Protein AF-A0A6B9Y4T9-F1 (afdb_monomer)

Structure (mmCIF, N/CA/C/O backbone):
data_AF-A0A6B9Y4T9-F1
#
_entry.id   AF-A0A6B9Y4T9-F1
#
loop_
_atom_site.group_PDB
_atom_site.id
_atom_site.type_symbol
_atom_site.label_atom_id
_atom_site.label_alt_id
_atom_site.label_comp_id
_atom_site.label_asym_id
_atom_site.label_entity_id
_atom_site.label_seq_id
_atom_site.pdbx_PDB_ins_code
_atom_site.Cartn_x
_atom_site.Cartn_y
_atom_site.Cartn_z
_atom_site.occupancy
_atom_site.B_iso_or_equiv
_atom_site.auth_seq_id
_atom_site.auth_comp_id
_atom_site.auth_asym_id
_atom_site.auth_atom_id
_atom_site.pdbx_PDB_model_num
ATOM 1 N N . MET A 1 1 ? 5.959 -11.350 -3.826 1.00 83.75 1 MET A N 1
ATOM 2 C CA . MET A 1 1 ? 7.368 -11.390 -3.326 1.00 83.75 1 MET A CA 1
ATOM 3 C C . MET A 1 1 ? 7.493 -11.727 -1.830 1.00 83.75 1 MET A C 1
ATOM 5 O O . MET A 1 1 ? 6.597 -11.400 -1.057 1.00 83.75 1 MET A O 1
ATOM 9 N N . ASN A 1 2 ? 8.621 -12.320 -1.389 1.00 85.25 2 ASN A N 1
ATOM 10 C CA . ASN A 1 2 ? 8.935 -12.579 0.034 1.00 85.25 2 ASN A CA 1
ATOM 11 C C . ASN A 1 2 ? 10.270 -11.940 0.487 1.00 85.25 2 ASN A C 1
ATOM 13 O O . ASN A 1 2 ? 11.108 -11.573 -0.337 1.00 85.25 2 ASN A O 1
ATOM 17 N N . LYS A 1 3 ? 10.498 -11.850 1.810 1.00 86.44 3 LYS A N 1
ATOM 18 C CA . LYS A 1 3 ? 11.692 -11.209 2.404 1.00 86.44 3 LYS A CA 1
ATOM 19 C C . LYS A 1 3 ? 13.024 -11.829 1.968 1.00 86.44 3 LYS A C 1
ATOM 21 O O . LYS A 1 3 ? 14.026 -11.122 1.910 1.00 86.44 3 LYS A O 1
ATOM 26 N N . GLY A 1 4 ? 13.052 -13.137 1.719 1.00 89.75 4 GLY A N 1
ATOM 27 C CA . GLY A 1 4 ? 14.260 -13.859 1.315 1.00 89.75 4 GLY A CA 1
ATOM 28 C C . GLY A 1 4 ? 14.741 -13.434 -0.068 1.00 89.75 4 GLY A C 1
ATOM 29 O O . GLY A 1 4 ? 15.906 -13.087 -0.219 1.00 89.75 4 GLY A O 1
ATOM 30 N N . VAL A 1 5 ? 13.823 -13.360 -1.035 1.00 92.25 5 VAL A N 1
ATOM 31 C CA . VAL A 1 5 ? 14.133 -12.929 -2.408 1.00 92.25 5 VAL A CA 1
ATOM 32 C C . VAL A 1 5 ? 14.644 -11.483 -2.427 1.00 92.25 5 VAL A C 1
ATOM 34 O O . VAL A 1 5 ? 15.638 -11.187 -3.083 1.00 92.25 5 VAL A O 1
ATOM 37 N N . VAL A 1 6 ? 14.038 -10.589 -1.634 1.00 93.94 6 VAL A N 1
ATOM 38 C CA . VAL A 1 6 ? 14.514 -9.196 -1.527 1.00 93.94 6 VAL A CA 1
ATOM 39 C C . VAL A 1 6 ? 15.904 -9.117 -0.900 1.00 93.94 6 VAL A C 1
ATOM 41 O O . VAL A 1 6 ? 16.716 -8.305 -1.329 1.00 93.94 6 VAL A O 1
ATOM 44 N N . ARG A 1 7 ? 16.215 -9.959 0.095 1.00 94.06 7 ARG A N 1
ATOM 45 C CA . ARG A 1 7 ? 17.572 -10.019 0.664 1.00 94.06 7 ARG A CA 1
ATOM 46 C C . ARG A 1 7 ? 18.599 -10.472 -0.365 1.00 94.06 7 ARG A C 1
ATOM 48 O O . ARG A 1 7 ? 19.648 -9.852 -0.448 1.00 94.06 7 ARG A O 1
ATOM 55 N N . GLU A 1 8 ? 18.286 -11.490 -1.161 1.00 94.81 8 GLU A N 1
ATOM 56 C CA . GLU A 1 8 ? 19.189 -11.950 -2.219 1.00 94.81 8 GLU A CA 1
ATOM 57 C C . GLU A 1 8 ? 19.440 -10.848 -3.259 1.00 94.81 8 GLU A C 1
ATOM 59 O O . GLU A 1 8 ? 20.583 -10.607 -3.651 1.00 94.81 8 GLU A O 1
ATOM 64 N N . TYR A 1 9 ? 18.384 -10.131 -3.656 1.00 96.25 9 TYR A N 1
ATOM 65 C CA . TYR A 1 9 ? 18.498 -8.963 -4.527 1.00 96.25 9 TYR A CA 1
ATOM 66 C C . TYR A 1 9 ? 19.420 -7.888 -3.931 1.00 96.25 9 TYR A C 1
ATOM 68 O O . TYR A 1 9 ? 20.295 -7.369 -4.629 1.00 96.25 9 TYR A O 1
ATOM 76 N N . VAL A 1 10 ? 19.251 -7.576 -2.643 1.00 96.50 10 VAL A N 1
ATOM 77 C CA . VAL A 1 10 ? 20.084 -6.601 -1.926 1.00 96.50 10 VAL A CA 1
ATOM 78 C C . VAL A 1 10 ? 21.538 -7.046 -1.886 1.00 96.50 10 VAL A C 1
ATOM 80 O O . VAL A 1 10 ? 22.396 -6.273 -2.286 1.00 96.50 10 VAL A O 1
ATOM 83 N N . GLU A 1 11 ? 21.820 -8.284 -1.479 1.00 95.69 11 GLU A N 1
ATOM 84 C CA . GLU A 1 11 ? 23.186 -8.819 -1.396 1.00 95.69 11 GLU A CA 1
ATOM 85 C C . GLU A 1 11 ? 23.904 -8.774 -2.752 1.00 95.69 11 GLU A C 1
ATOM 87 O O . GLU A 1 11 ? 25.067 -8.373 -2.840 1.00 95.69 11 GLU A O 1
ATOM 92 N N . ARG A 1 12 ? 23.204 -9.141 -3.833 1.00 95.12 12 ARG A N 1
ATOM 93 C CA . ARG A 1 12 ? 23.753 -9.089 -5.193 1.00 95.12 12 ARG A CA 1
ATOM 94 C C . ARG A 1 12 ? 24.007 -7.655 -5.647 1.00 95.12 12 ARG A C 1
ATOM 96 O O . ARG A 1 12 ? 25.073 -7.368 -6.192 1.00 95.12 12 ARG A O 1
ATOM 103 N N . SER A 1 13 ? 23.040 -6.769 -5.424 1.00 95.12 13 SER A N 1
ATOM 104 C CA . SER A 1 13 ? 23.131 -5.362 -5.822 1.00 95.12 13 SER A CA 1
ATOM 105 C C . SER A 1 13 ? 24.235 -4.635 -5.059 1.00 95.12 13 SER A C 1
ATOM 107 O O . SER A 1 13 ? 25.000 -3.890 -5.665 1.00 95.12 13 SER A O 1
ATOM 109 N N . ASP A 1 14 ? 24.368 -4.899 -3.760 1.00 93.75 14 ASP A N 1
ATOM 110 C CA . ASP A 1 14 ? 25.401 -4.323 -2.899 1.00 93.75 14 ASP A CA 1
ATOM 111 C C . ASP A 1 14 ? 26.801 -4.738 -3.372 1.00 93.75 14 ASP A C 1
ATOM 113 O O . ASP A 1 14 ? 27.650 -3.886 -3.615 1.00 93.75 14 ASP A O 1
ATOM 117 N N . ALA A 1 15 ? 27.010 -6.026 -3.677 1.00 93.62 15 ALA A N 1
ATOM 118 C CA . ALA A 1 15 ? 28.276 -6.509 -4.234 1.00 93.62 15 ALA A CA 1
ATOM 119 C C . ALA A 1 15 ? 28.645 -5.834 -5.572 1.00 93.62 15 ALA A C 1
ATOM 121 O O . ALA A 1 15 ? 29.814 -5.514 -5.818 1.00 93.62 15 ALA A O 1
ATOM 122 N N . VAL A 1 16 ? 27.659 -5.596 -6.446 1.00 93.44 16 VAL A N 1
ATOM 123 C CA . VAL A 1 16 ? 27.862 -4.869 -7.709 1.00 93.44 16 VAL A CA 1
ATOM 124 C C . VAL A 1 16 ? 28.245 -3.414 -7.435 1.00 93.44 16 VAL A C 1
ATOM 126 O O . VAL A 1 16 ? 29.243 -2.934 -7.981 1.00 93.44 16 VAL A O 1
ATOM 129 N N . LEU A 1 17 ? 27.497 -2.730 -6.568 1.00 92.19 17 LEU A N 1
ATOM 130 C CA . LEU A 1 17 ? 27.701 -1.320 -6.231 1.00 92.19 17 LEU A CA 1
ATOM 131 C C . LEU A 1 17 ? 29.030 -1.079 -5.501 1.00 92.19 17 LEU A C 1
ATOM 133 O O . LEU A 1 17 ? 29.682 -0.070 -5.767 1.00 92.19 17 LEU A O 1
ATOM 137 N N . ASP A 1 18 ? 29.474 -2.014 -4.663 1.00 91.12 18 ASP A N 1
ATOM 138 C CA . ASP A 1 18 ? 30.776 -1.975 -3.991 1.00 91.12 18 ASP A CA 1
ATOM 139 C C . ASP A 1 18 ? 31.935 -2.191 -4.964 1.00 91.12 18 ASP A C 1
ATOM 141 O O . ASP A 1 18 ? 32.973 -1.529 -4.872 1.00 91.12 18 ASP A O 1
ATOM 145 N N . SER A 1 19 ? 31.765 -3.094 -5.934 1.00 91.88 19 SER A N 1
ATOM 146 C CA . SER A 1 19 ? 32.783 -3.333 -6.961 1.00 91.88 19 SER A CA 1
ATOM 147 C C . SER A 1 19 ? 32.927 -2.158 -7.936 1.00 91.88 19 SER A C 1
ATOM 149 O O . SER A 1 19 ? 34.002 -1.958 -8.505 1.00 91.88 19 SER A O 1
ATOM 151 N N . SER A 1 20 ? 31.851 -1.387 -8.132 1.00 89.75 20 SER A N 1
ATOM 152 C CA . SER A 1 20 ? 31.755 -0.297 -9.110 1.00 89.75 20 SER A CA 1
ATOM 153 C C . SER A 1 20 ? 30.965 0.903 -8.552 1.00 89.75 20 SER A C 1
ATOM 155 O O . SER A 1 20 ? 29.878 1.218 -9.033 1.00 89.75 20 SER A O 1
ATOM 157 N N . PRO A 1 21 ? 31.501 1.642 -7.564 1.00 83.94 21 PRO A N 1
ATOM 158 C CA . PRO A 1 21 ? 30.750 2.694 -6.871 1.00 83.94 21 PRO A CA 1
ATOM 159 C C . PRO A 1 21 ? 30.539 3.966 -7.701 1.00 83.94 21 PRO A C 1
ATOM 161 O O . PRO A 1 21 ? 29.664 4.762 -7.363 1.00 83.94 21 PRO A O 1
ATOM 164 N N . GLN A 1 22 ? 31.335 4.159 -8.760 1.00 87.12 22 GLN A N 1
ATOM 165 C CA . GLN A 1 22 ? 31.273 5.293 -9.694 1.00 87.12 22 GLN A CA 1
ATOM 166 C C . GLN A 1 22 ? 30.531 4.946 -10.996 1.00 87.12 22 GLN A C 1
ATOM 168 O O . GLN A 1 22 ? 30.845 5.459 -12.067 1.00 87.12 22 GLN A O 1
ATOM 173 N N . MET A 1 23 ? 29.613 3.987 -10.920 1.00 90.19 23 MET A N 1
ATOM 174 C CA . MET A 1 23 ? 28.879 3.490 -12.072 1.00 90.19 23 MET A CA 1
ATOM 175 C C . MET A 1 23 ? 27.901 4.548 -12.600 1.00 90.19 23 MET A C 1
ATOM 177 O O . MET A 1 23 ? 27.088 5.079 -11.841 1.00 90.19 23 MET A O 1
ATOM 181 N N . ASP A 1 24 ? 27.984 4.831 -13.902 1.00 91.50 24 ASP A N 1
ATOM 182 C CA . ASP A 1 24 ? 27.076 5.752 -14.586 1.00 91.50 24 ASP A CA 1
ATOM 183 C C . ASP A 1 24 ? 25.652 5.180 -14.713 1.00 91.50 24 ASP A C 1
ATOM 185 O O . ASP A 1 24 ? 25.377 4.019 -14.410 1.00 91.50 24 ASP A O 1
ATOM 189 N N . GLU A 1 25 ? 24.719 6.009 -15.177 1.00 92.06 25 GLU A N 1
ATOM 190 C CA . GLU A 1 25 ? 23.301 5.655 -15.277 1.00 92.06 25 GLU A CA 1
ATOM 191 C C . GLU A 1 25 ? 23.043 4.419 -16.158 1.00 92.06 25 GLU A C 1
ATOM 193 O O . GLU A 1 25 ? 22.237 3.560 -15.801 1.00 92.06 25 GLU A O 1
ATOM 198 N N . ALA A 1 26 ? 23.743 4.289 -17.291 1.00 90.19 26 ALA A N 1
ATOM 199 C CA . ALA A 1 26 ? 23.561 3.172 -18.218 1.00 90.19 26 ALA A CA 1
ATOM 200 C C . ALA A 1 26 ? 23.991 1.837 -17.596 1.00 90.19 26 ALA A C 1
ATOM 202 O O . ALA A 1 26 ? 23.300 0.823 -17.738 1.00 90.19 26 ALA A O 1
ATOM 203 N N . ASN A 1 27 ? 25.111 1.838 -16.875 1.00 89.50 27 ASN A N 1
ATOM 204 C CA . ASN A 1 27 ? 25.578 0.658 -16.168 1.00 89.50 27 ASN A CA 1
ATOM 205 C C . ASN A 1 27 ? 24.705 0.358 -14.935 1.00 89.50 27 ASN A C 1
ATOM 207 O O . ASN A 1 27 ? 24.375 -0.806 -14.725 1.00 89.50 27 ASN A O 1
ATOM 211 N N . THR A 1 28 ? 24.220 1.367 -14.193 1.00 92.31 28 THR A N 1
ATOM 212 C CA . THR A 1 28 ? 23.241 1.159 -13.103 1.00 92.31 28 THR A CA 1
ATOM 213 C C . THR A 1 28 ? 21.969 0.489 -13.617 1.00 92.31 28 THR A C 1
ATOM 215 O O . THR A 1 28 ? 21.514 -0.507 -13.048 1.00 92.31 28 THR A O 1
ATOM 218 N N . LYS A 1 29 ? 21.429 0.976 -14.743 1.00 91.94 29 LYS A N 1
ATOM 219 C CA . LYS A 1 29 ? 20.278 0.374 -15.429 1.00 91.94 29 LYS A CA 1
ATOM 220 C C . LYS A 1 29 ? 20.514 -1.104 -15.743 1.00 91.94 29 LYS A C 1
ATOM 222 O O . LYS A 1 29 ? 19.652 -1.931 -15.465 1.00 91.94 29 LYS A O 1
ATOM 227 N N . ALA A 1 30 ? 21.671 -1.436 -16.313 1.00 88.31 30 ALA A N 1
ATOM 228 C CA . ALA A 1 30 ? 21.972 -2.790 -16.764 1.00 88.31 30 ALA A CA 1
ATOM 229 C C . ALA A 1 30 ? 22.318 -3.767 -15.629 1.00 88.31 30 ALA A C 1
ATOM 231 O O . ALA A 1 30 ? 21.930 -4.929 -15.716 1.00 88.31 30 ALA A O 1
ATOM 232 N N . ALA A 1 31 ? 23.052 -3.315 -14.610 1.00 88.50 31 ALA A N 1
ATOM 233 C CA . ALA A 1 31 ? 23.651 -4.178 -13.593 1.00 88.50 31 ALA A CA 1
ATOM 234 C C . ALA A 1 31 ? 22.814 -4.322 -12.313 1.00 88.50 31 ALA A C 1
ATOM 236 O O . ALA A 1 31 ? 23.024 -5.275 -11.572 1.00 88.50 31 ALA A O 1
ATOM 237 N N . VAL A 1 32 ? 21.896 -3.384 -12.043 1.00 93.19 32 VAL A N 1
ATOM 238 C CA . VAL A 1 32 ? 21.093 -3.365 -10.803 1.00 93.19 32 VAL A CA 1
ATOM 239 C C . VAL A 1 32 ? 19.596 -3.309 -11.096 1.00 93.19 32 VAL A C 1
ATOM 241 O O . VAL A 1 32 ? 18.812 -4.033 -10.486 1.00 93.19 32 VAL A O 1
ATOM 244 N N . LEU A 1 33 ? 19.171 -2.452 -12.031 1.00 93.56 33 LEU A N 1
ATOM 245 C CA . LEU A 1 33 ? 17.742 -2.162 -12.198 1.00 93.56 33 LEU A CA 1
ATOM 246 C C . LEU A 1 33 ? 16.980 -3.205 -13.019 1.00 93.56 33 LEU A C 1
ATOM 248 O O . LEU A 1 33 ? 15.765 -3.297 -12.879 1.00 93.56 33 LEU A O 1
ATOM 252 N N . ARG A 1 34 ? 17.663 -4.017 -13.834 1.00 91.06 34 ARG A N 1
ATOM 253 C CA . ARG A 1 34 ? 17.029 -5.170 -14.496 1.00 91.06 34 ARG A CA 1
ATOM 254 C C . ARG A 1 34 ? 16.524 -6.184 -13.475 1.00 91.06 34 ARG A C 1
ATOM 256 O O . ARG A 1 34 ? 15.334 -6.473 -13.468 1.00 91.06 34 ARG A O 1
ATOM 263 N N . ASP A 1 35 ? 17.396 -6.615 -12.567 1.00 93.75 35 ASP A N 1
ATOM 264 C CA . ASP A 1 35 ? 17.043 -7.528 -11.476 1.00 93.75 35 ASP A CA 1
ATOM 265 C C . ASP A 1 35 ? 15.964 -6.919 -10.561 1.00 93.75 35 ASP A C 1
ATOM 267 O O . ASP A 1 35 ? 15.104 -7.634 -10.055 1.00 93.75 35 ASP A O 1
ATOM 271 N N . PHE A 1 36 ? 15.961 -5.592 -10.375 1.00 97.12 36 PHE A N 1
ATOM 272 C CA . PHE A 1 36 ? 14.912 -4.903 -9.615 1.00 97.12 36 PHE A CA 1
ATOM 273 C C . PHE A 1 36 ? 13.541 -4.947 -10.301 1.00 97.12 36 PHE A C 1
ATOM 275 O O . PHE A 1 36 ? 12.524 -5.125 -9.638 1.00 97.12 36 PHE A O 1
ATOM 282 N N . LEU A 1 37 ? 13.493 -4.765 -11.622 1.00 96.50 37 LEU A N 1
ATOM 283 C CA . LEU A 1 37 ? 12.245 -4.873 -12.378 1.00 96.50 37 LEU A CA 1
ATOM 284 C C . LEU A 1 37 ? 11.725 -6.311 -12.362 1.00 96.50 37 LEU A C 1
ATOM 286 O O . LEU A 1 37 ? 10.540 -6.513 -12.110 1.00 96.50 37 LEU A O 1
ATOM 290 N N . GLU A 1 38 ? 12.612 -7.294 -12.526 1.00 94.31 38 GLU A N 1
ATOM 291 C CA . GLU A 1 38 ? 12.261 -8.714 -12.411 1.00 94.31 38 GLU A CA 1
ATOM 292 C C . GLU A 1 38 ? 11.731 -9.062 -11.014 1.00 94.31 38 GLU A C 1
ATOM 294 O O . GLU A 1 38 ? 10.753 -9.792 -10.903 1.00 94.31 38 GLU A O 1
ATOM 299 N N . LEU A 1 39 ? 12.311 -8.489 -9.952 1.00 95.69 39 LEU A N 1
ATOM 300 C CA . LEU A 1 39 ? 11.833 -8.646 -8.573 1.00 95.69 39 LEU A CA 1
ATOM 301 C C . LEU A 1 39 ? 10.377 -8.178 -8.384 1.00 95.69 39 LEU A C 1
ATOM 303 O O . LEU A 1 39 ? 9.676 -8.696 -7.517 1.00 95.69 39 LEU A O 1
ATOM 307 N N . LEU A 1 40 ? 9.944 -7.194 -9.174 1.00 96.62 40 LEU A N 1
ATOM 308 C CA . LEU A 1 40 ? 8.591 -6.635 -9.178 1.00 96.62 40 LEU A CA 1
ATOM 309 C C . LEU A 1 40 ? 7.685 -7.266 -10.261 1.00 96.62 40 LEU A C 1
ATOM 311 O O . LEU A 1 40 ? 6.607 -6.738 -10.540 1.00 96.62 40 LEU A O 1
ATOM 315 N N . ASP A 1 41 ? 8.123 -8.363 -10.887 1.00 95.56 41 ASP A N 1
ATOM 316 C CA . ASP A 1 41 ? 7.446 -9.071 -11.985 1.00 95.56 41 ASP A CA 1
ATOM 317 C C . ASP A 1 41 ? 7.258 -8.240 -13.277 1.00 95.56 41 ASP A C 1
ATOM 319 O O . ASP A 1 41 ? 6.381 -8.498 -14.112 1.00 95.56 41 ASP A O 1
ATOM 323 N N . TRP A 1 42 ? 8.145 -7.265 -13.500 1.00 96.69 42 TRP A N 1
ATOM 324 C CA . TRP A 1 42 ? 8.247 -6.501 -14.744 1.00 96.69 42 TRP A CA 1
ATOM 325 C C . TRP A 1 42 ? 9.385 -7.033 -15.625 1.00 96.69 42 TRP A C 1
ATOM 327 O O . TRP A 1 42 ? 10.554 -7.053 -15.249 1.00 96.69 42 TRP A O 1
ATOM 337 N N . GLN A 1 43 ? 9.046 -7.447 -16.843 1.00 93.31 43 GLN A N 1
ATOM 338 C CA . GLN A 1 43 ? 9.920 -8.126 -17.791 1.00 93.31 43 GLN A CA 1
ATOM 339 C C . GLN A 1 43 ? 10.196 -7.265 -19.026 1.00 93.31 43 GLN A C 1
ATOM 341 O O . GLN A 1 43 ? 9.289 -6.849 -19.756 1.00 93.31 43 GLN A O 1
ATOM 346 N N . ILE A 1 44 ? 11.481 -7.080 -19.331 1.00 91.12 44 ILE A N 1
ATOM 347 C CA . ILE A 1 44 ? 11.937 -6.352 -20.517 1.00 91.12 44 ILE A CA 1
ATOM 348 C C . ILE A 1 44 ? 12.066 -7.313 -21.711 1.00 91.12 44 ILE A C 1
ATOM 350 O O . ILE A 1 44 ? 12.774 -8.313 -21.598 1.00 91.12 44 ILE A O 1
ATOM 354 N N . PRO A 1 45 ? 11.475 -7.027 -22.892 1.00 89.06 45 PRO A N 1
ATOM 355 C CA . PRO A 1 45 ? 10.624 -5.885 -23.258 1.00 89.06 45 PRO A CA 1
ATOM 356 C C . PRO A 1 45 ? 9.114 -6.209 -23.220 1.00 89.06 45 PRO A C 1
ATOM 358 O O . PRO A 1 45 ? 8.328 -5.541 -23.884 1.00 89.06 45 PRO A O 1
ATOM 361 N N . GLN A 1 46 ? 8.705 -7.283 -22.543 1.00 89.69 46 GLN A N 1
ATOM 362 C CA . GLN A 1 46 ? 7.359 -7.862 -22.652 1.00 89.69 46 GLN A CA 1
ATOM 363 C C . GLN A 1 46 ? 6.266 -6.947 -22.091 1.00 89.69 46 GLN A C 1
ATOM 365 O O . GLN A 1 46 ? 5.252 -6.737 -22.750 1.00 89.69 46 GLN A O 1
ATOM 370 N N . ASN A 1 47 ? 6.482 -6.386 -20.903 1.00 89.94 47 ASN A N 1
ATOM 371 C CA . ASN A 1 47 ? 5.550 -5.475 -20.231 1.00 89.94 47 ASN A CA 1
ATOM 372 C C . ASN A 1 47 ? 6.259 -4.187 -19.770 1.00 89.94 47 ASN A C 1
ATOM 374 O O . ASN A 1 47 ? 5.794 -3.472 -18.886 1.00 89.94 47 ASN A O 1
ATOM 378 N N . THR A 1 48 ? 7.384 -3.863 -20.412 1.00 94.19 48 THR A N 1
ATOM 379 C CA . THR A 1 48 ? 8.140 -2.631 -20.176 1.00 94.19 48 THR A CA 1
ATOM 380 C C . THR A 1 48 ? 8.617 -2.033 -21.493 1.00 94.19 48 THR A C 1
ATOM 382 O O . THR A 1 48 ? 9.096 -2.763 -22.365 1.00 94.19 48 THR A O 1
ATOM 385 N N . GLN A 1 49 ? 8.601 -0.711 -21.602 1.00 92.62 49 GLN A N 1
ATOM 386 C CA . GLN A 1 49 ? 9.177 0.025 -22.719 1.00 92.62 49 GLN A CA 1
ATOM 387 C C . GLN A 1 49 ? 10.319 0.921 -22.235 1.00 92.62 49 GLN A C 1
ATOM 389 O O . GLN A 1 49 ? 10.134 1.741 -21.340 1.00 92.62 49 GLN A O 1
ATOM 394 N N . LEU A 1 50 ? 11.488 0.780 -22.862 1.00 92.69 50 LEU A N 1
ATOM 395 C CA . LEU A 1 50 ? 12.652 1.620 -22.586 1.00 92.69 50 LEU A CA 1
ATOM 396 C C . LEU A 1 50 ? 12.524 2.982 -23.269 1.00 92.69 50 LEU A C 1
ATOM 398 O O . LEU A 1 50 ? 11.978 3.062 -24.375 1.00 92.69 50 LEU A O 1
ATOM 402 N N . GLU A 1 51 ? 13.108 4.019 -22.664 1.00 91.06 51 GLU A N 1
ATOM 403 C CA . GLU A 1 51 ? 13.277 5.341 -23.288 1.00 91.06 51 GLU A CA 1
ATOM 404 C C . GLU A 1 51 ? 11.935 5.927 -23.784 1.00 91.06 51 GLU A C 1
ATOM 406 O O . GLU A 1 51 ? 11.819 6.447 -24.903 1.00 91.06 51 GLU A O 1
ATOM 411 N N . TYR A 1 52 ? 10.889 5.785 -22.963 1.00 89.75 52 TYR A N 1
ATOM 412 C CA . TYR A 1 52 ? 9.511 6.119 -23.315 1.00 89.75 52 TYR A CA 1
ATOM 413 C C . TYR A 1 52 ? 9.316 7.634 -23.412 1.00 89.75 52 TYR A C 1
ATOM 415 O O . TYR A 1 52 ? 9.598 8.378 -22.475 1.00 89.75 52 TYR A O 1
ATOM 423 N N . ALA A 1 53 ? 8.810 8.101 -24.555 1.00 88.88 53 ALA A N 1
ATOM 424 C CA . ALA A 1 53 ? 8.689 9.524 -24.840 1.00 88.88 53 ALA A CA 1
ATOM 425 C C . ALA A 1 53 ? 7.542 10.185 -24.054 1.00 88.88 53 ALA A C 1
ATOM 427 O O . ALA A 1 53 ? 6.368 9.813 -24.167 1.00 88.88 53 ALA A O 1
ATOM 428 N N . VAL A 1 54 ? 7.876 11.241 -23.316 1.00 83.69 54 VAL A N 1
ATOM 429 C CA . VAL A 1 54 ? 6.938 12.055 -22.544 1.00 83.69 54 VAL A CA 1
ATOM 430 C C . VAL A 1 54 ? 7.037 13.508 -22.983 1.00 83.69 54 VAL A C 1
ATOM 432 O O . VAL A 1 54 ? 8.114 14.091 -23.006 1.00 83.69 54 VAL A O 1
ATOM 435 N N . GLU A 1 55 ? 5.905 14.111 -23.331 1.00 79.56 55 GLU A N 1
ATOM 436 C CA . GLU A 1 55 ? 5.838 15.548 -23.580 1.00 79.56 55 GLU A CA 1
ATOM 437 C C . GLU A 1 55 ? 5.657 16.262 -22.241 1.00 79.56 55 GLU A C 1
ATOM 439 O O . GLU A 1 55 ? 4.667 16.037 -21.545 1.00 79.56 55 GLU A O 1
ATOM 444 N N . ALA A 1 56 ? 6.626 17.091 -21.866 1.00 73.00 56 ALA A N 1
ATOM 445 C CA . ALA A 1 56 ? 6.585 17.907 -20.660 1.00 73.00 56 ALA A CA 1
ATOM 446 C C . ALA A 1 56 ? 7.199 19.274 -20.962 1.00 73.00 56 ALA A C 1
ATOM 448 O O . ALA A 1 56 ? 8.139 19.369 -21.742 1.00 73.00 56 ALA A O 1
ATOM 449 N N . PHE A 1 57 ? 6.668 20.352 -20.385 1.00 70.75 57 PHE A N 1
ATOM 450 C CA . PHE A 1 57 ? 7.222 21.709 -20.556 1.00 70.75 57 PHE A CA 1
ATOM 451 C C . PHE A 1 57 ? 7.437 22.148 -22.025 1.00 70.75 57 PHE A C 1
ATOM 453 O O . PHE A 1 57 ? 8.328 22.940 -22.323 1.00 70.75 57 PHE A O 1
ATOM 460 N N . GLY A 1 58 ? 6.639 21.627 -22.966 1.00 72.12 58 GLY A N 1
ATOM 461 C CA . GLY A 1 58 ? 6.795 21.910 -24.399 1.00 72.12 58 GLY A CA 1
ATOM 462 C C . GLY A 1 58 ? 8.010 21.245 -25.065 1.00 72.12 58 GLY A C 1
ATOM 463 O O . GLY A 1 58 ? 8.350 21.604 -26.191 1.00 72.12 58 GLY A O 1
ATOM 464 N N . GLN A 1 59 ? 8.660 20.287 -24.396 1.00 76.44 59 GLN A N 1
ATOM 465 C CA . GLN A 1 59 ? 9.750 19.464 -24.920 1.00 76.44 59 GLN A CA 1
ATOM 466 C C . GLN A 1 59 ? 9.417 17.971 -24.788 1.00 76.44 59 GLN A C 1
ATOM 468 O O . GLN A 1 59 ? 8.618 17.558 -23.947 1.00 76.44 59 GLN A O 1
ATOM 473 N N . THR A 1 60 ? 10.030 17.144 -25.634 1.00 82.44 60 THR A N 1
ATOM 474 C CA . THR A 1 60 ? 9.949 15.687 -25.508 1.00 82.44 60 THR A CA 1
ATOM 475 C C . THR A 1 60 ? 11.118 15.196 -24.670 1.00 82.44 60 THR A C 1
ATOM 477 O O . THR A 1 60 ? 12.273 15.301 -25.079 1.00 82.44 60 THR A O 1
ATOM 480 N N . TYR A 1 61 ? 10.798 14.633 -23.516 1.00 85.62 61 TYR A N 1
ATOM 481 C CA . TYR A 1 61 ? 11.719 13.912 -22.656 1.00 85.62 61 TYR A CA 1
ATOM 482 C C . TYR A 1 61 ? 11.531 12.410 -22.824 1.00 85.62 61 TYR A C 1
ATOM 484 O O . TYR A 1 61 ? 10.589 11.956 -23.477 1.00 85.62 61 TYR A O 1
ATOM 492 N N . LYS A 1 62 ? 12.436 11.637 -22.233 1.00 87.19 62 LYS A N 1
ATOM 493 C CA . LYS A 1 62 ? 12.351 10.185 -22.201 1.00 87.19 62 LYS A CA 1
ATOM 494 C C . LYS A 1 62 ? 12.502 9.725 -20.767 1.00 87.19 62 LYS A C 1
ATOM 496 O O . LYS A 1 62 ? 13.456 10.129 -20.116 1.00 87.19 62 LYS A O 1
ATOM 501 N N . VAL A 1 63 ? 11.544 8.932 -20.306 1.00 92.19 63 VAL A N 1
ATOM 502 C CA . VAL A 1 63 ? 11.667 8.203 -19.045 1.00 92.19 63 VAL A CA 1
ATOM 503 C C . VAL A 1 63 ? 12.324 6.859 -19.324 1.00 92.19 63 VAL A C 1
ATOM 505 O O . VAL A 1 63 ? 12.062 6.241 -20.362 1.00 92.19 63 VAL A O 1
ATOM 508 N N . ASP A 1 64 ? 13.183 6.417 -18.414 1.00 94.56 64 ASP A N 1
ATOM 509 C CA . ASP A 1 64 ? 14.030 5.246 -18.643 1.00 94.56 64 ASP A CA 1
ATOM 510 C C . ASP A 1 64 ? 13.232 3.966 -18.858 1.00 94.56 64 ASP A C 1
ATOM 512 O O . ASP A 1 64 ? 13.501 3.227 -19.808 1.00 94.56 64 ASP A O 1
ATOM 516 N N . TYR A 1 65 ? 12.223 3.739 -18.016 1.00 96.25 65 TYR A N 1
ATOM 517 C CA . TYR A 1 65 ? 11.310 2.613 -18.140 1.00 96.25 65 TYR A CA 1
ATOM 518 C C . TYR A 1 65 ? 9.868 3.075 -17.950 1.00 96.25 65 TYR A C 1
ATOM 520 O O . TYR A 1 65 ? 9.506 3.661 -16.928 1.00 96.25 65 TYR A O 1
ATOM 528 N N . ALA A 1 66 ? 9.021 2.741 -18.916 1.00 96.62 66 ALA A N 1
ATOM 529 C CA . ALA A 1 66 ? 7.579 2.725 -18.745 1.00 96.62 66 ALA A CA 1
ATOM 530 C C . ALA A 1 66 ? 7.107 1.291 -18.520 1.00 96.62 66 ALA A C 1
ATOM 532 O O . ALA A 1 66 ? 7.403 0.415 -19.330 1.00 96.62 66 ALA A O 1
ATOM 533 N N . LEU A 1 67 ? 6.378 1.056 -17.431 1.00 96.81 67 LEU A N 1
ATOM 534 C CA . LEU A 1 67 ? 5.781 -0.237 -17.102 1.00 96.81 67 LEU A CA 1
ATOM 535 C C . LEU A 1 67 ? 4.364 -0.257 -17.676 1.00 96.81 67 LEU A C 1
ATOM 537 O O . LEU A 1 67 ? 3.575 0.656 -17.413 1.00 96.81 67 LEU A O 1
ATOM 541 N N . ILE A 1 68 ? 4.077 -1.245 -18.519 1.00 92.31 68 ILE A N 1
ATOM 542 C CA . ILE A 1 68 ? 2.929 -1.254 -19.425 1.00 92.31 68 ILE A CA 1
ATOM 543 C C . ILE A 1 68 ? 1.950 -2.360 -19.024 1.00 92.31 68 ILE A C 1
ATOM 545 O O . ILE A 1 68 ? 2.322 -3.531 -18.991 1.00 92.31 68 ILE A O 1
ATOM 549 N N . LEU A 1 69 ? 0.683 -1.994 -18.822 1.00 88.00 69 LEU A N 1
ATOM 550 C CA . LEU A 1 69 ? -0.449 -2.925 -18.757 1.00 88.00 69 LEU A CA 1
ATOM 551 C C . LEU A 1 69 ? -1.427 -2.587 -19.877 1.00 88.00 69 LEU A C 1
ATOM 553 O O . LEU A 1 69 ? -1.717 -1.413 -20.108 1.00 88.00 69 LEU A O 1
ATOM 557 N N . ASP A 1 70 ? -1.891 -3.600 -20.608 1.00 87.50 70 ASP A N 1
ATOM 558 C CA . ASP A 1 70 ? -2.842 -3.449 -21.719 1.00 87.50 70 ASP A CA 1
ATOM 559 C C . ASP A 1 70 ? -2.473 -2.326 -22.711 1.00 87.50 70 ASP A C 1
ATOM 561 O O . ASP A 1 70 ? -3.306 -1.544 -23.171 1.00 87.50 70 ASP A O 1
ATOM 565 N N . GLY A 1 71 ? -1.178 -2.208 -23.022 1.00 85.12 71 GLY A N 1
ATOM 566 C CA . GLY A 1 71 ? -0.648 -1.194 -23.941 1.00 85.12 71 GLY A CA 1
ATOM 567 C C . GLY A 1 71 ? -0.583 0.233 -23.380 1.00 85.12 71 GLY A C 1
ATOM 568 O O . GLY A 1 71 ? -0.206 1.148 -24.113 1.00 85.12 71 GLY A O 1
ATOM 569 N N . THR A 1 72 ? -0.907 0.436 -22.101 1.00 88.75 72 THR A N 1
ATOM 570 C CA . THR A 1 72 ? -0.907 1.742 -21.427 1.00 88.75 72 THR A CA 1
ATOM 571 C C . THR A 1 72 ? 0.158 1.796 -20.324 1.00 88.75 72 THR A C 1
ATOM 573 O O . THR A 1 72 ? 0.271 0.853 -19.540 1.00 88.75 72 THR A O 1
ATOM 576 N N . PRO A 1 73 ? 0.945 2.884 -20.210 1.00 92.88 73 PRO A N 1
ATOM 577 C CA . PRO A 1 73 ? 1.866 3.050 -19.093 1.00 92.88 73 PRO A CA 1
ATOM 578 C C . PRO A 1 73 ? 1.105 3.258 -17.780 1.00 92.88 73 PRO A C 1
ATOM 580 O O . PRO A 1 73 ? 0.323 4.198 -17.649 1.00 92.88 73 PRO A O 1
ATOM 583 N N . VAL A 1 74 ? 1.366 2.396 -16.799 1.00 94.44 74 VAL A N 1
ATOM 584 C CA . VAL A 1 74 ? 0.762 2.460 -15.455 1.00 94.44 74 VAL A CA 1
ATOM 585 C C . VAL A 1 74 ? 1.756 2.902 -14.391 1.00 94.44 74 VAL A C 1
ATOM 587 O O . VAL A 1 74 ? 1.360 3.522 -13.399 1.00 94.44 74 VAL A O 1
ATOM 590 N N . ALA A 1 75 ? 3.048 2.667 -14.631 1.00 97.06 75 ALA A N 1
ATOM 591 C CA . ALA A 1 75 ? 4.121 3.140 -13.779 1.00 97.06 75 ALA A CA 1
ATOM 592 C C . ALA A 1 75 ? 5.332 3.620 -14.586 1.00 97.06 75 ALA A C 1
ATOM 594 O O . ALA A 1 75 ? 5.570 3.179 -15.712 1.00 97.06 75 ALA A O 1
ATOM 595 N N . PHE A 1 76 ? 6.116 4.504 -13.979 1.00 97.94 76 PHE A N 1
ATOM 596 C CA . PHE A 1 76 ? 7.399 4.964 -14.499 1.00 97.94 76 PHE A CA 1
ATOM 597 C C . PHE A 1 76 ? 8.531 4.614 -13.538 1.00 97.94 76 PHE A C 1
ATOM 599 O O . PHE A 1 76 ? 8.377 4.768 -12.328 1.00 97.94 76 PHE A O 1
ATOM 606 N N . LEU A 1 77 ? 9.676 4.192 -14.076 1.00 98.00 77 LEU A N 1
ATOM 607 C CA . LEU A 1 77 ? 10.932 4.100 -13.337 1.00 98.00 77 LEU A CA 1
ATOM 608 C C . LEU A 1 77 ? 11.971 4.999 -14.008 1.00 98.00 77 LEU A C 1
ATOM 610 O O . LEU A 1 77 ? 12.290 4.818 -15.182 1.00 98.00 77 LEU A O 1
ATOM 614 N N . GLU A 1 78 ? 12.491 5.950 -13.239 1.00 97.25 78 GLU A N 1
ATOM 615 C CA . GLU A 1 78 ? 13.565 6.869 -13.619 1.00 97.25 78 GLU A CA 1
ATOM 616 C C . GLU A 1 78 ? 14.840 6.487 -12.857 1.00 97.25 78 GLU A C 1
ATOM 618 O O . GLU A 1 78 ? 14.835 6.355 -11.626 1.00 97.25 78 GLU A O 1
ATOM 623 N N . ALA A 1 79 ? 15.939 6.310 -13.585 1.00 96.19 79 ALA A N 1
ATOM 624 C CA . ALA A 1 79 ? 17.226 5.927 -13.038 1.00 96.19 79 ALA A CA 1
ATOM 625 C C . ALA A 1 79 ? 18.195 7.117 -12.975 1.00 96.19 79 ALA A C 1
ATOM 627 O O . ALA A 1 79 ? 18.106 8.094 -13.721 1.00 96.19 79 ALA A O 1
ATOM 628 N N . LYS A 1 80 ? 19.168 7.007 -12.072 1.00 96.50 80 LYS A N 1
ATOM 629 C CA . LYS A 1 80 ? 20.382 7.829 -12.027 1.00 96.50 80 LYS A CA 1
ATOM 630 C C . LYS A 1 80 ? 21.606 6.925 -11.865 1.00 96.50 80 LYS A C 1
ATOM 632 O O . LYS A 1 80 ? 21.485 5.758 -11.486 1.00 96.50 80 LYS A O 1
ATOM 637 N N . GLY A 1 81 ? 22.792 7.455 -12.162 1.00 94.44 81 GLY A N 1
ATOM 638 C CA . GLY A 1 81 ? 24.054 6.764 -11.883 1.00 94.44 81 GLY A CA 1
ATOM 639 C C . GLY A 1 81 ? 24.217 6.480 -10.390 1.00 94.44 81 GLY A C 1
ATOM 640 O O . GLY A 1 81 ? 23.745 7.250 -9.555 1.00 94.44 81 GLY A O 1
ATOM 641 N N . ALA A 1 82 ? 24.887 5.383 -10.033 1.00 92.62 82 ALA A N 1
ATOM 642 C CA . ALA A 1 82 ? 25.143 5.022 -8.632 1.00 92.62 82 ALA A CA 1
ATOM 643 C C . ALA A 1 82 ? 26.071 6.022 -7.913 1.00 92.62 82 ALA A C 1
ATOM 645 O O . ALA A 1 82 ? 26.180 6.020 -6.680 1.00 92.62 82 ALA A O 1
ATOM 646 N N . ASP A 1 83 ? 26.741 6.866 -8.692 1.00 91.38 83 ASP A N 1
ATOM 647 C CA . ASP A 1 83 ? 27.552 8.008 -8.281 1.00 91.38 83 ASP A CA 1
ATOM 648 C C . ASP A 1 83 ? 26.738 9.295 -8.054 1.00 91.38 83 ASP A C 1
ATOM 650 O O . ASP A 1 83 ? 27.268 10.287 -7.552 1.00 91.38 83 ASP A O 1
ATOM 654 N N . THR A 1 84 ? 25.451 9.283 -8.403 1.00 94.00 84 THR A N 1
ATOM 655 C CA . THR A 1 84 ? 24.584 10.457 -8.433 1.00 94.00 84 THR A CA 1
ATOM 656 C C . THR A 1 84 ? 23.557 10.391 -7.308 1.00 94.00 84 THR A C 1
ATOM 658 O O . THR A 1 84 ? 22.738 9.474 -7.230 1.00 94.00 84 THR A O 1
ATOM 661 N N . SER A 1 85 ? 23.558 11.393 -6.431 1.00 94.62 85 SER A N 1
ATOM 662 C CA . SER A 1 85 ? 22.551 11.519 -5.373 1.00 94.62 85 SER A CA 1
ATOM 663 C C . SER A 1 85 ? 21.179 11.892 -5.938 1.00 94.62 85 SER A C 1
ATOM 665 O O . SER A 1 85 ? 21.064 12.717 -6.844 1.00 94.62 85 SER A O 1
ATOM 667 N N . LEU A 1 86 ? 20.113 11.336 -5.358 1.00 94.81 86 LEU A N 1
ATOM 668 C CA . LEU A 1 86 ? 18.742 11.701 -5.714 1.00 94.81 86 LEU A CA 1
ATOM 669 C C . LEU A 1 86 ? 18.370 13.064 -5.105 1.00 94.81 86 LEU A C 1
ATOM 671 O O . LEU A 1 86 ? 18.351 13.220 -3.880 1.00 94.81 86 LEU A O 1
ATOM 675 N N . THR A 1 87 ? 18.044 14.047 -5.942 1.00 94.69 87 THR A N 1
ATOM 676 C CA . THR A 1 87 ? 17.696 15.422 -5.544 1.00 94.69 87 THR A CA 1
ATOM 677 C C . THR A 1 87 ? 16.195 15.679 -5.669 1.00 94.69 87 THR A C 1
ATOM 679 O O . THR A 1 87 ? 15.472 14.837 -6.194 1.00 94.69 87 THR A O 1
ATOM 682 N N . VAL A 1 88 ? 15.728 16.831 -5.179 1.00 92.12 88 VAL A N 1
ATOM 683 C CA . VAL A 1 88 ? 14.334 17.278 -5.352 1.00 92.12 88 VAL A CA 1
ATOM 684 C C . VAL A 1 88 ? 14.019 17.519 -6.831 1.00 92.12 88 VAL A C 1
ATOM 686 O O . VAL A 1 88 ? 12.977 17.078 -7.295 1.00 92.12 88 VAL A O 1
ATOM 689 N N . ASP A 1 89 ? 14.955 18.084 -7.599 1.00 92.50 89 ASP A N 1
ATOM 690 C CA . ASP A 1 89 ? 14.790 18.300 -9.044 1.00 92.50 89 ASP A CA 1
ATOM 691 C C . ASP A 1 89 ? 14.484 16.992 -9.800 1.00 92.50 89 ASP A C 1
ATOM 693 O O . ASP A 1 89 ? 13.660 16.974 -10.713 1.00 92.50 89 ASP A O 1
ATOM 697 N N . HIS A 1 90 ? 15.100 15.872 -9.396 1.00 94.44 90 HIS A N 1
ATOM 698 C CA . HIS A 1 90 ? 14.780 14.556 -9.962 1.00 94.44 90 HIS A CA 1
ATOM 699 C C . HIS A 1 90 ? 13.355 14.096 -9.598 1.00 94.44 90 HIS A C 1
ATOM 701 O O . HIS A 1 90 ? 12.680 13.477 -10.421 1.00 94.44 90 HIS A O 1
ATOM 707 N N . GLU A 1 91 ? 12.885 14.388 -8.380 1.00 94.56 91 GLU A N 1
ATOM 708 C CA . GLU A 1 91 ? 11.508 14.082 -7.960 1.00 94.56 91 GLU A CA 1
ATOM 709 C C . GLU A 1 91 ? 10.494 14.918 -8.757 1.00 94.56 91 GLU A C 1
ATOM 711 O O . GLU A 1 91 ? 9.491 14.386 -9.237 1.00 94.56 91 GLU A O 1
ATOM 716 N N . GLU A 1 92 ? 10.768 16.212 -8.947 1.00 91.81 92 GLU A N 1
ATOM 717 C CA . GLU A 1 92 ? 9.930 17.128 -9.731 1.00 91.81 92 GLU A CA 1
ATOM 718 C C . GLU A 1 92 ? 9.865 16.717 -11.208 1.00 91.81 92 GLU A C 1
ATOM 720 O O . GLU A 1 92 ? 8.789 16.733 -11.815 1.00 91.81 92 GLU A O 1
ATOM 725 N N . GLN A 1 93 ? 10.995 16.284 -11.779 1.00 90.94 93 GLN A N 1
ATOM 726 C CA . GLN A 1 93 ? 11.070 15.757 -13.141 1.00 90.94 93 GLN A CA 1
ATOM 727 C C . GLN A 1 93 ? 10.150 14.540 -13.319 1.00 90.94 93 GLN A C 1
ATOM 729 O O . GLN A 1 93 ? 9.282 14.550 -14.198 1.00 90.94 93 GLN A O 1
ATOM 734 N N . LEU A 1 94 ? 10.289 13.522 -12.460 1.00 94.62 94 LEU A N 1
ATOM 735 C CA . LEU A 1 94 ? 9.439 12.328 -12.499 1.00 94.62 94 LEU A CA 1
ATOM 736 C C . LEU A 1 94 ? 7.958 12.685 -12.287 1.00 94.62 94 LEU A C 1
ATOM 738 O O . LEU A 1 94 ? 7.094 12.213 -13.026 1.00 94.62 94 LEU A O 1
ATOM 742 N N . SER A 1 95 ? 7.663 13.572 -11.334 1.00 92.69 95 SER A N 1
ATOM 743 C CA . SER A 1 95 ? 6.298 14.026 -11.037 1.00 92.69 95 SER A CA 1
ATOM 744 C C . SER A 1 95 ? 5.638 14.716 -12.234 1.00 92.69 95 SER A C 1
ATOM 746 O O . SER A 1 95 ? 4.456 14.487 -12.517 1.00 92.69 95 SER A O 1
ATOM 748 N N . SER A 1 96 ? 6.399 15.515 -12.989 1.00 90.25 96 SER A N 1
ATOM 749 C CA . SER A 1 96 ? 5.930 16.137 -14.231 1.00 90.25 96 SER A CA 1
ATOM 750 C C . SER A 1 96 ? 5.607 15.087 -15.295 1.00 90.25 96 SER A C 1
ATOM 752 O O . SER A 1 96 ? 4.546 15.148 -15.923 1.00 90.25 96 SER A O 1
ATOM 754 N N . TYR A 1 97 ? 6.460 14.070 -15.466 1.00 91.44 97 TYR A N 1
ATOM 755 C CA . TYR A 1 97 ? 6.196 12.985 -16.415 1.00 91.44 97 TYR A CA 1
ATOM 756 C C . TYR A 1 97 ? 4.929 12.214 -16.058 1.00 91.44 97 TYR A C 1
ATOM 758 O O . TYR A 1 97 ? 4.064 12.020 -16.918 1.00 91.44 97 TYR A O 1
ATOM 766 N N . MET A 1 98 ? 4.789 11.839 -14.784 1.00 92.81 98 MET A N 1
ATOM 767 C CA . MET A 1 98 ? 3.609 11.146 -14.271 1.00 92.81 98 MET A CA 1
ATOM 768 C C . MET A 1 98 ? 2.333 11.957 -14.504 1.00 92.81 98 MET A C 1
ATOM 770 O O . MET A 1 98 ? 1.338 11.430 -14.998 1.00 92.81 98 MET A O 1
ATOM 774 N N . THR A 1 99 ? 2.373 13.258 -14.217 1.00 89.69 99 THR A N 1
ATOM 775 C CA . THR A 1 99 ? 1.225 14.155 -14.393 1.00 89.69 99 THR A CA 1
ATOM 776 C C . THR A 1 99 ? 0.834 14.300 -15.863 1.00 89.69 99 THR A C 1
ATOM 778 O O . THR A 1 99 ? -0.336 14.128 -16.195 1.00 89.69 99 THR A O 1
ATOM 781 N N . ASN A 1 100 ? 1.797 14.533 -16.761 1.00 86.19 100 ASN A N 1
ATOM 782 C CA . ASN A 1 100 ? 1.522 14.763 -18.186 1.00 86.19 100 ASN A CA 1
ATOM 783 C C . ASN A 1 100 ? 1.007 13.516 -18.918 1.00 86.19 100 ASN A C 1
ATOM 785 O O . ASN A 1 100 ? 0.269 13.635 -19.897 1.00 86.19 100 ASN A O 1
ATOM 789 N N . LYS A 1 101 ? 1.387 12.316 -18.465 1.00 87.06 101 LYS A N 1
ATOM 790 C CA . LYS A 1 101 ? 0.921 11.043 -19.043 1.00 87.06 101 LYS A CA 1
ATOM 791 C C . LYS A 1 101 ? -0.162 10.350 -18.220 1.00 87.06 101 LYS A C 1
ATOM 793 O O . LYS A 1 101 ? -0.572 9.259 -18.595 1.00 87.06 101 LYS A O 1
ATOM 798 N N . ASN A 1 102 ? -0.653 10.986 -17.154 1.00 88.50 102 ASN A N 1
ATOM 799 C CA . ASN A 1 102 ? -1.622 10.410 -16.216 1.00 88.50 102 ASN A CA 1
ATOM 800 C C . ASN A 1 102 ? -1.189 9.045 -15.650 1.00 88.50 102 ASN A C 1
ATOM 802 O O . ASN A 1 102 ? -2.025 8.180 -15.407 1.00 88.50 102 ASN A O 1
ATOM 806 N N . VAL A 1 103 ? 0.113 8.863 -15.429 1.00 93.00 103 VAL A N 1
ATOM 807 C CA . VAL A 1 103 ? 0.682 7.636 -14.867 1.00 93.00 103 VAL A CA 1
ATOM 808 C C . VAL A 1 103 ? 0.559 7.665 -13.348 1.00 93.00 103 VAL A C 1
ATOM 810 O O . VAL A 1 103 ? 0.887 8.665 -12.705 1.00 93.00 103 VAL A O 1
ATOM 813 N N . THR A 1 104 ? 0.052 6.575 -12.775 1.00 92.69 104 THR A N 1
ATOM 814 C CA . THR A 1 104 ? -0.333 6.512 -11.359 1.00 92.69 104 THR A CA 1
ATOM 815 C C . THR A 1 104 ? 0.859 6.269 -10.441 1.00 92.69 104 THR A C 1
ATOM 817 O O . THR A 1 104 ? 0.919 6.854 -9.361 1.00 92.69 104 THR A O 1
ATOM 820 N N . TYR A 1 105 ? 1.817 5.441 -10.852 1.00 97.12 105 TYR A N 1
ATOM 821 C CA . TYR A 1 105 ? 2.910 4.993 -9.987 1.00 97.12 105 TYR A CA 1
ATOM 822 C C . TYR A 1 105 ? 4.275 5.451 -10.517 1.00 97.12 105 TYR A C 1
ATOM 824 O O . TYR A 1 105 ? 4.492 5.540 -11.724 1.00 97.12 105 TYR A O 1
ATOM 832 N N . GLY A 1 106 ? 5.202 5.767 -9.617 1.00 97.62 106 GLY A N 1
ATOM 833 C CA . GLY A 1 106 ? 6.546 6.220 -9.975 1.00 97.62 106 GLY A CA 1
ATOM 834 C C . GLY A 1 106 ? 7.619 5.650 -9.058 1.00 97.62 106 GLY A C 1
ATOM 835 O O . GLY A 1 106 ? 7.402 5.531 -7.853 1.00 97.62 106 GLY A O 1
ATOM 836 N N . ILE A 1 107 ? 8.780 5.333 -9.623 1.00 98.44 107 ILE A N 1
ATOM 837 C CA . ILE A 1 107 ? 9.982 4.915 -8.903 1.00 98.44 107 ILE A CA 1
ATOM 838 C C . ILE A 1 107 ? 11.151 5.776 -9.394 1.00 98.44 107 ILE A C 1
ATOM 840 O O . ILE A 1 107 ? 11.401 5.865 -10.591 1.00 98.44 107 ILE A O 1
ATOM 844 N N . LEU A 1 108 ? 11.880 6.399 -8.473 1.00 98.38 108 LEU A N 1
ATOM 845 C CA . LEU A 1 108 ? 13.137 7.095 -8.747 1.00 98.38 108 LEU A CA 1
ATOM 846 C C . LEU A 1 108 ? 14.256 6.389 -7.986 1.00 98.38 108 LEU A C 1
ATOM 848 O O . LEU A 1 108 ? 14.164 6.226 -6.766 1.00 98.38 108 LE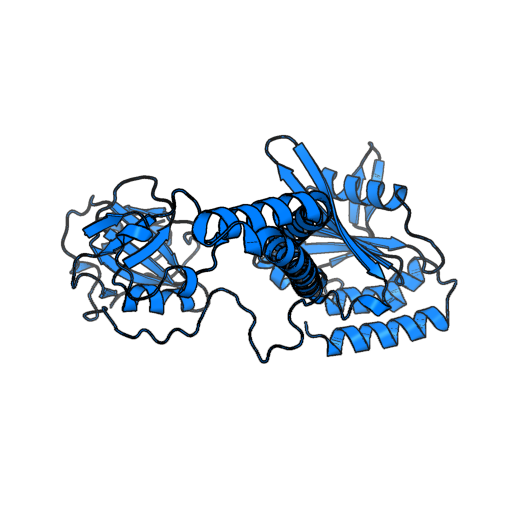U A O 1
ATOM 852 N N . THR A 1 109 ? 15.321 5.990 -8.677 1.00 98.12 109 THR A N 1
ATOM 853 C CA . THR A 1 109 ? 16.406 5.244 -8.034 1.00 98.12 109 THR A CA 1
ATOM 854 C C . THR A 1 109 ? 17.774 5.482 -8.660 1.00 98.12 109 THR A C 1
ATOM 856 O O . THR A 1 109 ? 17.906 5.752 -9.847 1.00 98.12 109 THR A O 1
ATOM 859 N N . ASN A 1 110 ? 18.817 5.362 -7.843 1.00 95.94 110 ASN A N 1
ATOM 860 C CA . ASN A 1 110 ? 20.213 5.284 -8.280 1.00 95.94 110 ASN A CA 1
ATOM 861 C C . ASN A 1 110 ? 20.850 3.920 -7.941 1.00 95.94 110 ASN A C 1
ATOM 863 O O . ASN A 1 110 ? 22.070 3.799 -7.864 1.00 95.94 110 ASN A O 1
ATOM 867 N N . GLY A 1 111 ? 20.033 2.906 -7.642 1.00 95.31 111 GLY A N 1
ATOM 868 C CA . GLY A 1 111 ? 20.468 1.589 -7.171 1.00 95.31 111 GLY A CA 1
ATOM 869 C C . GLY A 1 111 ? 20.751 1.512 -5.663 1.00 95.31 111 GLY A C 1
ATOM 870 O O . GLY A 1 111 ? 20.535 0.460 -5.069 1.00 95.31 111 GLY A O 1
ATOM 871 N N . LYS A 1 112 ? 21.170 2.617 -5.027 1.00 95.50 112 LYS A N 1
ATOM 872 C CA . LYS A 1 112 ? 21.439 2.707 -3.573 1.00 95.50 112 LYS A CA 1
ATOM 873 C C . LYS A 1 112 ? 20.243 3.228 -2.773 1.00 95.50 112 LYS A C 1
ATOM 875 O O . LYS A 1 112 ? 20.064 2.863 -1.619 1.00 95.50 112 LYS A O 1
ATOM 880 N N . GLN A 1 113 ? 19.429 4.083 -3.382 1.00 96.88 113 GLN A N 1
ATOM 881 C CA . GLN A 1 113 ? 18.238 4.693 -2.797 1.00 96.88 113 GLN A CA 1
ATOM 882 C C . GLN A 1 113 ? 17.054 4.479 -3.743 1.00 96.88 113 GLN A C 1
ATOM 884 O O . GLN A 1 113 ? 17.195 4.628 -4.957 1.00 96.88 113 GLN A O 1
ATOM 889 N N . TYR A 1 114 ? 15.885 4.174 -3.189 1.00 98.00 114 TYR A N 1
ATOM 890 C CA . TYR A 1 114 ? 14.632 3.954 -3.905 1.00 98.00 114 TYR A CA 1
ATOM 891 C C . TYR A 1 114 ? 13.568 4.887 -3.344 1.00 98.00 114 TYR A C 1
ATOM 893 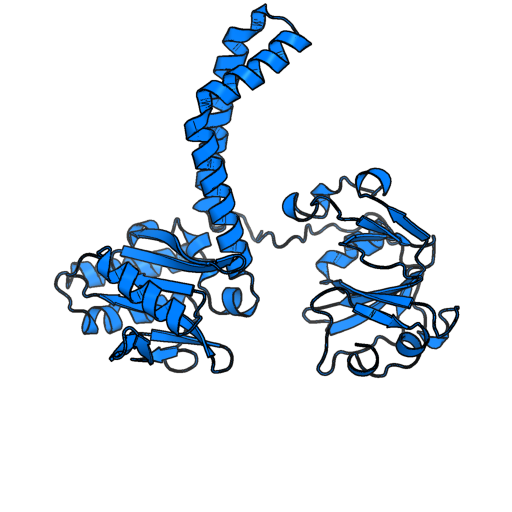O O . TYR A 1 114 ? 13.201 4.803 -2.169 1.00 98.00 114 TYR A O 1
ATOM 901 N N . ARG A 1 115 ? 13.067 5.786 -4.190 1.00 97.62 115 ARG A N 1
ATOM 902 C CA . ARG A 1 115 ? 11.959 6.680 -3.864 1.00 97.62 115 ARG A CA 1
ATOM 903 C C . ARG A 1 115 ? 10.726 6.268 -4.645 1.00 97.62 115 ARG A C 1
ATOM 905 O O . ARG A 1 115 ? 10.775 6.147 -5.864 1.00 97.62 115 ARG A O 1
ATOM 912 N N . PHE A 1 116 ? 9.632 6.065 -3.929 1.00 97.06 116 PHE A N 1
ATOM 913 C CA . PHE A 1 116 ? 8.371 5.565 -4.461 1.00 97.06 116 PHE A CA 1
ATOM 914 C C . PHE A 1 116 ? 7.341 6.688 -4.450 1.00 97.06 116 PHE A C 1
ATOM 916 O O . PHE A 1 116 ? 7.225 7.400 -3.451 1.00 97.06 116 PHE A O 1
ATOM 923 N N . PHE A 1 117 ? 6.590 6.840 -5.537 1.00 95.56 117 PHE A N 1
ATOM 924 C CA . PHE A 1 117 ? 5.618 7.911 -5.737 1.00 95.56 117 PHE A CA 1
ATOM 925 C C . PHE A 1 117 ? 4.259 7.383 -6.187 1.00 95.56 117 PHE A C 1
ATOM 927 O O . PHE A 1 117 ? 4.175 6.419 -6.955 1.00 95.56 117 PHE A O 1
ATOM 934 N N . GLN A 1 118 ? 3.199 8.055 -5.744 1.00 94.38 118 GLN A N 1
ATOM 935 C CA . GLN A 1 118 ? 1.831 7.817 -6.183 1.00 94.38 118 GLN A CA 1
ATOM 936 C C . GLN A 1 118 ? 1.195 9.137 -6.617 1.00 94.38 118 GLN A C 1
ATOM 938 O O . GLN A 1 118 ? 1.121 10.086 -5.836 1.00 94.38 118 GLN A O 1
ATOM 943 N N . ARG A 1 119 ? 0.689 9.179 -7.848 1.00 91.75 119 ARG A N 1
ATOM 944 C CA . ARG A 1 119 ? -0.176 10.252 -8.330 1.00 91.75 119 ARG A CA 1
ATOM 945 C C . ARG A 1 119 ? -1.598 10.009 -7.839 1.00 91.75 119 ARG A C 1
ATOM 947 O O . ARG A 1 119 ? -2.181 8.955 -8.092 1.00 91.75 119 ARG A O 1
ATOM 954 N N . ARG A 1 120 ? -2.174 11.006 -7.179 1.00 83.06 120 ARG A N 1
ATOM 955 C CA . ARG A 1 120 ? -3.566 11.040 -6.734 1.00 83.06 120 ARG A CA 1
ATOM 956 C C . ARG A 1 120 ? -4.290 12.196 -7.404 1.00 83.06 120 ARG A C 1
ATOM 958 O O . ARG A 1 120 ? -3.701 13.227 -7.718 1.00 83.06 120 ARG A O 1
ATOM 965 N N . VAL A 1 121 ? -5.578 11.995 -7.638 1.00 75.12 121 VAL A N 1
ATOM 966 C CA . VAL A 1 121 ? -6.475 13.034 -8.136 1.00 75.12 121 VAL A CA 1
ATOM 967 C C . VAL A 1 121 ? -7.551 13.210 -7.081 1.00 75.12 121 VAL A C 1
ATOM 969 O O . VAL A 1 121 ? -8.338 12.292 -6.859 1.00 75.12 121 VAL A O 1
ATOM 972 N N . ASP A 1 122 ? -7.551 14.362 -6.420 1.00 69.88 122 ASP A N 1
ATOM 973 C CA . ASP A 1 122 ? -8.584 14.741 -5.460 1.00 69.88 122 ASP A CA 1
ATOM 974 C C . ASP A 1 122 ? -9.370 15.928 -6.018 1.00 69.88 122 ASP A C 1
ATOM 976 O O . ASP A 1 122 ? -8.841 17.030 -6.188 1.00 69.88 122 ASP A O 1
ATOM 980 N N . ALA A 1 123 ? -10.629 15.674 -6.374 1.00 69.50 123 ALA A N 1
ATOM 981 C CA . ALA A 1 123 ? -11.488 16.586 -7.120 1.00 69.50 123 ALA A CA 1
ATOM 982 C C . ALA A 1 123 ? -10.798 17.158 -8.378 1.00 69.50 123 ALA A C 1
ATOM 984 O O . ALA A 1 123 ? -10.719 16.486 -9.406 1.00 69.50 123 ALA A O 1
ATOM 985 N N . SER A 1 124 ? -10.320 18.404 -8.313 1.00 66.81 124 SER A N 1
ATOM 986 C CA . SER A 1 124 ? -9.611 19.096 -9.398 1.00 66.81 124 SER A CA 1
ATOM 987 C C . SER A 1 124 ? -8.103 19.232 -9.170 1.00 66.81 124 SER A C 1
ATOM 989 O O . SER A 1 124 ? -7.424 19.815 -10.014 1.00 66.81 124 SER A O 1
ATOM 991 N N . ASN A 1 125 ? -7.577 18.752 -8.041 1.00 70.94 125 ASN A N 1
ATOM 992 C CA . ASN A 1 125 ? -6.159 18.821 -7.722 1.00 70.94 125 ASN A CA 1
ATOM 993 C C . ASN A 1 125 ? -5.469 17.498 -8.075 1.00 70.94 125 ASN A C 1
ATOM 995 O O . ASN A 1 125 ? -5.943 16.420 -7.716 1.00 70.94 125 ASN A O 1
ATOM 999 N N . VAL A 1 126 ? -4.346 17.586 -8.782 1.00 78.75 126 VAL A N 1
ATOM 1000 C CA . VAL A 1 126 ? -3.484 16.440 -9.077 1.00 78.75 126 VAL A CA 1
ATOM 1001 C C . VAL A 1 126 ? -2.243 16.593 -8.221 1.00 78.75 126 VAL A C 1
ATOM 1003 O O . VAL A 1 126 ? -1.549 17.601 -8.328 1.00 78.75 126 VAL A O 1
ATOM 1006 N N . ASP A 1 127 ? -1.977 15.596 -7.390 1.00 85.19 127 ASP A N 1
ATOM 1007 C CA . ASP A 1 127 ? -0.834 15.590 -6.487 1.00 85.19 127 ASP A CA 1
ATOM 1008 C C . ASP A 1 127 ? -0.005 14.325 -6.701 1.00 85.19 127 ASP A C 1
ATOM 1010 O O . ASP A 1 127 ? -0.552 13.245 -6.934 1.00 85.19 127 ASP A O 1
ATOM 1014 N N . VAL A 1 128 ? 1.318 14.451 -6.639 1.00 90.06 128 VAL A N 1
ATOM 1015 C CA . VAL A 1 128 ? 2.245 13.318 -6.714 1.00 90.06 128 VAL A CA 1
ATOM 1016 C C . VAL A 1 128 ? 2.968 13.235 -5.382 1.00 90.06 128 VAL A C 1
ATOM 1018 O O . VAL A 1 128 ? 3.822 14.056 -5.063 1.00 90.06 128 VAL A O 1
ATOM 1021 N N . GLN A 1 129 ? 2.619 12.222 -4.596 1.00 89.62 129 GLN A N 1
ATOM 1022 C CA . GLN A 1 129 ? 3.112 12.068 -3.234 1.00 89.62 129 GLN A CA 1
ATOM 1023 C C . GLN A 1 129 ? 4.218 11.029 -3.172 1.00 89.62 129 GLN A C 1
ATOM 1025 O O . GLN A 1 129 ? 4.078 9.929 -3.712 1.00 89.62 129 GLN A O 1
ATOM 1030 N N . LYS A 1 130 ? 5.293 11.344 -2.444 1.00 90.75 130 LYS A N 1
ATOM 1031 C CA . LYS A 1 130 ? 6.320 10.362 -2.091 1.00 90.75 130 LYS A CA 1
ATOM 1032 C C . LYS A 1 130 ? 5.776 9.413 -1.021 1.00 90.75 130 LYS A C 1
ATOM 1034 O O . LYS A 1 130 ? 5.573 9.801 0.126 1.00 90.75 130 LYS A O 1
ATOM 1039 N N . VAL A 1 131 ? 5.572 8.155 -1.398 1.00 89.06 131 VAL A N 1
ATOM 1040 C CA . VAL A 1 131 ? 5.083 7.073 -0.532 1.00 89.06 131 VAL A CA 1
ATOM 1041 C C . VAL A 1 131 ? 6.210 6.194 0.013 1.00 89.06 131 VAL A C 1
ATOM 1043 O O . VAL A 1 131 ? 5.959 5.303 0.821 1.00 89.06 131 VAL A O 1
ATOM 1046 N N . GLY A 1 132 ? 7.463 6.440 -0.351 1.00 87.81 132 GLY A N 1
ATOM 1047 C CA . GLY A 1 132 ? 8.601 5.749 0.244 1.00 87.81 132 GLY A CA 1
ATOM 1048 C C . GLY A 1 132 ? 9.919 6.411 -0.119 1.00 87.81 132 GLY A C 1
ATOM 1049 O O . GLY A 1 132 ? 10.057 6.959 -1.207 1.00 87.81 132 GLY A O 1
ATOM 1050 N N . ASP A 1 133 ? 10.875 6.356 0.801 1.00 91.75 133 ASP A N 1
ATOM 1051 C CA . ASP A 1 133 ? 12.264 6.765 0.594 1.00 91.75 133 ASP A CA 1
ATOM 1052 C C . ASP A 1 133 ? 13.133 5.759 1.355 1.00 91.75 133 ASP A C 1
ATOM 1054 O O . ASP A 1 133 ? 13.138 5.741 2.588 1.00 91.75 133 ASP A O 1
ATOM 1058 N N . VAL A 1 134 ? 13.728 4.814 0.629 1.00 93.44 134 VAL A N 1
ATOM 1059 C CA . VAL A 1 134 ? 14.278 3.580 1.199 1.00 93.44 134 VAL A CA 1
ATOM 1060 C C . VAL A 1 134 ? 15.675 3.337 0.647 1.00 93.44 134 VAL A C 1
ATOM 1062 O O . VAL A 1 134 ? 15.864 3.266 -0.564 1.00 93.44 134 VAL A O 1
ATOM 1065 N N . ALA A 1 135 ? 16.656 3.190 1.533 1.00 94.75 135 ALA A N 1
ATOM 1066 C CA . ALA A 1 135 ? 17.990 2.742 1.148 1.00 94.75 135 ALA A CA 1
ATOM 1067 C C . ALA A 1 135 ? 17.976 1.245 0.786 1.00 94.75 135 ALA A C 1
ATOM 1069 O O . ALA A 1 135 ? 17.168 0.490 1.334 1.00 94.75 135 ALA A O 1
ATOM 1070 N N . LEU A 1 136 ? 18.852 0.817 -0.125 1.00 95.62 136 LEU A N 1
ATOM 1071 C CA . LEU A 1 136 ? 18.916 -0.548 -0.656 1.00 95.62 136 LEU A CA 1
ATOM 1072 C C . LEU A 1 136 ? 18.896 -1.601 0.463 1.00 95.62 136 LEU A C 1
ATOM 1074 O O . LEU A 1 136 ? 18.062 -2.503 0.454 1.00 95.62 136 LEU A O 1
ATOM 1078 N N . GLU A 1 137 ? 19.735 -1.431 1.482 1.00 93.19 137 GLU A N 1
ATOM 1079 C CA . GLU A 1 137 ? 19.867 -2.336 2.626 1.00 93.19 137 GLU A CA 1
ATOM 1080 C C . GLU A 1 137 ? 18.580 -2.474 3.459 1.00 93.19 137 GLU A C 1
ATOM 1082 O O . GLU A 1 137 ? 18.380 -3.467 4.163 1.00 93.19 137 GLU A O 1
ATOM 1087 N N . ASN A 1 138 ? 17.676 -1.497 3.355 1.00 92.25 138 ASN A N 1
ATOM 1088 C CA . ASN A 1 138 ? 16.410 -1.453 4.079 1.00 92.25 138 ASN A CA 1
ATOM 1089 C C . ASN A 1 138 ? 15.213 -1.952 3.257 1.00 92.25 138 ASN A C 1
ATOM 1091 O O . ASN A 1 138 ? 14.138 -2.142 3.832 1.00 92.25 138 ASN A O 1
ATOM 1095 N N . LEU A 1 139 ? 15.377 -2.233 1.958 1.00 92.81 139 LEU A N 1
ATOM 1096 C CA . LEU A 1 139 ? 14.322 -2.822 1.120 1.00 92.81 139 LEU A CA 1
ATOM 1097 C C . LEU A 1 139 ? 13.676 -4.087 1.725 1.00 92.81 139 LEU A C 1
ATOM 1099 O O . LEU A 1 139 ? 12.445 -4.181 1.700 1.00 92.81 139 LEU A O 1
ATOM 1103 N N . PRO A 1 140 ? 14.412 -5.029 2.360 1.00 91.38 140 PRO A N 1
ATOM 1104 C CA . PRO A 1 140 ? 13.807 -6.216 2.968 1.00 91.38 140 PRO A CA 1
ATOM 1105 C C . PRO A 1 140 ? 12.866 -5.898 4.140 1.00 91.38 140 PRO A C 1
ATOM 1107 O O . PRO A 1 140 ? 12.091 -6.755 4.564 1.00 91.38 140 PRO A O 1
ATOM 1110 N N . ASN A 1 141 ? 12.949 -4.687 4.695 1.00 88.69 141 ASN A N 1
ATOM 1111 C CA . ASN A 1 141 ? 12.093 -4.184 5.769 1.00 88.69 141 ASN A CA 1
ATOM 1112 C C . ASN A 1 141 ? 11.025 -3.211 5.241 1.00 88.69 141 ASN A C 1
ATOM 1114 O O . ASN A 1 141 ? 10.471 -2.438 6.016 1.00 88.69 141 ASN A O 1
ATOM 1118 N N . ARG A 1 142 ? 10.796 -3.173 3.923 1.00 89.62 142 ARG A N 1
ATOM 1119 C CA . ARG A 1 142 ? 9.819 -2.298 3.256 1.00 89.62 142 ARG A CA 1
ATOM 1120 C C . ARG A 1 142 ? 9.008 -3.069 2.218 1.00 89.62 142 ARG A C 1
ATOM 1122 O O . ARG A 1 142 ? 8.658 -2.545 1.162 1.00 89.62 142 ARG A O 1
ATOM 1129 N N . LEU A 1 143 ? 8.690 -4.326 2.529 1.00 90.06 143 LEU A N 1
ATOM 1130 C CA . LEU A 1 143 ? 7.986 -5.218 1.609 1.00 90.06 143 LEU A CA 1
ATOM 1131 C C . LEU A 1 143 ? 6.618 -4.675 1.186 1.00 90.06 143 LEU A C 1
ATOM 1133 O O . LEU A 1 143 ? 6.210 -4.940 0.066 1.00 90.06 143 LEU A O 1
ATOM 1137 N N . ALA A 1 144 ? 5.919 -3.918 2.041 1.00 88.88 144 ALA A N 1
ATOM 1138 C CA . ALA A 1 144 ? 4.563 -3.452 1.739 1.00 88.88 144 ALA A CA 1
ATOM 1139 C C . ALA A 1 144 ? 4.610 -2.446 0.590 1.00 88.88 144 ALA A C 1
ATOM 1141 O O . ALA A 1 144 ? 3.857 -2.543 -0.374 1.00 88.88 144 ALA A O 1
ATOM 1142 N N . VAL A 1 145 ? 5.576 -1.525 0.671 1.00 92.00 145 VAL A N 1
ATOM 1143 C CA . VAL A 1 145 ? 5.858 -0.573 -0.398 1.00 92.00 145 VAL A CA 1
ATOM 1144 C C . VAL A 1 145 ? 6.246 -1.328 -1.660 1.00 92.00 145 VAL A C 1
ATOM 1146 O O . VAL A 1 145 ? 5.652 -1.066 -2.689 1.00 92.00 145 VAL A O 1
ATOM 1149 N N . LEU A 1 146 ? 7.168 -2.292 -1.596 1.00 94.31 146 LEU A N 1
ATOM 1150 C CA . LEU A 1 146 ? 7.594 -3.030 -2.789 1.00 94.31 146 LEU A CA 1
ATOM 1151 C C . LEU A 1 146 ? 6.452 -3.824 -3.449 1.00 94.31 146 LEU A C 1
ATOM 1153 O O . LEU A 1 146 ? 6.273 -3.718 -4.658 1.00 94.31 146 LEU A O 1
ATOM 1157 N N . LYS A 1 147 ? 5.638 -4.539 -2.660 1.00 93.06 147 LYS A N 1
ATOM 1158 C CA . LYS A 1 147 ? 4.450 -5.272 -3.133 1.00 93.06 147 LYS A CA 1
ATOM 1159 C C . LYS A 1 147 ? 3.477 -4.354 -3.874 1.00 93.06 147 LYS A C 1
ATOM 1161 O O . LYS A 1 147 ? 2.938 -4.735 -4.901 1.00 93.06 147 LYS A O 1
ATOM 1166 N N . ALA A 1 148 ? 3.310 -3.109 -3.425 1.00 93.06 148 ALA A N 1
ATOM 1167 C CA . ALA A 1 148 ? 2.452 -2.146 -4.112 1.00 93.06 148 ALA A CA 1
ATOM 1168 C C . ALA A 1 148 ? 2.950 -1.723 -5.511 1.00 93.06 148 ALA A C 1
ATOM 1170 O O . ALA A 1 148 ? 2.201 -1.071 -6.236 1.00 93.06 148 ALA A O 1
ATOM 1171 N N . TYR A 1 149 ? 4.183 -2.055 -5.897 1.00 96.56 149 TYR A N 1
ATOM 1172 C CA . TYR A 1 149 ? 4.725 -1.793 -7.236 1.00 96.56 149 TYR A CA 1
ATOM 1173 C C . TYR A 1 149 ? 4.944 -3.079 -8.048 1.00 96.56 149 TYR A C 1
ATOM 1175 O O . TYR A 1 149 ? 5.449 -3.004 -9.171 1.00 96.56 149 TYR A O 1
ATOM 1183 N N . GLU A 1 150 ? 4.547 -4.241 -7.515 1.00 95.88 150 GLU A N 1
ATOM 1184 C CA . GLU A 1 150 ? 4.468 -5.476 -8.296 1.00 95.88 150 GLU A CA 1
ATOM 1185 C C . GLU A 1 150 ? 3.440 -5.319 -9.419 1.00 95.88 150 GLU A C 1
ATOM 1187 O O . GLU A 1 150 ? 2.408 -4.653 -9.260 1.00 95.88 150 GLU A O 1
ATOM 1192 N N . LYS A 1 151 ? 3.714 -5.956 -10.558 1.00 94.88 151 LYS A N 1
ATOM 1193 C CA . LYS A 1 151 ? 2.812 -5.949 -11.709 1.00 94.88 151 LYS A CA 1
ATOM 1194 C C . LYS A 1 151 ? 1.390 -6.356 -11.329 1.00 94.88 151 LYS A C 1
ATOM 1196 O O . LYS A 1 151 ? 0.445 -5.633 -11.643 1.00 94.88 151 LYS A O 1
ATOM 1201 N N . ASP A 1 152 ? 1.249 -7.484 -10.643 1.00 91.31 152 ASP A N 1
ATOM 1202 C CA . ASP A 1 152 ? -0.059 -8.080 -10.373 1.00 91.31 152 ASP A CA 1
ATOM 1203 C C . ASP A 1 152 ? -0.865 -7.261 -9.353 1.00 91.31 152 ASP A C 1
ATOM 1205 O O . ASP A 1 152 ? -2.077 -7.113 -9.509 1.00 91.31 152 ASP A O 1
ATOM 1209 N N . ALA A 1 153 ? -0.203 -6.630 -8.375 1.00 90.25 153 ALA A N 1
ATOM 1210 C CA . ALA A 1 153 ? -0.853 -5.706 -7.445 1.00 90.25 153 ALA A CA 1
ATOM 1211 C C . ALA A 1 153 ? -1.380 -4.443 -8.153 1.00 90.25 153 ALA A C 1
ATOM 1213 O O . ALA A 1 153 ? -2.445 -3.921 -7.800 1.00 90.25 153 ALA A O 1
ATOM 1214 N N . ILE A 1 154 ? -0.652 -3.947 -9.163 1.00 90.50 154 ILE A N 1
ATOM 1215 C CA . ILE A 1 154 ? -1.084 -2.793 -9.963 1.00 90.50 154 ILE A CA 1
ATOM 1216 C C . ILE A 1 154 ? -2.254 -3.193 -10.870 1.00 90.50 154 ILE A C 1
ATOM 1218 O O . ILE A 1 154 ? -3.236 -2.455 -10.952 1.00 90.50 154 ILE A O 1
ATOM 1222 N N . GLU A 1 155 ? -2.172 -4.357 -11.514 1.00 88.75 155 GLU A N 1
ATOM 1223 C CA . GLU A 1 155 ? -3.207 -4.895 -12.405 1.00 88.75 155 GLU A CA 1
ATOM 1224 C C . GLU A 1 155 ? -4.519 -5.189 -11.657 1.00 88.75 155 GLU A C 1
ATOM 1226 O O . GLU A 1 155 ? -5.601 -4.847 -12.137 1.00 88.75 155 GLU A O 1
ATOM 1231 N N . SER A 1 156 ? -4.435 -5.745 -10.444 1.00 84.88 156 SER A N 1
ATOM 1232 C CA . SER A 1 156 ? -5.597 -6.048 -9.597 1.00 84.88 156 SER A CA 1
ATOM 1233 C C . SER A 1 156 ? -6.200 -4.813 -8.908 1.00 84.88 156 SER A C 1
ATOM 1235 O O . SER A 1 156 ? -7.328 -4.862 -8.407 1.00 84.88 156 SER A O 1
ATOM 1237 N N . GLY A 1 157 ? -5.455 -3.703 -8.861 1.00 82.88 157 GLY A N 1
ATOM 1238 C CA . GLY A 1 157 ? -5.799 -2.492 -8.115 1.00 82.88 157 GLY A CA 1
ATOM 1239 C C . GLY A 1 157 ? -5.470 -2.547 -6.615 1.00 82.88 157 GLY A C 1
ATOM 1240 O O . GLY A 1 157 ? -5.725 -1.569 -5.902 1.00 82.88 157 GLY A O 1
ATOM 1241 N N . GLU A 1 158 ? -4.881 -3.637 -6.112 1.00 85.62 158 GLU A N 1
ATOM 1242 C CA . GLU A 1 158 ? -4.396 -3.734 -4.727 1.00 85.62 158 GLU A CA 1
ATOM 1243 C C . GLU A 1 158 ? -3.362 -2.666 -4.381 1.00 85.62 158 GLU A C 1
ATOM 1245 O O . GLU A 1 158 ? -3.384 -2.139 -3.268 1.00 85.62 158 GLU A O 1
ATOM 1250 N N . SER A 1 159 ? -2.513 -2.264 -5.329 1.00 87.25 159 SER A N 1
ATOM 1251 C CA . SER A 1 159 ? -1.517 -1.206 -5.124 1.00 87.25 159 SER A CA 1
ATOM 1252 C C . SER A 1 159 ? -2.123 0.074 -4.559 1.00 87.25 159 SER A C 1
ATOM 1254 O O . SER A 1 159 ? -1.545 0.713 -3.680 1.00 87.25 159 SER A O 1
ATOM 1256 N N . GLY A 1 160 ? -3.317 0.451 -5.030 1.00 85.19 160 GLY A N 1
ATOM 1257 C CA . GLY A 1 160 ? -4.043 1.603 -4.499 1.00 85.19 160 GLY A CA 1
ATOM 1258 C C . GLY A 1 160 ? -4.412 1.436 -3.022 1.00 85.19 160 GLY A C 1
ATOM 1259 O O . GLY A 1 160 ? -4.241 2.378 -2.247 1.00 85.19 160 GLY A O 1
ATOM 1260 N N . LYS A 1 161 ? -4.856 0.237 -2.626 1.00 86.06 161 LYS A N 1
ATOM 1261 C CA . LYS A 1 161 ? -5.234 -0.096 -1.244 1.00 86.06 161 LYS A CA 1
ATOM 1262 C C . LYS A 1 161 ? -4.019 -0.128 -0.322 1.00 86.06 161 LYS A C 1
ATOM 1264 O O . LYS A 1 161 ? -4.047 0.506 0.729 1.00 86.06 161 LYS A O 1
ATOM 1269 N N . ILE A 1 162 ? -2.941 -0.795 -0.743 1.00 87.94 162 ILE A N 1
ATOM 1270 C CA . ILE A 1 162 ? -1.703 -0.915 0.038 1.00 87.94 162 ILE A CA 1
ATOM 1271 C C . ILE A 1 162 ? -1.117 0.477 0.310 1.00 87.94 162 ILE A C 1
ATOM 1273 O O . ILE A 1 162 ? -0.853 0.831 1.459 1.00 87.94 162 ILE A O 1
ATOM 1277 N N . LEU A 1 163 ? -0.974 1.313 -0.726 1.00 87.38 163 LEU A N 1
ATOM 1278 C CA . LEU A 1 163 ? -0.453 2.676 -0.563 1.00 87.38 163 LEU A CA 1
ATOM 1279 C C . LEU A 1 163 ? -1.425 3.594 0.188 1.00 87.38 163 LEU A C 1
ATOM 1281 O O . LEU A 1 163 ? -0.988 4.483 0.918 1.00 87.38 163 LEU A O 1
ATOM 1285 N N . GLY A 1 164 ? -2.736 3.381 0.032 1.00 86.19 164 GLY A N 1
ATOM 1286 C CA . GLY A 1 164 ? -3.778 4.008 0.848 1.00 86.19 164 GLY A CA 1
ATOM 1287 C C . GLY A 1 164 ? -3.540 3.773 2.335 1.00 86.19 164 GLY A C 1
ATOM 1288 O O . GLY A 1 164 ? -3.310 4.729 3.074 1.00 86.19 164 GLY A O 1
ATOM 1289 N N . ARG A 1 165 ? -3.475 2.498 2.731 1.00 87.31 165 ARG A N 1
ATOM 1290 C CA . ARG A 1 165 ? -3.239 2.063 4.110 1.00 87.31 165 ARG A CA 1
ATOM 1291 C C . ARG A 1 165 ? -1.925 2.596 4.675 1.00 87.31 165 ARG A C 1
ATOM 1293 O O . ARG A 1 165 ? -1.903 3.109 5.788 1.00 87.31 165 ARG A O 1
ATOM 1300 N N . ILE A 1 166 ? -0.837 2.525 3.905 1.00 87.06 166 ILE A N 1
ATOM 1301 C CA . ILE A 1 166 ? 0.470 3.057 4.324 1.00 87.06 166 ILE A CA 1
ATOM 1302 C C . ILE A 1 166 ? 0.381 4.558 4.633 1.00 87.06 166 ILE A C 1
ATOM 1304 O O . ILE A 1 166 ? 0.965 5.017 5.616 1.00 87.06 166 ILE A O 1
ATOM 1308 N N . ASN A 1 167 ? -0.333 5.328 3.811 1.00 84.12 167 ASN A N 1
ATOM 1309 C CA . ASN A 1 167 ? -0.480 6.766 4.025 1.00 84.12 167 ASN A CA 1
ATOM 1310 C C . ASN A 1 167 ? -1.363 7.081 5.241 1.00 84.12 167 ASN A C 1
ATOM 1312 O O . ASN A 1 167 ? -0.959 7.906 6.057 1.00 84.12 167 ASN A O 1
ATOM 1316 N N . GLU A 1 168 ? -2.488 6.381 5.414 1.00 86.56 168 GLU A N 1
ATOM 1317 C CA . GLU A 1 168 ? -3.349 6.506 6.604 1.00 86.56 168 GLU A CA 1
ATOM 1318 C C . GLU A 1 168 ? -2.572 6.227 7.896 1.00 86.56 168 GLU A C 1
ATOM 1320 O O . GLU A 1 168 ? -2.617 7.008 8.845 1.00 86.56 168 GLU A O 1
ATOM 1325 N N . LEU A 1 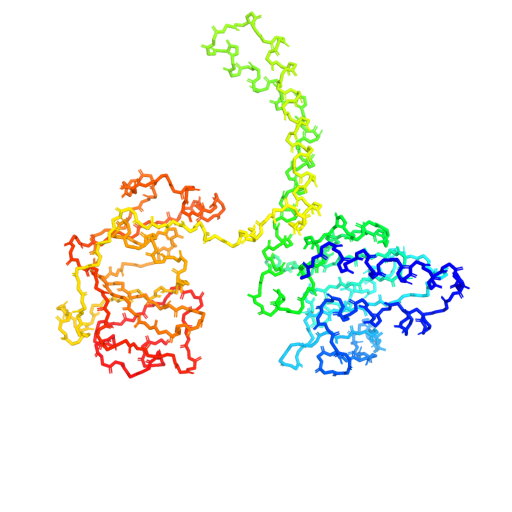169 ? -1.799 5.138 7.922 1.00 90.25 169 LEU A N 1
ATOM 1326 C CA . LEU A 1 169 ? -0.983 4.764 9.075 1.00 90.25 169 LEU A CA 1
ATOM 1327 C C . LEU A 1 169 ? 0.097 5.805 9.381 1.00 90.25 169 LEU A C 1
ATOM 1329 O O . LEU A 1 169 ? 0.363 6.103 10.544 1.00 90.25 169 LEU A O 1
ATOM 1333 N N . ARG A 1 170 ? 0.719 6.392 8.355 1.00 85.88 170 ARG A N 1
ATOM 1334 C CA . ARG A 1 170 ? 1.709 7.463 8.546 1.00 85.88 170 ARG A CA 1
ATOM 1335 C C . ARG A 1 170 ? 1.094 8.729 9.112 1.00 85.88 170 ARG A C 1
ATOM 1337 O O . ARG A 1 170 ? 1.722 9.362 9.959 1.00 85.88 170 ARG A O 1
ATOM 1344 N N . GLU A 1 171 ? -0.090 9.099 8.640 1.00 88.12 171 GLU A N 1
ATOM 1345 C CA . GLU A 1 171 ? -0.830 10.240 9.167 1.00 88.12 171 GLU A CA 1
ATOM 1346 C C . GLU A 1 171 ? -1.223 9.994 10.625 1.00 88.12 171 GLU A C 1
ATOM 1348 O O . GLU A 1 171 ? -0.866 10.793 11.488 1.00 88.12 171 GLU A O 1
ATOM 1353 N N . ALA A 1 172 ? -1.817 8.835 10.924 1.00 90.81 172 ALA A N 1
ATOM 1354 C CA . ALA A 1 172 ? -2.169 8.438 12.284 1.00 90.81 172 ALA A CA 1
ATOM 1355 C C . ALA A 1 172 ? -0.953 8.454 13.223 1.00 90.81 172 ALA A C 1
ATOM 1357 O O . ALA A 1 172 ? -1.024 9.013 14.317 1.00 90.81 172 ALA A O 1
ATOM 1358 N N . ARG A 1 173 ? 0.186 7.900 12.784 1.00 92.94 173 ARG A N 1
ATOM 1359 C CA . ARG A 1 173 ? 1.436 7.935 13.554 1.00 92.94 173 ARG A CA 1
ATOM 1360 C C . ARG A 1 173 ? 1.878 9.365 13.838 1.00 92.94 173 ARG A C 1
ATOM 1362 O O . ARG A 1 173 ? 2.179 9.686 14.981 1.00 92.94 173 ARG A O 1
ATOM 1369 N N . ARG A 1 174 ? 1.902 10.220 12.812 1.00 90.88 174 ARG A N 1
ATOM 1370 C CA . ARG A 1 174 ? 2.319 11.619 12.947 1.00 90.88 174 ARG A CA 1
ATOM 1371 C C . ARG A 1 174 ? 1.433 12.373 13.937 1.00 90.88 174 ARG A C 1
ATOM 1373 O O . ARG A 1 174 ? 1.957 13.137 14.747 1.00 90.88 174 ARG A O 1
ATOM 1380 N N . THR A 1 175 ? 0.120 12.163 13.874 1.00 93.06 175 THR A N 1
ATOM 1381 C CA . THR A 1 175 ? -0.836 12.764 14.810 1.00 93.06 175 THR A CA 1
ATOM 1382 C C . THR A 1 175 ? -0.579 12.271 16.230 1.00 93.06 175 THR A C 1
ATOM 1384 O O . THR A 1 175 ? -0.383 13.092 17.117 1.00 93.06 175 THR A O 1
ATOM 1387 N N . LEU A 1 176 ? -0.449 10.956 16.439 1.00 93.38 176 LEU A N 1
ATOM 1388 C CA . LEU A 1 176 ? -0.140 10.378 17.754 1.00 93.38 176 LEU A CA 1
ATOM 1389 C C . LEU A 1 176 ? 1.183 10.887 18.340 1.00 93.38 176 LEU A C 1
ATOM 1391 O O . LEU A 1 176 ? 1.259 11.141 19.536 1.00 93.38 176 LEU A O 1
ATOM 1395 N N . GLU A 1 177 ? 2.221 11.047 17.518 1.00 93.12 177 GLU A N 1
ATOM 1396 C CA . GLU A 1 177 ? 3.513 11.597 17.945 1.00 93.12 177 GLU A CA 1
ATOM 1397 C C . GLU A 1 177 ? 3.409 13.081 18.324 1.00 93.12 177 GLU A C 1
ATOM 1399 O O . GLU A 1 177 ? 4.029 13.516 19.293 1.00 93.12 177 GLU A O 1
ATOM 1404 N N . THR A 1 178 ? 2.626 13.857 17.569 1.00 96.69 178 THR A N 1
ATOM 1405 C CA . THR A 1 178 ? 2.473 15.308 17.768 1.00 96.69 178 THR A CA 1
ATOM 1406 C C . THR A 1 178 ? 1.589 15.625 18.972 1.00 96.69 178 THR A C 1
ATOM 1408 O O . THR A 1 178 ? 1.915 16.508 19.761 1.00 96.69 178 THR A O 1
ATOM 1411 N N . GLU A 1 179 ? 0.488 14.894 19.125 1.00 96.12 179 GLU A N 1
ATOM 1412 C CA . GLU A 1 179 ? -0.557 15.141 20.125 1.00 96.12 179 GLU A CA 1
ATOM 1413 C C . GLU A 1 179 ? -0.429 14.217 21.346 1.00 96.12 179 GLU A C 1
ATOM 1415 O O . GLU A 1 179 ? -1.331 14.144 22.178 1.00 96.12 179 GLU A O 1
ATOM 1420 N N . LYS A 1 180 ? 0.704 13.512 21.488 1.00 94.75 180 LYS A N 1
ATOM 1421 C CA . LYS A 1 180 ? 0.927 12.487 22.519 1.00 94.75 180 LYS A CA 1
ATOM 1422 C C . LYS A 1 180 ? 0.515 12.928 23.922 1.00 94.75 180 LYS A C 1
ATOM 1424 O O . LYS A 1 180 ? -0.170 12.186 24.623 1.00 94.75 180 LYS A O 1
ATOM 1429 N N . ASP A 1 181 ? 0.981 14.098 24.356 1.00 94.44 181 ASP A N 1
ATOM 1430 C CA . ASP A 1 181 ? 0.712 14.592 25.708 1.00 94.44 181 ASP A CA 1
ATOM 1431 C C . ASP A 1 181 ? -0.770 14.948 25.900 1.00 94.44 181 ASP A C 1
ATOM 1433 O O . ASP A 1 181 ? -1.334 14.645 26.948 1.00 94.44 181 ASP A O 1
ATOM 1437 N N . GLU A 1 182 ? -1.409 15.533 24.886 1.00 96.25 182 GLU A N 1
ATOM 1438 C CA . GLU A 1 182 ? -2.821 15.927 24.922 1.00 96.25 182 GLU A CA 1
ATOM 1439 C C . GLU A 1 182 ? -3.736 14.698 24.971 1.00 96.25 182 GLU A C 1
ATOM 1441 O O . GLU A 1 182 ? -4.517 14.547 25.913 1.00 96.25 182 GLU A O 1
ATOM 1446 N N . VAL A 1 183 ? -3.544 13.748 24.051 1.00 95.81 183 VAL A N 1
ATOM 1447 C CA . VAL A 1 183 ? -4.301 12.485 24.010 1.00 95.81 183 VAL A CA 1
ATOM 1448 C C . VAL A 1 183 ? -4.108 11.678 25.298 1.00 95.81 183 VAL A C 1
ATOM 1450 O O . VAL A 1 183 ? -5.054 11.069 25.803 1.00 95.81 183 VAL A O 1
ATOM 1453 N N . ALA A 1 184 ? -2.901 11.678 25.877 1.00 96.50 184 ALA A N 1
ATOM 1454 C CA . ALA A 1 184 ? -2.643 10.981 27.134 1.00 96.50 184 ALA A CA 1
ATOM 1455 C C . ALA A 1 184 ? -3.415 11.583 28.317 1.00 96.50 184 ALA A C 1
ATOM 1457 O O . ALA A 1 184 ? -3.957 10.835 29.136 1.00 96.50 184 ALA A O 1
ATOM 1458 N N . VAL A 1 185 ? -3.479 12.915 28.403 1.00 95.44 185 VAL A N 1
ATOM 1459 C CA . VAL A 1 185 ? -4.252 13.620 29.434 1.00 95.44 185 VAL A CA 1
ATOM 1460 C C . VAL A 1 185 ? -5.747 13.356 29.259 1.00 95.44 185 VAL A C 1
ATOM 1462 O O . VAL A 1 185 ? -6.433 13.070 30.240 1.00 95.44 185 VAL A O 1
ATOM 1465 N N . GLU A 1 186 ? -6.261 13.376 28.028 1.00 96.81 186 GLU A N 1
ATOM 1466 C CA . GLU A 1 186 ? -7.664 13.047 27.750 1.00 96.81 186 GLU A CA 1
ATOM 1467 C C . GLU A 1 186 ? -8.021 11.617 28.181 1.00 96.81 186 GLU A C 1
ATOM 1469 O O . GLU A 1 186 ? -9.011 11.415 28.890 1.00 96.81 186 GLU A O 1
ATOM 1474 N N . LEU A 1 187 ? -7.188 10.627 27.837 1.00 95.00 187 LEU A N 1
ATOM 1475 C CA . LEU A 1 187 ? -7.369 9.241 28.287 1.00 95.00 187 LEU A CA 1
ATOM 1476 C C . LEU A 1 187 ? -7.331 9.125 29.818 1.00 95.00 187 LEU A C 1
ATOM 1478 O O . LEU A 1 187 ? -8.138 8.398 30.406 1.00 95.00 187 LEU A O 1
ATOM 1482 N N . ALA A 1 188 ? -6.407 9.834 30.470 1.00 94.50 188 ALA A N 1
ATOM 1483 C CA . ALA A 1 188 ? -6.286 9.836 31.924 1.00 94.50 188 ALA A CA 1
ATOM 1484 C C . ALA A 1 188 ? -7.531 10.417 32.600 1.00 94.50 188 ALA A C 1
ATOM 1486 O O . ALA A 1 188 ? -8.031 9.831 33.562 1.00 94.50 188 ALA A O 1
ATOM 1487 N N . ASN A 1 189 ? -8.073 11.510 32.058 1.00 93.38 189 ASN A N 1
ATOM 1488 C CA . ASN A 1 189 ? -9.284 12.154 32.563 1.00 93.38 189 ASN A CA 1
ATOM 1489 C C . ASN A 1 189 ? -10.503 11.229 32.464 1.00 93.38 189 ASN A C 1
ATOM 1491 O O . ASN A 1 189 ? -11.263 11.123 33.424 1.00 93.38 189 ASN A O 1
ATOM 1495 N N . VAL A 1 190 ? -10.647 10.466 31.371 1.00 96.94 190 VAL A N 1
ATOM 1496 C CA . VAL A 1 190 ? -11.723 9.463 31.246 1.00 96.94 190 VAL A CA 1
ATOM 1497 C C . VAL A 1 190 ? -11.675 8.441 32.390 1.00 96.94 190 VAL A C 1
ATOM 1499 O O . VAL A 1 190 ? -12.718 8.073 32.939 1.00 96.94 190 VAL A O 1
ATOM 1502 N N . LEU A 1 191 ? -10.480 7.977 32.770 1.00 90.94 191 LEU A N 1
ATOM 1503 C CA . LEU A 1 191 ? -10.302 7.027 33.874 1.00 90.94 191 LEU A CA 1
ATOM 1504 C C . LEU A 1 191 ? -10.497 7.688 35.245 1.00 90.94 191 LEU A C 1
ATOM 1506 O O . LEU A 1 191 ? -11.135 7.098 36.121 1.00 90.94 191 LEU A O 1
ATOM 1510 N N . ALA A 1 192 ? -9.988 8.906 35.421 1.00 91.44 192 ALA A N 1
ATOM 1511 C CA . ALA A 1 192 ? -10.136 9.690 36.641 1.00 91.44 192 ALA A CA 1
ATOM 1512 C C . ALA A 1 192 ? -11.616 9.965 36.959 1.00 91.44 192 ALA A C 1
ATOM 1514 O O . ALA A 1 192 ? -12.067 9.681 38.070 1.00 91.44 192 ALA A O 1
ATOM 1515 N N . ASP A 1 193 ? -12.390 10.396 35.960 1.00 94.88 193 ASP A N 1
ATOM 1516 C CA . ASP A 1 193 ? -13.815 10.723 36.089 1.00 94.88 193 ASP A CA 1
ATOM 1517 C C . ASP A 1 193 ? -14.686 9.494 36.375 1.00 94.88 193 ASP A C 1
ATOM 1519 O O . ASP A 1 193 ? -15.683 9.570 37.098 1.00 94.88 193 ASP A O 1
ATOM 1523 N N . ARG A 1 194 ? -14.341 8.342 35.786 1.00 95.31 194 ARG A N 1
ATOM 1524 C CA . ARG A 1 194 ? -15.113 7.097 35.931 1.00 95.31 194 ARG A CA 1
ATOM 1525 C C . ARG A 1 194 ? -14.787 6.329 37.206 1.00 95.31 194 ARG A C 1
ATOM 1527 O O . ARG A 1 194 ? -15.652 5.604 37.695 1.00 95.31 194 ARG A O 1
ATOM 1534 N N . ILE A 1 195 ? -13.549 6.423 37.689 1.00 95.38 195 ILE A N 1
ATOM 1535 C CA . ILE A 1 195 ? -13.027 5.556 38.749 1.00 95.38 195 ILE A CA 1
ATOM 1536 C C . ILE A 1 195 ? -12.645 6.377 39.981 1.00 95.38 195 ILE A C 1
ATOM 1538 O O . ILE A 1 195 ? -13.237 6.186 41.042 1.00 95.38 195 ILE A O 1
ATOM 1542 N N . SER A 1 196 ? -11.634 7.242 39.869 1.00 93.69 196 SER A N 1
ATOM 1543 C CA . SER A 1 196 ? -11.154 8.102 40.957 1.00 93.69 196 SER A CA 1
ATOM 1544 C C . SER A 1 196 ? -10.081 9.070 40.459 1.00 93.69 196 SER A C 1
ATOM 1546 O O . SER A 1 196 ? -9.111 8.647 39.836 1.00 93.69 196 SER A O 1
ATOM 1548 N N . ASP A 1 197 ? -10.158 10.340 40.847 1.00 94.38 197 ASP A N 1
ATOM 1549 C CA . ASP A 1 197 ? -9.124 11.337 40.533 1.00 94.38 197 ASP A CA 1
ATOM 1550 C C . ASP A 1 197 ? -7.731 10.962 41.085 1.00 94.38 197 ASP A C 1
ATOM 1552 O O . ASP A 1 197 ? -6.695 11.293 40.512 1.00 94.38 197 ASP A O 1
ATOM 1556 N N . ALA A 1 198 ? -7.684 10.151 42.149 1.00 94.62 198 ALA A N 1
ATOM 1557 C CA . ALA A 1 198 ? -6.432 9.695 42.754 1.00 94.62 198 ALA A CA 1
ATOM 1558 C C . ALA A 1 198 ? -5.537 8.874 41.804 1.00 94.62 198 ALA A C 1
ATOM 1560 O O . ALA A 1 198 ? -4.340 8.744 42.069 1.00 94.62 198 ALA A O 1
ATOM 1561 N N . ILE A 1 199 ? -6.092 8.304 40.724 1.00 92.19 199 ILE A N 1
ATOM 1562 C CA . ILE A 1 199 ? -5.319 7.536 39.737 1.00 92.19 199 ILE A CA 1
ATOM 1563 C C . ILE A 1 199 ? -4.840 8.375 38.546 1.00 92.19 199 ILE A C 1
ATOM 1565 O O . ILE A 1 199 ? -4.087 7.842 37.736 1.00 92.19 199 ILE A O 1
ATOM 1569 N N . SER A 1 200 ? -5.211 9.657 38.443 1.00 92.19 200 SER A N 1
ATOM 1570 C CA . SER A 1 200 ? -4.918 10.502 37.272 1.00 92.19 200 SER A CA 1
ATOM 1571 C C . SER A 1 200 ? -3.423 10.530 36.882 1.00 92.19 200 SER A C 1
ATOM 1573 O O . SER A 1 200 ? -3.112 10.186 35.740 1.00 92.19 200 SER A O 1
ATOM 1575 N N . PRO A 1 201 ? -2.457 10.752 37.805 1.00 88.44 201 PRO A N 1
ATOM 1576 C CA . PRO A 1 201 ? -1.032 10.760 37.442 1.00 88.44 201 PRO A CA 1
ATOM 1577 C C . PRO A 1 201 ? -0.510 9.405 36.930 1.00 88.44 201 PRO A C 1
ATOM 1579 O O . PRO A 1 201 ? 0.361 9.342 36.057 1.00 88.44 201 PRO A O 1
ATOM 1582 N N . LEU A 1 202 ? -1.039 8.301 37.475 1.00 88.75 202 LEU A N 1
ATOM 1583 C CA . LEU A 1 202 ? -0.693 6.946 37.036 1.00 88.75 202 LEU A CA 1
ATOM 1584 C C . LEU A 1 202 ? -1.314 6.649 35.668 1.00 88.75 202 LEU A C 1
ATOM 1586 O O . LEU A 1 202 ? -0.645 6.083 34.806 1.00 88.75 202 LEU A O 1
ATOM 1590 N N . ALA A 1 203 ? -2.568 7.055 35.464 1.00 88.25 203 ALA A N 1
ATOM 1591 C CA . ALA A 1 203 ? -3.293 6.888 34.214 1.00 88.25 203 ALA A CA 1
ATOM 1592 C C . ALA A 1 203 ? -2.630 7.664 33.068 1.00 88.25 203 ALA A C 1
ATOM 1594 O O . ALA A 1 203 ? -2.424 7.085 32.007 1.00 88.25 203 ALA A O 1
ATOM 1595 N N . GLU A 1 204 ? -2.210 8.913 33.296 1.00 92.75 204 GLU A N 1
ATOM 1596 C CA . GLU A 1 204 ? -1.498 9.714 32.289 1.00 92.75 204 GLU A CA 1
ATOM 1597 C C . GLU A 1 204 ? -0.173 9.053 31.887 1.00 92.75 204 GLU A C 1
ATOM 1599 O O . GLU A 1 204 ? 0.115 8.899 30.701 1.00 92.75 204 GLU A O 1
ATOM 1604 N N . THR A 1 205 ? 0.610 8.586 32.865 1.00 90.81 205 THR A N 1
ATOM 1605 C CA . THR A 1 205 ? 1.874 7.881 32.593 1.00 90.81 205 THR A CA 1
ATOM 1606 C C . THR A 1 205 ? 1.639 6.627 31.745 1.00 90.81 205 THR A C 1
ATOM 1608 O O . THR A 1 205 ? 2.329 6.409 30.751 1.00 90.81 205 THR A O 1
ATOM 1611 N N . GLN A 1 206 ? 0.638 5.817 32.103 1.00 92.44 206 GLN A N 1
ATOM 1612 C CA . GLN A 1 206 ? 0.300 4.602 31.357 1.00 92.44 206 GLN A CA 1
ATOM 1613 C C . GLN A 1 206 ? -0.264 4.904 29.961 1.00 92.44 206 GLN A C 1
ATOM 1615 O O . GLN A 1 206 ? 0.039 4.177 29.016 1.00 92.44 206 GLN A O 1
ATOM 1620 N N . ALA A 1 207 ? -1.028 5.987 29.800 1.00 94.25 207 ALA A N 1
ATOM 1621 C CA . ALA A 1 207 ? -1.532 6.420 28.502 1.00 94.25 207 ALA A CA 1
ATOM 1622 C C . ALA A 1 207 ? -0.388 6.843 27.566 1.00 94.25 207 ALA A C 1
ATOM 1624 O O . ALA A 1 207 ? -0.367 6.425 26.410 1.00 94.25 207 ALA A O 1
ATOM 1625 N N . LYS A 1 208 ? 0.620 7.575 28.067 1.00 90.12 208 LYS A N 1
ATOM 1626 C CA . LYS A 1 208 ? 1.817 7.929 27.277 1.00 90.12 208 LYS A CA 1
ATOM 1627 C C . LYS A 1 208 ? 2.575 6.695 26.797 1.00 90.12 208 LYS A C 1
ATOM 1629 O O . LYS A 1 208 ? 2.933 6.628 25.624 1.00 90.12 208 LYS A O 1
ATOM 1634 N N . GLU A 1 209 ? 2.778 5.711 27.673 1.00 90.94 209 GLU A N 1
ATOM 1635 C CA . GLU A 1 209 ? 3.418 4.444 27.295 1.00 90.94 209 GLU A CA 1
ATOM 1636 C C . GLU A 1 209 ? 2.589 3.648 26.279 1.00 90.94 209 GLU A C 1
ATOM 1638 O O . GLU A 1 209 ? 3.150 3.019 25.383 1.00 90.94 209 GLU A O 1
ATOM 1643 N N . MET A 1 210 ? 1.260 3.654 26.405 1.00 94.12 210 MET A N 1
ATOM 1644 C CA . MET A 1 210 ? 0.366 3.009 25.443 1.00 94.12 210 MET A CA 1
ATOM 1645 C C . MET A 1 210 ? 0.471 3.662 24.060 1.00 94.12 210 MET A C 1
ATOM 1647 O O . MET A 1 210 ? 0.562 2.943 23.067 1.00 94.12 210 MET A O 1
ATOM 1651 N N . ILE A 1 211 ? 0.495 4.998 23.995 1.00 93.44 211 ILE A N 1
ATOM 1652 C CA . ILE A 1 211 ? 0.660 5.741 22.738 1.00 93.44 211 ILE A CA 1
ATOM 1653 C C . ILE A 1 211 ? 2.011 5.410 22.094 1.00 93.44 211 ILE A C 1
ATOM 1655 O O . ILE A 1 211 ? 2.050 5.127 20.900 1.00 93.44 211 ILE A O 1
ATOM 1659 N N . ASP A 1 212 ? 3.099 5.352 22.872 1.00 90.38 212 ASP A N 1
ATOM 1660 C CA . ASP A 1 212 ? 4.422 4.966 22.354 1.00 90.38 212 ASP A CA 1
ATOM 1661 C C . ASP A 1 212 ? 4.427 3.557 21.750 1.00 90.38 212 ASP A C 1
ATOM 1663 O O . ASP A 1 212 ? 4.992 3.335 20.676 1.00 90.38 212 ASP A O 1
ATOM 1667 N N . ARG A 1 213 ? 3.776 2.595 22.419 1.00 91.00 213 ARG A N 1
ATOM 1668 C CA . ARG A 1 213 ? 3.635 1.229 21.893 1.00 91.00 213 ARG A CA 1
ATOM 1669 C C . ARG A 1 213 ? 2.829 1.222 20.597 1.00 91.00 213 ARG A C 1
ATOM 1671 O O . ARG A 1 213 ? 3.279 0.632 19.624 1.00 91.00 213 ARG A O 1
ATOM 1678 N N . LEU A 1 214 ? 1.711 1.948 20.548 1.00 92.50 214 LEU A N 1
ATOM 1679 C CA . LEU A 1 214 ? 0.882 2.049 19.346 1.00 92.50 214 LEU A CA 1
ATOM 1680 C C . LEU A 1 214 ? 1.643 2.677 18.166 1.00 92.50 214 LEU A C 1
ATOM 1682 O O . LEU A 1 214 ? 1.560 2.179 17.047 1.00 92.50 214 LEU A O 1
ATOM 1686 N N . VAL A 1 215 ? 2.433 3.728 18.405 1.00 90.31 215 VAL A N 1
ATOM 1687 C CA . VAL A 1 215 ? 3.320 4.335 17.394 1.00 90.31 215 VAL A CA 1
ATOM 1688 C C . VAL A 1 215 ? 4.344 3.321 16.858 1.00 90.31 215 VAL A C 1
ATOM 1690 O O . VAL A 1 215 ? 4.600 3.276 15.647 1.00 90.31 215 VAL A O 1
ATOM 1693 N N . SER A 1 216 ? 4.910 2.480 17.730 1.00 86.31 216 SER A N 1
ATOM 1694 C CA . SER A 1 216 ? 5.829 1.400 17.339 1.00 86.31 216 SER A CA 1
ATOM 1695 C C . SER A 1 216 ? 5.131 0.305 16.527 1.00 86.31 216 SER A C 1
ATOM 1697 O O . SER A 1 216 ? 5.693 -0.177 15.539 1.00 86.31 216 SER A O 1
ATOM 1699 N N . ASP A 1 217 ? 3.913 -0.072 16.910 1.00 86.50 217 ASP A N 1
ATOM 1700 C CA . ASP A 1 217 ? 3.126 -1.098 16.220 1.00 86.50 217 ASP A CA 1
ATOM 1701 C C . ASP A 1 217 ? 2.744 -0.619 14.814 1.00 86.50 217 ASP A C 1
ATOM 1703 O O . ASP A 1 217 ? 2.997 -1.316 13.832 1.00 86.50 217 ASP A O 1
ATOM 1707 N N . ILE A 1 218 ? 2.266 0.626 14.695 1.00 88.62 218 ILE A N 1
ATOM 1708 C CA . ILE A 1 218 ? 1.971 1.270 13.408 1.00 88.62 218 ILE A CA 1
ATOM 1709 C C . ILE A 1 218 ? 3.218 1.316 12.516 1.00 88.62 218 ILE A C 1
ATOM 1711 O O . ILE A 1 218 ? 3.150 1.027 11.322 1.00 88.62 218 ILE A O 1
ATOM 1715 N N . SER A 1 219 ? 4.375 1.670 13.079 1.00 84.25 219 SER A N 1
ATOM 1716 C CA . SER A 1 219 ? 5.631 1.692 12.320 1.00 84.25 219 SER A CA 1
ATOM 1717 C C . SER A 1 219 ? 6.020 0.302 11.827 1.00 84.25 219 SER A C 1
ATOM 1719 O O . SER A 1 219 ? 6.468 0.158 10.692 1.00 84.25 219 SER A O 1
ATOM 1721 N N . SER A 1 220 ? 5.794 -0.722 12.648 1.00 82.81 220 SER A N 1
ATOM 1722 C CA . SER A 1 220 ? 6.041 -2.111 12.272 1.00 82.81 220 SER A CA 1
ATOM 1723 C C . SER A 1 220 ? 5.097 -2.574 11.163 1.00 82.81 220 SER A C 1
ATOM 1725 O O . SER A 1 220 ? 5.550 -3.274 10.268 1.00 82.81 220 SER A O 1
ATOM 1727 N N . GLU A 1 221 ? 3.831 -2.149 11.164 1.00 84.12 221 GLU A N 1
ATOM 1728 C CA . GLU A 1 221 ? 2.857 -2.459 10.105 1.00 84.12 221 GLU A CA 1
ATOM 1729 C C . GLU A 1 221 ? 3.204 -1.776 8.772 1.00 84.12 221 GLU A C 1
ATOM 1731 O O . GLU A 1 221 ? 3.134 -2.401 7.717 1.00 84.12 221 GLU A O 1
ATOM 1736 N N . ILE A 1 222 ? 3.651 -0.514 8.804 1.00 83.69 222 ILE A N 1
ATOM 1737 C CA . ILE A 1 222 ? 4.123 0.200 7.601 1.00 83.69 222 ILE A CA 1
ATOM 1738 C C . ILE A 1 222 ? 5.332 -0.513 6.968 1.00 83.69 222 ILE A C 1
ATOM 1740 O O . ILE A 1 222 ? 5.488 -0.536 5.743 1.00 83.69 222 ILE A O 1
ATOM 1744 N N . ASP A 1 223 ? 6.208 -1.061 7.808 1.00 74.62 223 ASP A N 1
ATOM 1745 C CA . ASP A 1 223 ? 7.489 -1.640 7.411 1.00 74.62 223 ASP A CA 1
ATOM 1746 C C . ASP A 1 223 ? 7.348 -3.115 6.992 1.00 74.62 223 ASP A C 1
ATOM 1748 O O . ASP A 1 223 ? 7.873 -3.565 5.962 1.00 74.62 223 ASP A O 1
ATOM 1752 N N . ALA A 1 224 ? 6.595 -3.885 7.770 1.00 64.50 224 ALA A N 1
ATOM 1753 C CA . ALA A 1 224 ? 6.282 -5.268 7.488 1.00 64.50 224 ALA A CA 1
ATOM 1754 C C . ALA A 1 224 ? 5.211 -5.347 6.395 1.00 64.50 224 ALA A C 1
ATOM 1756 O O . ALA A 1 224 ? 4.024 -5.470 6.663 1.00 64.50 224 ALA A O 1
ATOM 1757 N N . GLY A 1 225 ? 5.640 -5.404 5.135 1.00 54.53 225 GLY A N 1
ATOM 1758 C CA . GLY A 1 225 ? 4.812 -6.034 4.101 1.00 54.53 225 GLY A CA 1
ATOM 1759 C C . GLY A 1 225 ? 4.799 -7.533 4.263 1.00 54.53 225 GLY A C 1
ATOM 1760 O O . GLY A 1 225 ? 5.352 -8.221 3.416 1.00 54.53 225 GLY A O 1
ATOM 1761 N N . ASP A 1 226 ? 4.239 -8.006 5.368 1.00 37.75 226 ASP A N 1
ATOM 1762 C CA . ASP A 1 226 ? 4.069 -9.404 5.744 1.00 37.75 226 ASP A CA 1
ATOM 1763 C C . ASP A 1 226 ? 5.218 -10.333 5.303 1.00 37.75 226 ASP A C 1
ATOM 1765 O O . ASP A 1 226 ? 5.266 -10.877 4.196 1.00 37.75 226 ASP A O 1
ATOM 1769 N N . GLY A 1 227 ? 6.204 -10.448 6.190 1.00 33.56 227 GLY A N 1
ATOM 1770 C CA . GLY A 1 227 ? 7.366 -11.317 6.039 1.00 33.56 227 GLY A CA 1
ATOM 1771 C C . GLY A 1 227 ? 7.749 -11.962 7.365 1.00 33.56 227 GLY A C 1
ATOM 1772 O O . GLY A 1 227 ? 8.931 -11.998 7.700 1.00 33.56 227 GLY A O 1
ATOM 1773 N N . SER A 1 228 ? 6.747 -12.350 8.156 1.00 27.62 228 SER A N 1
ATOM 1774 C CA . SER A 1 228 ? 6.754 -13.362 9.230 1.00 27.62 228 SER A CA 1
ATOM 1775 C C . SER A 1 228 ? 5.357 -13.405 9.861 1.00 27.62 228 SER A C 1
ATOM 1777 O O . SER A 1 228 ? 5.200 -13.295 11.074 1.00 27.62 228 SER A O 1
ATOM 1779 N N . THR A 1 229 ? 4.334 -13.565 9.030 1.00 27.25 229 THR A N 1
ATOM 1780 C CA . THR A 1 229 ? 3.269 -14.496 9.363 1.00 27.25 229 THR A CA 1
ATOM 1781 C C . THR A 1 229 ? 3.359 -15.636 8.357 1.00 27.25 229 THR A C 1
ATOM 1783 O O . THR A 1 229 ? 3.611 -15.439 7.173 1.00 27.25 229 THR A O 1
ATOM 1786 N N . ASP A 1 230 ? 3.319 -16.847 8.883 1.00 25.53 230 ASP A N 1
ATOM 1787 C CA . ASP A 1 230 ? 2.887 -18.043 8.174 1.00 25.53 230 ASP A CA 1
ATOM 1788 C C . ASP A 1 230 ? 1.670 -17.681 7.298 1.00 25.53 230 ASP A C 1
ATOM 1790 O O . ASP A 1 230 ? 0.708 -17.168 7.864 1.00 25.53 230 ASP A O 1
ATOM 1794 N N . ASP A 1 231 ? 1.751 -17.837 5.968 1.00 27.08 231 ASP A N 1
ATOM 1795 C CA . ASP A 1 231 ? 0.666 -17.721 4.967 1.00 27.08 231 ASP A CA 1
ATOM 1796 C C . ASP A 1 231 ? -0.614 -16.967 5.407 1.00 27.08 231 ASP A C 1
ATOM 1798 O O . ASP A 1 231 ? -1.717 -17.516 5.412 1.00 27.08 231 ASP A O 1
ATOM 1802 N N . ARG A 1 232 ? -0.491 -15.687 5.785 1.00 27.42 232 ARG A N 1
ATOM 1803 C CA . ARG A 1 232 ? -1.628 -14.827 6.157 1.00 27.42 232 ARG A CA 1
ATOM 1804 C C . ARG A 1 232 ? -1.496 -13.442 5.542 1.00 27.42 232 ARG A C 1
ATOM 1806 O O . ARG A 1 232 ? -1.523 -12.420 6.225 1.00 27.42 232 ARG A O 1
ATOM 1813 N N . VAL A 1 233 ? -1.492 -13.421 4.212 1.00 28.50 233 VAL A N 1
ATOM 1814 C CA . VAL A 1 233 ? -1.982 -12.252 3.483 1.00 28.50 233 VAL A CA 1
ATOM 1815 C C . VAL A 1 233 ? -3.477 -12.146 3.768 1.00 28.50 233 VAL A C 1
ATOM 1817 O O . VAL A 1 233 ? -4.297 -12.853 3.194 1.00 28.50 233 VAL A O 1
ATOM 1820 N N . SER A 1 234 ? -3.811 -11.267 4.707 1.00 28.36 234 SER A N 1
ATOM 1821 C CA . SER A 1 234 ? -5.157 -10.751 4.913 1.00 28.36 234 SER A CA 1
ATOM 1822 C C . SER A 1 234 ? -5.518 -9.833 3.738 1.00 28.36 234 SER A C 1
ATOM 1824 O O . SER A 1 234 ? -5.452 -8.613 3.843 1.00 28.36 234 SER A O 1
ATOM 1826 N N . GLU A 1 235 ? -5.904 -10.422 2.606 1.00 29.86 235 GLU A N 1
ATOM 1827 C CA . GLU A 1 235 ? -7.179 -10.012 2.016 1.00 29.86 235 GLU A CA 1
ATOM 1828 C C . GLU A 1 235 ? -8.259 -10.508 2.985 1.00 29.86 235 GLU A C 1
ATOM 1830 O O . GLU A 1 235 ? -8.074 -11.558 3.595 1.00 29.86 235 GLU A O 1
ATOM 1835 N N . SER A 1 236 ? -9.341 -9.763 3.204 1.00 35.03 236 SER A N 1
ATOM 1836 C CA . SER A 1 236 ? -10.420 -10.133 4.126 1.00 35.03 236 SER A CA 1
ATOM 1837 C C . SER A 1 236 ? -11.104 -11.449 3.705 1.00 35.03 236 SER A C 1
ATOM 1839 O O . SER A 1 236 ? -12.153 -11.504 3.069 1.00 35.03 236 SER A O 1
ATOM 1841 N N . SER A 1 237 ? -10.457 -12.546 4.070 1.00 32.22 237 SER A N 1
ATOM 1842 C CA . SER A 1 237 ? -10.940 -13.906 4.161 1.00 32.22 237 SER A CA 1
ATOM 1843 C C . SER A 1 237 ? -10.334 -14.435 5.447 1.00 32.22 237 SER A C 1
ATOM 1845 O O . SER A 1 237 ? -9.329 -15.144 5.476 1.00 32.22 237 SER A O 1
ATOM 1847 N N . THR A 1 238 ? -10.944 -14.071 6.566 1.00 33.41 238 THR A N 1
ATOM 1848 C CA . THR A 1 238 ? -10.972 -15.052 7.634 1.00 33.41 238 THR A CA 1
ATOM 1849 C C . THR A 1 238 ? -11.539 -16.320 6.982 1.00 33.41 238 THR A C 1
ATOM 1851 O O . THR A 1 238 ? -12.615 -16.268 6.383 1.00 33.41 238 THR A O 1
ATOM 1854 N N . ASP A 1 239 ? -10.800 -17.435 7.018 1.00 41.84 239 ASP A N 1
ATOM 1855 C CA . ASP A 1 239 ? -11.351 -18.780 6.803 1.00 41.84 239 ASP A CA 1
ATOM 1856 C C . ASP A 1 239 ? -12.363 -19.029 7.929 1.00 41.84 239 ASP A C 1
ATOM 1858 O O . ASP A 1 239 ? -12.159 -19.783 8.883 1.00 41.84 239 ASP A O 1
ATOM 1862 N N . ILE A 1 240 ? -13.450 -18.267 7.890 1.00 51.56 240 ILE A N 1
ATOM 1863 C CA . ILE A 1 240 ? -14.624 -18.497 8.680 1.00 51.56 240 ILE A CA 1
ATOM 1864 C C . ILE A 1 240 ? -15.265 -19.667 7.983 1.00 51.56 240 ILE A C 1
ATOM 1866 O O . ILE A 1 240 ? -15.956 -19.518 6.983 1.00 51.56 240 ILE A O 1
ATOM 1870 N N . GLU A 1 241 ? -15.053 -20.846 8.541 1.00 65.62 241 GLU A N 1
ATOM 1871 C CA . GLU A 1 241 ? -16.046 -21.887 8.377 1.00 65.62 241 GLU A CA 1
ATOM 1872 C C . GLU A 1 241 ? -17.369 -21.316 8.921 1.00 65.62 241 GLU A C 1
ATOM 1874 O O . GLU A 1 241 ? -17.421 -20.880 10.088 1.00 65.62 241 GLU A O 1
ATOM 1879 N N . PRO A 1 242 ? -18.413 -21.218 8.080 1.00 70.44 242 PRO A N 1
ATOM 1880 C CA . PRO A 1 242 ? -19.696 -20.711 8.526 1.00 70.44 242 PRO A CA 1
ATOM 1881 C C . PRO A 1 242 ? -20.210 -21.635 9.632 1.00 70.44 242 PRO A C 1
ATOM 1883 O O . PRO A 1 242 ? -20.242 -22.853 9.472 1.00 70.44 242 PRO A O 1
ATOM 1886 N N . THR A 1 243 ? -20.600 -21.074 10.780 1.00 74.81 243 THR A N 1
ATOM 1887 C CA . THR A 1 243 ? -21.163 -21.888 11.877 1.00 74.81 243 THR A CA 1
ATOM 1888 C C . THR A 1 243 ? -22.550 -22.436 11.551 1.00 74.81 243 THR A C 1
ATOM 1890 O O . THR A 1 243 ? -23.044 -23.310 12.261 1.00 74.81 243 THR A O 1
ATOM 1893 N N . ASP A 1 244 ? -23.168 -21.922 10.489 1.00 73.50 244 ASP A N 1
ATOM 1894 C CA . ASP A 1 244 ? -24.499 -22.265 10.012 1.00 73.50 244 ASP A CA 1
ATOM 1895 C C . ASP A 1 244 ? -24.548 -22.073 8.485 1.00 73.50 244 ASP A C 1
ATOM 1897 O O . ASP A 1 244 ? -23.966 -21.112 7.978 1.00 73.50 244 ASP A O 1
ATOM 1901 N N . ASP A 1 245 ? -25.218 -22.961 7.747 1.00 83.69 245 ASP A N 1
ATOM 1902 C CA . ASP A 1 245 ? -25.425 -22.814 6.298 1.00 83.69 245 ASP A CA 1
ATOM 1903 C C . ASP A 1 245 ? -26.914 -22.585 6.027 1.00 83.69 245 ASP A C 1
ATOM 1905 O O . ASP A 1 245 ? -27.736 -23.497 6.114 1.00 83.69 245 ASP A O 1
ATOM 1909 N N . GLN A 1 246 ? -27.264 -21.331 5.744 1.00 82.44 246 GLN A N 1
ATOM 1910 C CA . GLN A 1 246 ? -28.642 -20.898 5.505 1.00 82.44 246 GLN A CA 1
ATOM 1911 C C . GLN A 1 246 ? -29.103 -21.125 4.056 1.00 82.44 246 GLN A C 1
ATOM 1913 O O . GLN A 1 246 ? -30.233 -20.765 3.714 1.00 82.44 246 GLN A O 1
ATOM 1918 N N . ILE A 1 247 ? -28.263 -21.712 3.194 1.00 81.38 247 ILE A N 1
ATOM 1919 C CA . ILE A 1 247 ? -28.685 -22.131 1.856 1.00 81.38 247 ILE A CA 1
ATOM 1920 C C . ILE A 1 247 ? -29.640 -23.316 2.008 1.00 81.38 247 ILE A C 1
ATOM 1922 O O . ILE A 1 247 ? -29.250 -24.384 2.474 1.00 81.38 247 ILE A O 1
ATOM 1926 N N . ILE A 1 248 ? -30.901 -23.134 1.604 1.00 70.94 248 ILE A N 1
ATOM 1927 C CA . ILE A 1 248 ? -31.905 -24.201 1.721 1.00 70.94 248 ILE A CA 1
ATOM 1928 C C . ILE A 1 248 ? -31.585 -25.368 0.788 1.00 70.94 248 ILE A C 1
ATOM 1930 O O . ILE A 1 248 ? -31.606 -26.516 1.224 1.00 70.94 248 ILE A O 1
ATOM 1934 N N . ASP A 1 249 ? -31.399 -25.070 -0.501 1.00 76.69 249 ASP A N 1
ATOM 1935 C CA . ASP A 1 249 ? -31.159 -26.034 -1.577 1.00 76.69 249 ASP A CA 1
ATOM 1936 C C . ASP A 1 249 ? -30.843 -25.272 -2.883 1.00 76.69 249 ASP A C 1
ATOM 1938 O O . ASP A 1 249 ? -30.724 -24.040 -2.912 1.00 76.69 249 ASP A O 1
ATOM 1942 N N . THR A 1 250 ? -30.757 -26.012 -3.982 1.00 89.12 250 THR A N 1
ATOM 1943 C CA . THR A 1 250 ? -30.620 -25.490 -5.335 1.00 89.12 250 THR A CA 1
ATOM 1944 C C . THR A 1 250 ? -31.994 -25.133 -5.927 1.00 89.12 250 THR A C 1
ATOM 1946 O O . THR A 1 250 ? -32.935 -25.923 -5.845 1.00 89.12 250 THR A O 1
ATOM 1949 N N . ILE A 1 251 ? -32.123 -23.980 -6.586 1.00 93.69 251 ILE A N 1
ATOM 1950 C CA . ILE A 1 251 ? -33.340 -23.551 -7.298 1.00 93.69 251 ILE A CA 1
ATOM 1951 C C . ILE A 1 251 ? -33.029 -23.241 -8.764 1.00 93.69 251 ILE A C 1
ATOM 1953 O O . ILE A 1 251 ? -31.964 -22.713 -9.073 1.00 93.69 251 ILE A O 1
ATOM 1957 N N . ARG A 1 252 ? -33.951 -23.526 -9.690 1.00 95.38 252 ARG A N 1
ATOM 1958 C CA . ARG A 1 252 ? -33.836 -22.988 -11.054 1.00 95.38 252 ARG A CA 1
ATOM 1959 C C . ARG A 1 252 ? -34.270 -21.533 -11.071 1.00 95.38 252 ARG A C 1
ATOM 1961 O O . ARG A 1 252 ? -35.265 -21.188 -10.433 1.00 95.38 252 ARG A O 1
ATOM 1968 N N . ARG A 1 253 ? -33.609 -20.688 -11.861 1.00 95.62 253 ARG A N 1
ATOM 1969 C CA . ARG A 1 253 ? -33.953 -19.260 -11.957 1.00 95.62 253 ARG A CA 1
ATOM 1970 C C . ARG A 1 253 ? -35.425 -19.050 -12.319 1.00 95.62 253 ARG A C 1
ATOM 1972 O O . ARG A 1 253 ? -36.091 -18.240 -11.683 1.00 95.62 253 ARG A O 1
ATOM 1979 N N . ALA A 1 254 ? -35.958 -19.850 -13.246 1.00 93.81 254 ALA A N 1
ATOM 1980 C CA . ALA A 1 254 ? -37.367 -19.819 -13.656 1.00 93.81 254 ALA A CA 1
ATOM 1981 C C . ALA A 1 254 ? -38.380 -20.108 -12.525 1.00 93.81 254 ALA A C 1
ATOM 1983 O O . ALA A 1 254 ? -39.536 -19.699 -12.632 1.00 93.81 254 ALA A O 1
ATOM 1984 N N . ASP A 1 255 ? -37.963 -20.785 -11.450 1.00 94.69 255 ASP A N 1
ATOM 1985 C CA . ASP A 1 255 ? -38.830 -21.165 -10.327 1.00 94.69 255 ASP A CA 1
ATOM 1986 C C . ASP A 1 255 ? -38.835 -20.122 -9.192 1.00 94.69 255 ASP A C 1
ATOM 1988 O O . ASP A 1 255 ? -39.681 -20.184 -8.291 1.00 94.69 255 ASP A O 1
ATOM 1992 N N . ILE A 1 256 ? -37.930 -19.133 -9.229 1.00 93.75 256 ILE A N 1
ATOM 1993 C CA . ILE A 1 256 ? -37.955 -17.989 -8.307 1.00 93.75 256 ILE A CA 1
ATOM 1994 C C . ILE A 1 256 ? -39.261 -17.241 -8.560 1.00 93.75 256 ILE A C 1
ATOM 1996 O O . ILE A 1 256 ? -39.503 -16.836 -9.688 1.00 93.75 256 ILE A O 1
ATOM 2000 N N . LYS A 1 257 ? -40.114 -17.043 -7.548 1.00 92.81 257 LYS A N 1
ATOM 2001 C CA . LYS A 1 257 ? -41.412 -16.348 -7.685 1.00 92.81 257 LYS A CA 1
ATOM 2002 C C . LYS A 1 257 ? -41.252 -14.833 -7.575 1.00 92.81 257 LYS A C 1
ATOM 2004 O O . LYS A 1 257 ? -40.365 -14.377 -6.874 1.00 92.81 257 LYS A O 1
ATOM 2009 N N . GLY A 1 258 ? -42.141 -14.075 -8.218 1.00 93.25 258 GLY A N 1
ATOM 2010 C CA . GLY A 1 258 ? -42.129 -12.607 -8.205 1.00 93.25 258 GLY A CA 1
ATOM 2011 C C . GLY A 1 258 ? -42.513 -12.007 -9.557 1.00 93.25 258 GLY A C 1
ATOM 2012 O O . GLY A 1 258 ? -42.582 -12.738 -10.550 1.00 93.25 258 GLY A O 1
ATOM 2013 N N . ASP A 1 259 ? -42.766 -10.701 -9.571 1.00 94.75 259 ASP A N 1
ATOM 2014 C CA . ASP A 1 259 ? -43.016 -9.918 -10.786 1.00 94.75 259 ASP A CA 1
ATOM 2015 C C . ASP A 1 259 ? -41.743 -9.849 -11.649 1.00 94.75 259 ASP A C 1
ATOM 2017 O O . ASP A 1 259 ? -40.647 -9.745 -11.102 1.00 94.75 259 ASP A O 1
ATOM 2021 N N . ASP A 1 260 ? -41.862 -9.926 -12.977 1.00 94.94 260 ASP A N 1
ATOM 2022 C CA . ASP A 1 260 ? -40.706 -9.839 -13.880 1.00 94.94 260 ASP A CA 1
ATOM 2023 C C . ASP A 1 260 ? -40.024 -8.465 -13.816 1.00 94.94 260 ASP A C 1
ATOM 2025 O O . ASP A 1 260 ? -38.808 -8.387 -14.000 1.00 94.94 260 ASP A O 1
ATOM 2029 N N . ASP A 1 261 ? -40.767 -7.404 -13.492 1.00 95.06 261 ASP A N 1
ATOM 2030 C CA . ASP A 1 261 ? -40.234 -6.046 -13.344 1.00 95.06 261 ASP A CA 1
ATOM 2031 C C . ASP A 1 261 ? -39.636 -5.789 -11.947 1.00 95.06 261 ASP A C 1
ATOM 2033 O O . ASP A 1 261 ? -39.054 -4.726 -11.705 1.00 95.06 261 ASP A O 1
ATOM 2037 N N . ALA A 1 262 ? -39.735 -6.757 -11.024 1.00 96.00 262 ALA A N 1
ATOM 2038 C CA . ALA A 1 262 ? -39.177 -6.632 -9.682 1.00 96.00 262 ALA A CA 1
ATOM 2039 C C . ALA A 1 262 ? -37.664 -6.395 -9.742 1.00 96.00 262 ALA A C 1
ATOM 2041 O O . ALA A 1 262 ? -36.922 -7.075 -10.458 1.00 96.00 262 ALA A O 1
ATOM 2042 N N . LYS A 1 263 ? -37.189 -5.421 -8.966 1.00 96.50 263 LYS A N 1
ATOM 2043 C CA . LYS A 1 263 ? -35.799 -4.968 -9.033 1.00 96.50 263 LYS A CA 1
ATOM 2044 C C . LYS A 1 263 ? -34.869 -5.929 -8.296 1.00 96.50 263 LYS A C 1
ATOM 2046 O O . LYS A 1 263 ? -35.089 -6.250 -7.127 1.00 96.50 263 LYS A O 1
ATOM 2051 N N . VAL A 1 264 ? -33.800 -6.333 -8.977 1.00 97.12 264 VAL A N 1
ATOM 2052 C CA . VAL A 1 264 ? -32.748 -7.216 -8.464 1.00 97.12 264 VAL A CA 1
ATOM 2053 C C . VAL A 1 264 ? -31.459 -6.411 -8.326 1.00 97.12 264 VAL A C 1
ATOM 2055 O O . VAL A 1 264 ? -31.020 -5.777 -9.287 1.00 97.12 264 VAL A O 1
ATOM 2058 N N . ALA A 1 265 ? -30.825 -6.446 -7.157 1.00 95.69 265 ALA A N 1
ATOM 2059 C CA . ALA A 1 265 ? -29.468 -5.942 -6.974 1.00 95.69 265 ALA A CA 1
ATOM 2060 C C . ALA A 1 265 ? -28.453 -7.078 -7.166 1.00 95.69 265 ALA A C 1
ATOM 2062 O O . ALA A 1 265 ? -28.472 -8.073 -6.443 1.00 95.69 265 ALA A O 1
ATOM 2063 N N . VAL A 1 266 ? -27.559 -6.927 -8.141 1.00 95.00 266 VAL A N 1
ATOM 2064 C CA . VAL A 1 266 ? -26.489 -7.884 -8.433 1.00 95.00 266 VAL A CA 1
ATOM 2065 C C . VAL A 1 266 ? -25.215 -7.419 -7.739 1.00 95.00 266 VAL A C 1
ATOM 2067 O O . VAL A 1 266 ? -24.654 -6.387 -8.115 1.00 95.00 266 VAL A O 1
ATOM 2070 N N . PHE A 1 267 ? -24.757 -8.163 -6.735 1.00 91.94 267 PHE A N 1
ATOM 2071 C CA . PHE A 1 267 ? -23.547 -7.850 -5.978 1.00 91.94 267 PHE A CA 1
ATOM 2072 C C . PHE A 1 267 ? -22.378 -8.739 -6.413 1.00 91.94 267 PHE A C 1
ATOM 2074 O O . PHE A 1 267 ? -22.538 -9.961 -6.473 1.00 91.94 267 PHE A O 1
ATOM 2081 N N . PRO A 1 268 ? -21.194 -8.163 -6.687 1.00 86.69 268 PRO A N 1
ATOM 2082 C CA . PRO A 1 268 ? -19.984 -8.955 -6.827 1.00 86.69 268 PRO A CA 1
ATOM 2083 C C . PRO A 1 268 ? -19.501 -9.439 -5.458 1.00 86.69 268 PRO A C 1
ATOM 2085 O O . PRO A 1 268 ? -19.516 -8.692 -4.480 1.00 86.69 268 PRO A O 1
ATOM 2088 N N . THR A 1 269 ? -19.039 -10.682 -5.404 1.00 86.31 269 THR A N 1
ATOM 2089 C CA . THR A 1 269 ? -18.390 -11.283 -4.237 1.00 86.31 269 THR A CA 1
ATOM 2090 C C . THR A 1 269 ? -17.271 -12.221 -4.683 1.00 86.31 269 THR A C 1
ATOM 2092 O O . THR A 1 269 ? -17.286 -12.707 -5.810 1.00 86.31 269 THR A O 1
ATOM 2095 N N . ARG A 1 270 ? -16.276 -12.480 -3.838 1.00 81.81 270 ARG A N 1
ATOM 2096 C CA . ARG A 1 270 ? -15.336 -13.603 -4.011 1.00 81.81 270 ARG A CA 1
ATOM 2097 C C . ARG A 1 270 ? -15.863 -14.822 -3.249 1.00 81.81 270 ARG A C 1
ATOM 2099 O O . ARG A 1 270 ? -16.800 -14.698 -2.462 1.00 81.81 270 ARG A O 1
ATOM 2106 N N . GLU A 1 271 ? -15.263 -15.994 -3.446 1.00 78.50 271 GLU A N 1
ATOM 2107 C CA . GLU A 1 271 ? -15.623 -17.188 -2.659 1.00 78.50 271 GLU A CA 1
ATOM 2108 C C . GLU A 1 271 ? -15.457 -16.959 -1.147 1.00 78.50 271 GLU A C 1
ATOM 2110 O O . GLU A 1 271 ? -16.273 -17.433 -0.358 1.00 78.50 271 GLU A O 1
ATOM 2115 N N . SER A 1 272 ? -14.498 -16.117 -0.752 1.00 72.94 272 SER A N 1
ATOM 2116 C CA . SER A 1 272 ? -14.286 -15.693 0.636 1.00 72.94 272 SER A CA 1
ATOM 2117 C C . SER A 1 272 ? -15.456 -14.937 1.274 1.00 72.94 272 SER A C 1
ATOM 2119 O O . SER A 1 272 ? -15.573 -14.917 2.494 1.00 72.94 272 SER A O 1
ATOM 2121 N N . GLY A 1 273 ? -16.349 -14.329 0.485 1.00 80.62 273 GLY A N 1
ATOM 2122 C CA . GLY A 1 273 ? -17.549 -13.664 1.004 1.00 80.62 273 GLY A CA 1
ATOM 2123 C C . GLY A 1 273 ? -18.721 -14.623 1.250 1.00 80.62 273 GLY A C 1
ATOM 2124 O O . GLY A 1 273 ? -19.715 -14.244 1.872 1.00 80.62 273 GLY A O 1
ATOM 2125 N N . LEU A 1 274 ? -18.640 -15.867 0.765 1.00 86.56 274 LEU A N 1
ATOM 2126 C CA . LEU A 1 274 ? -19.728 -16.842 0.882 1.00 86.56 274 LEU A CA 1
ATOM 2127 C C . LEU A 1 274 ? -19.993 -17.300 2.323 1.00 86.56 274 LEU A C 1
ATOM 2129 O O . LEU A 1 274 ? -21.168 -17.446 2.658 1.00 86.56 274 LEU A O 1
ATOM 2133 N N . PRO A 1 275 ? -18.995 -17.474 3.211 1.00 86.31 275 PRO A N 1
ATOM 2134 C CA . PRO A 1 275 ? -19.266 -17.757 4.615 1.00 86.31 275 PRO A CA 1
ATOM 2135 C C . PRO A 1 275 ? -20.146 -16.711 5.301 1.00 86.31 275 PRO A C 1
ATOM 2137 O O . PRO A 1 275 ? -21.072 -17.084 6.016 1.00 86.31 275 PRO A O 1
ATOM 2140 N N . PHE A 1 276 ? -19.929 -15.415 5.039 1.00 89.00 276 PHE A N 1
ATOM 2141 C CA . PHE A 1 276 ? -20.793 -14.352 5.567 1.00 89.00 276 PHE A CA 1
ATOM 2142 C C . PHE A 1 276 ? -22.241 -14.537 5.102 1.00 89.00 276 PHE A C 1
ATOM 2144 O O . PHE A 1 276 ? -23.163 -14.496 5.921 1.00 89.00 276 PHE A O 1
ATOM 2151 N N . LEU A 1 277 ? -22.415 -14.761 3.793 1.00 89.75 277 LEU A N 1
ATO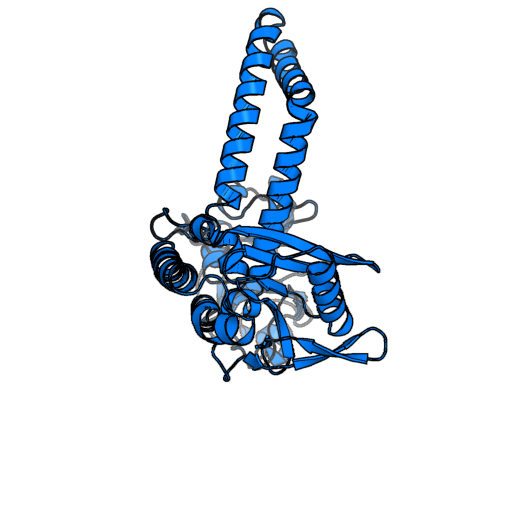M 2152 C CA . LEU A 1 277 ? -23.708 -14.960 3.140 1.00 89.75 277 LEU A CA 1
ATOM 2153 C C . LEU A 1 277 ? -24.468 -16.141 3.763 1.00 89.75 277 LEU A C 1
ATOM 2155 O O . LEU A 1 277 ? -25.635 -16.003 4.134 1.00 89.75 277 LEU A O 1
ATOM 2159 N N . LYS A 1 278 ? -23.776 -17.278 3.907 1.00 88.19 278 LYS A N 1
ATOM 2160 C CA . LYS A 1 278 ? -24.302 -18.535 4.451 1.00 88.19 278 LYS A CA 1
ATOM 2161 C C . LYS A 1 278 ? -24.636 -18.443 5.933 1.00 88.19 278 LYS A C 1
ATOM 2163 O O . LYS A 1 278 ? -25.706 -18.877 6.332 1.00 88.19 278 LYS A O 1
ATOM 2168 N N . GLU A 1 279 ? -23.756 -17.853 6.736 1.00 89.31 279 GLU A N 1
ATOM 2169 C CA . GLU A 1 279 ? -23.909 -17.812 8.192 1.00 89.31 279 GLU A CA 1
ATOM 2170 C C . GLU A 1 279 ? -24.991 -16.815 8.637 1.00 89.31 279 GLU A C 1
ATOM 2172 O O . GLU A 1 279 ? -25.719 -17.067 9.600 1.00 89.31 279 GLU A O 1
ATOM 2177 N N . ASN A 1 280 ? -25.125 -15.687 7.930 1.00 89.50 280 ASN A N 1
ATOM 2178 C CA . ASN A 1 280 ? -25.994 -14.585 8.354 1.00 89.50 280 ASN A CA 1
ATOM 2179 C C . ASN A 1 280 ? -27.320 -14.487 7.587 1.00 89.50 280 ASN A C 1
ATOM 2181 O O . ASN A 1 280 ? -28.158 -13.672 7.974 1.00 89.50 280 ASN A O 1
ATOM 2185 N N . ASN A 1 281 ? -27.530 -15.269 6.517 1.00 93.62 281 ASN A N 1
ATOM 2186 C CA . ASN A 1 281 ? -28.670 -15.097 5.600 1.00 93.62 281 ASN A CA 1
ATOM 2187 C C . ASN A 1 281 ? -28.842 -13.619 5.181 1.00 93.62 281 ASN A C 1
ATOM 2189 O O . ASN A 1 281 ? -29.934 -13.041 5.236 1.00 93.62 281 ASN A O 1
ATOM 2193 N N . ALA A 1 282 ? -27.720 -12.976 4.860 1.00 94.38 282 ALA A N 1
ATOM 2194 C CA . ALA A 1 282 ? -27.634 -11.543 4.620 1.00 94.38 282 ALA A CA 1
ATOM 2195 C C . ALA A 1 282 ? -26.432 -11.202 3.731 1.00 94.38 282 ALA A C 1
ATOM 2197 O O . ALA A 1 282 ? -25.490 -11.983 3.613 1.00 94.38 282 ALA A O 1
ATOM 2198 N N . TRP A 1 283 ? -26.431 -9.997 3.163 1.00 94.38 283 TRP A N 1
ATOM 2199 C CA . TRP A 1 283 ? -25.284 -9.416 2.470 1.00 94.38 283 TRP A CA 1
ATOM 2200 C C . TRP A 1 283 ? -24.900 -8.066 3.078 1.00 94.38 283 TRP A C 1
ATOM 2202 O O . TRP A 1 283 ? -25.735 -7.171 3.203 1.00 94.38 283 TRP A O 1
ATOM 2212 N N . GLY A 1 284 ? -23.650 -7.938 3.521 1.00 89.44 284 GLY A N 1
ATOM 2213 C CA . GLY A 1 284 ? -23.226 -6.892 4.447 1.00 89.44 284 GLY A CA 1
ATOM 2214 C C . GLY A 1 284 ? -22.340 -5.814 3.839 1.00 89.44 284 GLY A C 1
ATOM 2215 O O . GLY A 1 284 ? -21.711 -6.002 2.804 1.00 89.44 284 GLY A O 1
ATOM 2216 N N . PHE A 1 285 ? -22.270 -4.687 4.548 1.00 87.19 285 PHE A N 1
ATOM 2217 C CA . PHE A 1 285 ? -21.308 -3.600 4.334 1.00 87.19 285 PHE A CA 1
ATOM 2218 C C . PHE A 1 285 ? -21.371 -2.949 2.945 1.00 87.19 285 PHE A C 1
ATOM 2220 O O . PHE A 1 285 ? -20.372 -2.482 2.384 1.00 87.19 285 PHE A O 1
ATOM 2227 N N . VAL A 1 286 ? -22.584 -2.848 2.396 1.00 86.81 286 VAL A N 1
ATOM 2228 C CA . VAL A 1 286 ? -22.850 -2.245 1.084 1.00 86.81 286 VAL A CA 1
ATOM 2229 C C . VAL A 1 286 ? -23.530 -0.889 1.216 1.00 86.81 286 VAL A C 1
ATOM 2231 O O . VAL A 1 286 ? -24.303 -0.648 2.137 1.00 86.81 286 VAL A O 1
ATOM 2234 N N . ARG A 1 287 ? -23.260 0.022 0.277 1.00 82.38 287 ARG A N 1
ATOM 2235 C CA . ARG A 1 287 ? -24.072 1.238 0.129 1.00 82.38 287 ARG A CA 1
ATOM 2236 C C . ARG A 1 287 ? -25.272 0.906 -0.740 1.00 82.38 287 ARG A C 1
ATOM 2238 O O . ARG A 1 287 ? -25.090 0.322 -1.804 1.00 82.38 287 ARG A O 1
ATOM 2245 N N . VAL A 1 288 ? -26.464 1.305 -0.314 1.00 79.25 288 VAL A N 1
ATOM 2246 C CA . VAL A 1 288 ? -27.702 1.082 -1.065 1.00 79.25 288 VAL A CA 1
ATOM 2247 C C . VAL A 1 288 ? -28.256 2.423 -1.528 1.00 79.25 288 VAL A C 1
ATOM 2249 O O . VAL A 1 288 ? -28.559 3.288 -0.716 1.00 79.25 288 VAL A O 1
ATOM 2252 N N . GLY A 1 289 ? -28.358 2.599 -2.846 1.00 72.62 289 GLY A N 1
ATOM 2253 C CA . GLY A 1 289 ? -28.875 3.828 -3.462 1.00 72.62 289 GLY A CA 1
ATOM 2254 C C . GLY A 1 289 ? -30.348 3.763 -3.875 1.00 72.62 289 GLY A C 1
ATOM 2255 O O . GLY A 1 289 ? -30.908 4.761 -4.322 1.00 72.62 289 GLY A O 1
ATOM 2256 N N . SER A 1 290 ? -30.981 2.593 -3.810 1.00 77.62 290 SER A N 1
ATOM 2257 C CA . SER A 1 290 ? -32.384 2.389 -4.181 1.00 77.62 290 SER A CA 1
ATOM 2258 C C . SER A 1 290 ? -32.929 1.125 -3.532 1.00 77.62 290 SER A C 1
ATOM 2260 O O . SER A 1 290 ? -32.163 0.206 -3.272 1.00 77.62 290 SER A O 1
ATOM 2262 N N . GLU A 1 291 ? -34.245 1.043 -3.350 1.00 84.50 291 GLU A N 1
ATOM 2263 C CA . GLU A 1 291 ? -34.901 -0.200 -2.932 1.00 84.50 291 GLU A CA 1
ATOM 2264 C C . GLU A 1 291 ? -34.844 -1.263 -4.041 1.00 84.50 291 GLU A C 1
ATOM 2266 O O . GLU A 1 291 ? -34.818 -0.943 -5.236 1.00 84.50 291 GLU A O 1
ATOM 2271 N N . PHE A 1 292 ? -34.791 -2.527 -3.628 1.00 94.19 292 PHE A N 1
ATOM 2272 C CA . PHE A 1 292 ? -34.808 -3.713 -4.480 1.00 94.19 292 PHE A CA 1
ATOM 2273 C C . PHE A 1 292 ? -35.410 -4.885 -3.700 1.00 94.19 292 PHE A C 1
ATOM 2275 O O . PHE A 1 292 ? -35.283 -4.959 -2.479 1.00 94.19 292 PHE A O 1
ATOM 2282 N N . GLU A 1 293 ? -36.074 -5.791 -4.410 1.00 96.50 293 GLU A N 1
ATOM 2283 C CA . GLU A 1 293 ? -36.812 -6.911 -3.811 1.00 96.50 293 GLU A CA 1
ATOM 2284 C C . GLU A 1 293 ? -35.980 -8.193 -3.758 1.00 96.50 293 GLU A C 1
ATOM 2286 O O . GLU A 1 293 ? -36.224 -9.066 -2.927 1.00 96.50 293 GLU A O 1
ATOM 2291 N N . TYR A 1 294 ? -34.982 -8.305 -4.634 1.00 97.00 294 TYR A N 1
ATOM 2292 C CA . TYR A 1 294 ? -34.154 -9.496 -4.769 1.00 97.00 294 TYR A CA 1
ATOM 2293 C C . TYR A 1 294 ? -32.676 -9.132 -4.829 1.00 97.00 294 TYR A C 1
ATOM 2295 O O . TYR A 1 294 ? -32.289 -8.051 -5.280 1.00 97.00 294 TYR A O 1
ATOM 2303 N N . VAL A 1 295 ? -31.846 -10.077 -4.412 1.00 96.94 295 VAL A N 1
ATOM 2304 C CA . VAL A 1 295 ? -30.394 -10.034 -4.557 1.00 96.94 295 VAL A CA 1
ATOM 2305 C C . VAL A 1 295 ? -29.940 -11.197 -5.420 1.00 96.94 295 VAL A C 1
ATOM 2307 O O . VAL A 1 295 ? -30.457 -12.304 -5.287 1.00 96.94 295 VAL A O 1
ATOM 2310 N N . ALA A 1 296 ? -28.951 -10.943 -6.270 1.00 96.56 296 ALA A N 1
ATOM 2311 C CA . ALA A 1 296 ? -28.190 -11.964 -6.971 1.00 96.56 296 ALA A CA 1
ATOM 2312 C C . ALA A 1 296 ? -26.688 -11.775 -6.702 1.00 96.56 296 ALA A C 1
ATOM 2314 O O . ALA A 1 296 ? -26.188 -10.649 -6.691 1.00 96.56 296 ALA A O 1
ATOM 2315 N N . MET A 1 297 ? -25.960 -12.869 -6.494 1.00 96.19 297 MET A N 1
ATOM 2316 C CA . MET A 1 297 ? -24.536 -12.851 -6.155 1.00 96.19 297 MET A CA 1
ATOM 2317 C C . MET A 1 297 ? -23.705 -13.315 -7.346 1.00 96.19 297 MET A C 1
ATOM 2319 O O . MET A 1 297 ? -23.757 -14.490 -7.717 1.00 96.19 297 MET A O 1
ATOM 2323 N N . TYR A 1 298 ? -22.923 -12.402 -7.919 1.00 93.69 298 TYR A N 1
ATOM 2324 C CA . TYR A 1 298 ? -21.900 -12.719 -8.912 1.00 93.69 298 TYR A CA 1
ATOM 2325 C C . TYR A 1 298 ? -20.598 -13.096 -8.204 1.00 93.69 298 TYR A C 1
ATOM 2327 O O . TYR A 1 298 ? -19.947 -12.246 -7.596 1.00 93.69 298 TYR A O 1
ATOM 2335 N N . VAL A 1 299 ? -20.219 -14.369 -8.277 1.00 90.25 299 VAL A N 1
ATOM 2336 C CA . VAL A 1 299 ? -18.981 -14.880 -7.689 1.00 90.25 299 VAL A CA 1
ATOM 2337 C C . VAL A 1 299 ? -17.839 -14.660 -8.683 1.00 90.25 299 VAL A C 1
ATOM 2339 O O . VAL A 1 299 ? -17.841 -15.200 -9.786 1.00 90.25 299 VAL A O 1
ATOM 2342 N N . THR A 1 300 ? -16.897 -13.808 -8.295 1.00 79.31 300 THR A N 1
ATOM 2343 C CA . THR A 1 300 ? -15.691 -13.394 -9.029 1.00 79.31 300 THR A CA 1
ATOM 2344 C C . THR A 1 300 ? -14.551 -14.415 -8.856 1.00 79.31 300 THR A C 1
ATOM 2346 O O . THR A 1 300 ? -14.753 -15.471 -8.260 1.00 79.31 300 THR A O 1
ATOM 2349 N N . GLY A 1 301 ? -13.353 -14.122 -9.374 1.00 77.94 301 GLY A N 1
ATOM 2350 C CA . GLY A 1 301 ? -12.202 -15.031 -9.303 1.00 77.94 301 GLY A CA 1
ATOM 2351 C C . GLY A 1 301 ? -12.299 -16.136 -10.351 1.00 77.94 301 GLY A C 1
ATOM 2352 O O . GLY A 1 301 ? -12.609 -15.842 -11.505 1.00 77.94 301 GLY A O 1
ATOM 2353 N N . ASP A 1 302 ? -12.082 -17.385 -9.948 1.00 75.56 302 ASP A N 1
ATOM 2354 C CA . ASP A 1 302 ? -12.128 -18.546 -10.848 1.00 75.56 302 ASP A CA 1
ATOM 2355 C C . ASP A 1 302 ? -13.556 -18.985 -11.200 1.00 75.56 302 ASP A C 1
ATOM 2357 O O . ASP A 1 302 ? -13.773 -19.646 -12.216 1.00 75.56 302 ASP A O 1
ATOM 2361 N N . VAL A 1 303 ? -14.547 -18.589 -10.394 1.00 82.12 303 VAL A N 1
ATOM 2362 C CA . VAL A 1 303 ? -15.946 -18.990 -10.589 1.00 82.12 303 VAL A CA 1
ATOM 2363 C C . VAL A 1 303 ? -16.570 -18.241 -11.767 1.00 82.12 303 VAL A C 1
ATOM 2365 O O . VAL A 1 303 ? -17.010 -18.863 -12.727 1.00 82.12 303 VAL A O 1
ATOM 2368 N N . ARG A 1 304 ? -16.584 -16.903 -11.717 1.00 85.56 304 ARG A N 1
ATOM 2369 C CA . ARG A 1 304 ? -17.122 -15.988 -12.748 1.00 85.56 304 ARG A CA 1
ATOM 2370 C C . ARG A 1 304 ? -18.568 -16.279 -13.166 1.00 85.56 304 ARG A C 1
ATOM 2372 O O . ARG A 1 304 ? -18.870 -16.350 -14.358 1.00 85.56 304 ARG A O 1
ATOM 2379 N N . GLN A 1 305 ? -19.475 -16.437 -12.202 1.00 94.25 305 GLN A N 1
ATOM 2380 C CA . GLN A 1 305 ? -20.899 -16.685 -12.481 1.00 94.25 305 GLN A CA 1
ATOM 2381 C C . GLN A 1 305 ? -21.816 -16.041 -11.440 1.00 94.25 305 GLN A C 1
ATOM 2383 O O . GLN A 1 305 ? -21.448 -15.907 -10.273 1.00 94.25 305 GLN A O 1
ATOM 2388 N N . VAL A 1 306 ? -23.050 -15.709 -11.827 1.00 95.75 306 VAL A N 1
ATOM 2389 C CA . VAL A 1 306 ? -24.129 -15.459 -10.860 1.00 95.75 306 VAL A CA 1
ATOM 2390 C C . VAL A 1 306 ? -24.582 -16.802 -10.294 1.00 95.75 306 VAL A C 1
ATOM 2392 O O . VAL A 1 306 ? -25.160 -17.607 -11.025 1.00 95.75 306 VAL A O 1
ATOM 2395 N N . LYS A 1 307 ? -24.298 -17.050 -9.010 1.00 95.56 307 LYS A N 1
ATOM 2396 C CA . LYS A 1 307 ? -24.496 -18.363 -8.367 1.00 95.56 307 LYS A CA 1
ATOM 2397 C C . LYS A 1 307 ? -25.570 -18.404 -7.293 1.00 95.56 307 LYS A C 1
ATOM 2399 O O . LYS A 1 307 ? -26.138 -19.467 -7.086 1.00 95.56 307 LYS A O 1
ATOM 2404 N N . TYR A 1 308 ? -25.837 -17.300 -6.605 1.00 96.50 308 TYR A N 1
ATOM 2405 C CA . TYR A 1 308 ? -26.796 -17.285 -5.497 1.00 96.50 308 TYR A CA 1
ATOM 2406 C C . TYR A 1 308 ? -27.855 -16.219 -5.718 1.00 96.50 308 TYR A C 1
ATOM 2408 O O . TYR A 1 308 ? -27.561 -15.165 -6.283 1.00 96.50 308 TYR A O 1
ATOM 2416 N N . ALA A 1 309 ? -29.071 -16.483 -5.254 1.00 96.44 309 ALA A N 1
ATOM 2417 C CA . ALA A 1 309 ? -30.154 -15.512 -5.258 1.00 96.44 309 ALA A CA 1
ATOM 2418 C C . ALA A 1 309 ? -30.938 -15.575 -3.948 1.00 96.44 309 ALA A C 1
ATOM 2420 O O . ALA A 1 309 ? -31.068 -16.643 -3.347 1.00 96.44 309 ALA A O 1
ATOM 2421 N N . ALA A 1 310 ? -31.459 -14.428 -3.515 1.00 96.56 310 ALA A N 1
ATOM 2422 C CA . ALA A 1 310 ? -32.287 -14.335 -2.321 1.00 96.56 310 ALA A CA 1
ATOM 2423 C C . ALA A 1 310 ? -33.353 -13.246 -2.429 1.00 96.56 310 ALA A C 1
ATOM 2425 O O . ALA A 1 310 ? -33.194 -12.276 -3.175 1.00 96.56 310 ALA A O 1
ATOM 2426 N N . LYS A 1 311 ? -34.433 -13.391 -1.654 1.00 96.25 311 LYS A N 1
ATOM 2427 C CA . LYS A 1 311 ? -35.461 -12.356 -1.515 1.00 96.25 311 LYS A CA 1
ATOM 2428 C C . LYS A 1 311 ? -35.130 -11.462 -0.326 1.00 96.25 311 LYS A C 1
ATOM 2430 O O . LYS A 1 311 ? -34.805 -11.951 0.754 1.00 96.25 311 LYS A O 1
ATOM 2435 N N . VAL A 1 312 ? -35.190 -10.151 -0.519 1.00 96.56 312 VAL A N 1
ATOM 2436 C CA . VAL A 1 312 ? -34.846 -9.171 0.514 1.00 96.56 312 VAL A CA 1
ATOM 2437 C C . VAL A 1 31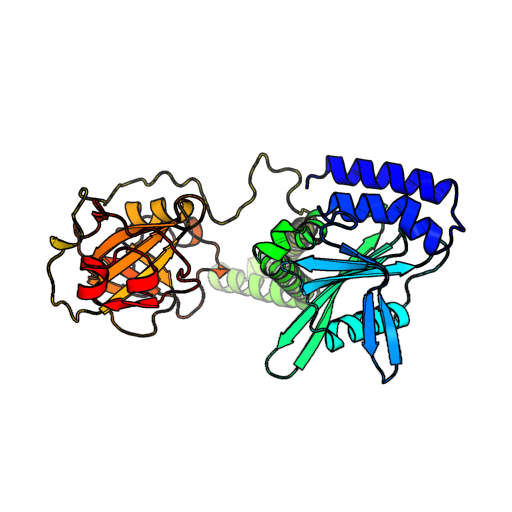2 ? -35.981 -9.066 1.524 1.00 96.56 312 VAL A C 1
ATOM 2439 O O . VAL A 1 312 ? -37.142 -8.919 1.153 1.00 96.56 312 VAL A O 1
ATOM 2442 N N . LYS A 1 313 ? -35.630 -9.119 2.810 1.00 94.38 313 LYS A N 1
ATOM 2443 C CA . LYS A 1 313 ? -36.542 -8.833 3.919 1.00 94.38 313 LYS A CA 1
ATOM 2444 C C . LYS A 1 313 ? -36.530 -7.345 4.251 1.00 94.38 313 LYS A C 1
ATOM 2446 O O . LYS A 1 313 ? -37.579 -6.713 4.275 1.00 94.38 313 LYS A O 1
ATOM 2451 N N . ASP A 1 314 ? -35.349 -6.814 4.556 1.00 92.44 314 ASP A N 1
ATOM 2452 C CA . ASP A 1 314 ? -35.120 -5.413 4.903 1.00 92.44 314 ASP A CA 1
ATOM 2453 C C . ASP A 1 314 ? -33.631 -5.044 4.763 1.00 92.44 314 ASP A C 1
ATOM 2455 O O . ASP A 1 314 ? -32.766 -5.897 4.547 1.00 92.44 314 ASP A O 1
ATOM 2459 N N . ILE A 1 315 ? -33.340 -3.744 4.841 1.00 92.44 315 ILE A N 1
ATOM 2460 C CA . ILE A 1 315 ? -31.992 -3.181 4.743 1.00 92.44 315 ILE A CA 1
ATOM 2461 C C . ILE A 1 315 ? -31.774 -2.325 5.983 1.00 92.44 315 ILE A C 1
ATOM 2463 O O . ILE A 1 315 ? -32.460 -1.322 6.174 1.00 92.44 315 ILE A O 1
ATOM 2467 N N . VAL A 1 316 ? -30.838 -2.732 6.835 1.00 89.62 316 VAL A N 1
ATOM 2468 C CA . VAL A 1 316 ? -30.634 -2.138 8.163 1.00 89.62 316 VAL A CA 1
ATOM 2469 C C . VAL A 1 316 ? -29.169 -1.766 8.390 1.00 89.62 316 VAL A C 1
ATOM 2471 O O . VAL A 1 316 ? -28.283 -2.337 7.748 1.00 89.62 316 VAL A O 1
ATOM 2474 N N . PRO A 1 317 ? -28.869 -0.808 9.279 1.00 87.00 317 PRO A N 1
ATOM 2475 C CA . PRO A 1 317 ? -27.494 -0.526 9.673 1.00 87.00 317 PRO A CA 1
ATOM 2476 C C . PRO A 1 317 ? -26.818 -1.748 10.342 1.00 87.00 317 PRO A C 1
ATOM 2478 O O . PRO A 1 317 ? -27.508 -2.577 10.943 1.00 87.00 317 PRO A O 1
ATOM 2481 N N . PRO A 1 318 ? -25.475 -1.887 10.297 1.00 84.25 318 PRO A N 1
ATOM 2482 C CA . PRO A 1 318 ? -24.772 -3.066 10.819 1.00 84.25 318 PRO A CA 1
ATOM 2483 C C . PRO A 1 318 ? -25.015 -3.376 12.302 1.00 84.25 318 PRO A C 1
ATOM 2485 O O . PRO A 1 318 ? -25.000 -4.539 12.695 1.00 84.25 318 PRO A O 1
ATOM 2488 N N . ASN A 1 319 ? -25.261 -2.357 13.127 1.00 80.62 319 ASN A N 1
ATOM 2489 C CA . ASN A 1 319 ? -25.577 -2.513 14.552 1.00 80.62 319 ASN A CA 1
ATOM 2490 C C . ASN A 1 319 ? -27.004 -3.042 14.813 1.00 80.62 319 ASN A C 1
ATOM 2492 O O . ASN A 1 319 ? -27.272 -3.521 15.910 1.00 80.62 319 ASN A O 1
ATOM 2496 N N . GLU A 1 320 ? -27.899 -2.981 13.824 1.00 84.94 320 GLU A N 1
ATOM 2497 C CA . GLU A 1 320 ? -29.282 -3.480 13.887 1.00 84.94 320 GLU A CA 1
ATOM 2498 C C . GLU A 1 320 ? -29.464 -4.823 13.158 1.00 84.94 320 GLU A C 1
ATOM 2500 O O . GLU A 1 320 ? -30.532 -5.440 13.210 1.00 84.94 320 GLU A O 1
ATOM 2505 N N . ALA A 1 321 ? -28.422 -5.291 12.466 1.00 84.69 321 ALA A N 1
ATOM 2506 C CA . ALA A 1 321 ? -28.479 -6.469 11.611 1.00 84.69 321 ALA A CA 1
ATOM 2507 C C . ALA A 1 321 ? -28.554 -7.803 12.372 1.00 84.69 321 ALA A C 1
ATOM 2509 O O . ALA A 1 321 ? -28.963 -8.792 11.769 1.00 84.69 321 ALA A O 1
ATOM 2510 N N . ASP A 1 322 ? -28.219 -7.818 13.668 1.00 85.31 322 ASP A N 1
ATOM 2511 C CA . ASP A 1 322 ? -28.171 -9.023 14.516 1.00 85.31 322 ASP A CA 1
ATOM 2512 C C . ASP A 1 322 ? -27.319 -10.146 13.890 1.00 85.31 322 ASP A C 1
ATOM 2514 O O . ASP A 1 322 ? -27.744 -11.292 13.740 1.00 85.31 322 ASP A O 1
ATOM 2518 N N . LEU A 1 323 ? -26.111 -9.779 13.442 1.00 86.62 323 LEU A N 1
ATOM 2519 C CA . LEU A 1 323 ? -25.161 -10.710 12.833 1.00 86.62 323 LEU A CA 1
ATOM 2520 C C . LEU A 1 323 ? -24.699 -11.765 13.847 1.00 86.62 323 LEU A C 1
ATOM 2522 O O . LEU A 1 323 ? -24.528 -11.480 15.033 1.00 86.62 323 LEU A O 1
ATOM 2526 N N . LYS A 1 324 ? -24.415 -12.978 13.361 1.00 85.56 324 LYS A N 1
ATOM 2527 C CA . LYS A 1 324 ? -23.979 -14.114 14.192 1.00 85.56 324 LYS A CA 1
ATOM 2528 C C . LYS A 1 324 ? -22.663 -13.850 14.921 1.00 85.56 324 LYS A C 1
ATOM 2530 O O . LYS A 1 324 ? -22.421 -14.423 15.983 1.00 85.56 324 LYS A O 1
ATOM 2535 N N . ARG A 1 325 ? -21.819 -12.987 14.359 1.00 82.94 325 ARG A N 1
ATOM 2536 C CA . ARG A 1 325 ? -20.562 -12.526 14.952 1.00 82.94 325 ARG A CA 1
ATOM 2537 C C . ARG A 1 325 ? -20.466 -11.001 14.853 1.00 82.94 325 ARG A C 1
ATOM 2539 O O . ARG A 1 325 ? -21.153 -10.393 14.030 1.00 82.94 325 ARG A O 1
ATOM 2546 N N . PRO A 1 326 ? -19.597 -10.356 15.651 1.00 78.56 326 PRO A N 1
ATOM 2547 C CA . PRO A 1 326 ? -19.345 -8.927 15.508 1.00 78.56 326 PRO A CA 1
ATOM 2548 C C . PRO A 1 326 ? -18.920 -8.578 14.069 1.00 78.56 326 PRO A C 1
ATOM 2550 O O . PRO A 1 326 ? -18.111 -9.312 13.503 1.00 78.56 326 PRO A O 1
ATOM 2553 N N . PRO A 1 327 ? -19.380 -7.457 13.485 1.00 74.06 327 PRO A N 1
ATOM 2554 C CA . PRO A 1 327 ? -19.010 -7.022 12.134 1.00 74.06 327 PRO A CA 1
ATOM 2555 C C . PRO A 1 327 ? -17.510 -7.101 11.805 1.00 74.06 327 PRO A C 1
ATOM 2557 O O . PRO A 1 327 ? -17.133 -7.605 10.752 1.00 74.06 327 PRO A O 1
ATOM 2560 N N . LEU A 1 328 ? -16.665 -6.695 12.759 1.00 71.75 328 LEU A N 1
ATOM 2561 C CA . LEU A 1 328 ? -15.200 -6.705 12.654 1.00 71.75 328 LEU A CA 1
ATOM 2562 C C . LEU A 1 328 ? -14.572 -8.105 12.580 1.00 71.75 328 LEU A C 1
ATOM 2564 O O . LEU A 1 328 ? -13.369 -8.230 12.396 1.00 71.75 328 LEU A O 1
ATOM 2568 N N . SER A 1 329 ? -15.359 -9.163 12.784 1.00 74.00 329 SER A N 1
ATOM 2569 C CA . SER A 1 329 ? -14.902 -10.535 12.550 1.00 74.00 329 SER A CA 1
ATOM 2570 C C . SER A 1 329 ? -15.014 -10.949 11.082 1.00 74.00 329 SER A C 1
ATOM 2572 O O . SER A 1 329 ? -14.319 -11.873 10.668 1.00 74.00 329 SER A O 1
ATOM 2574 N N . TYR A 1 330 ? -15.870 -10.272 10.311 1.00 70.44 330 TYR A N 1
ATOM 2575 C CA . TYR A 1 330 ? -16.122 -10.567 8.901 1.00 70.44 330 TYR A CA 1
ATOM 2576 C C . TYR A 1 330 ? -15.339 -9.663 7.961 1.00 70.44 330 TYR A C 1
ATOM 2578 O O . TYR A 1 330 ? -14.910 -10.111 6.905 1.00 70.44 330 TYR A O 1
ATOM 2586 N N . VAL A 1 331 ? -15.196 -8.393 8.329 1.00 64.88 331 VAL A N 1
ATOM 2587 C CA . VAL A 1 331 ? -14.565 -7.371 7.497 1.00 64.88 331 VAL A CA 1
ATOM 2588 C C . VAL A 1 331 ? -13.749 -6.421 8.361 1.00 64.88 331 VAL A C 1
ATOM 2590 O O . VAL A 1 331 ? -14.046 -6.232 9.545 1.00 64.88 331 VAL A O 1
ATOM 2593 N N . ASP A 1 332 ? -12.745 -5.784 7.768 1.00 54.91 332 ASP A N 1
ATOM 2594 C CA . ASP A 1 332 ? -11.951 -4.779 8.465 1.00 54.91 332 ASP A CA 1
ATOM 2595 C C . ASP A 1 332 ? -12.785 -3.547 8.831 1.00 54.91 332 ASP A C 1
ATOM 2597 O O . ASP A 1 332 ? -13.803 -3.233 8.213 1.00 54.91 332 ASP A O 1
ATOM 2601 N N . ARG A 1 333 ? -12.328 -2.786 9.832 1.00 49.97 333 ARG A N 1
ATOM 2602 C CA . ARG A 1 333 ? -13.034 -1.583 10.310 1.00 49.97 333 ARG A CA 1
ATOM 2603 C C . ARG A 1 333 ? -13.308 -0.565 9.199 1.00 49.97 333 ARG A C 1
ATOM 2605 O O . ARG A 1 333 ? -14.352 0.075 9.229 1.00 49.97 333 ARG A O 1
ATOM 2612 N N . ASN A 1 334 ? -12.410 -0.473 8.220 1.00 49.72 334 ASN A N 1
ATOM 2613 C CA . ASN A 1 334 ? -12.511 0.420 7.063 1.00 49.72 334 ASN A CA 1
ATOM 2614 C C . ASN A 1 334 ? -13.575 -0.035 6.043 1.00 49.72 334 ASN A C 1
ATOM 2616 O O . ASN A 1 334 ? -13.962 0.724 5.162 1.00 49.72 334 ASN A O 1
ATOM 2620 N N . GLU A 1 335 ? -14.066 -1.273 6.135 1.00 56.62 335 GLU A N 1
ATOM 2621 C CA . GLU A 1 335 ? -15.199 -1.740 5.330 1.00 56.62 335 GLU A CA 1
ATOM 2622 C C . GLU A 1 335 ? -16.551 -1.396 5.989 1.00 56.62 335 GLU A C 1
ATOM 2624 O O . GLU A 1 335 ? -17.593 -1.417 5.326 1.00 56.62 335 GLU A O 1
ATOM 2629 N N . ILE A 1 336 ? -16.532 -0.995 7.268 1.00 61.88 336 ILE A N 1
ATOM 2630 C CA . ILE A 1 336 ? -17.687 -0.610 8.092 1.00 61.88 336 ILE A CA 1
ATOM 2631 C C . ILE A 1 336 ? -17.728 0.921 8.252 1.00 61.88 336 ILE A C 1
ATOM 2633 O O . ILE A 1 336 ? -17.711 1.460 9.357 1.00 61.88 336 ILE A O 1
ATOM 2637 N N . ASP A 1 337 ? -17.763 1.629 7.125 1.00 61.44 337 ASP A N 1
ATOM 2638 C CA . ASP A 1 337 ? -17.910 3.090 7.086 1.00 61.44 337 ASP A CA 1
ATOM 2639 C C . ASP A 1 337 ? -19.326 3.567 7.470 1.00 61.44 337 ASP A C 1
ATOM 2641 O O . ASP A 1 337 ? -20.313 2.824 7.397 1.00 61.44 337 ASP A O 1
ATOM 2645 N N . GLU A 1 338 ? -19.463 4.866 7.766 1.00 60.00 338 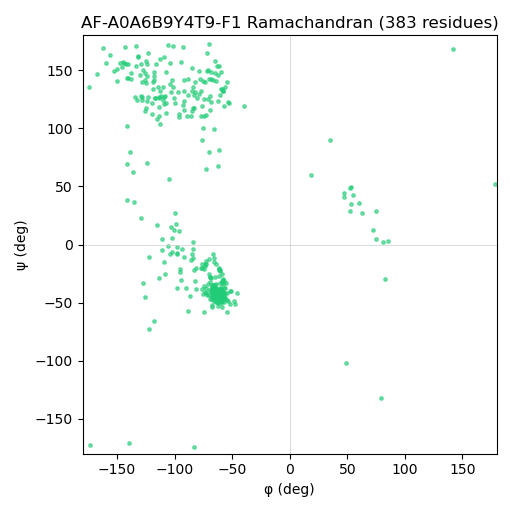GLU A N 1
ATOM 2646 C CA . GLU A 1 338 ? -20.769 5.529 7.855 1.00 60.00 338 GLU A CA 1
ATOM 2647 C C . GLU A 1 338 ? -21.562 5.396 6.536 1.00 60.00 338 GLU A C 1
ATOM 2649 O O . GLU A 1 338 ? -21.061 5.625 5.431 1.00 60.00 338 GLU A O 1
ATOM 2654 N N . GLY A 1 339 ? -22.834 4.998 6.649 1.00 73.12 339 GLY A N 1
ATOM 2655 C CA . GLY A 1 339 ? -23.739 4.791 5.510 1.00 73.12 339 GLY A CA 1
ATOM 2656 C C . GLY A 1 339 ? -23.651 3.413 4.841 1.00 73.12 339 GLY A C 1
ATOM 2657 O O . GLY A 1 339 ? -24.337 3.174 3.842 1.00 73.12 339 GLY A O 1
ATOM 2658 N N . LYS A 1 340 ? -22.830 2.493 5.361 1.00 84.75 340 LYS A N 1
ATOM 2659 C CA . LYS A 1 340 ? -22.880 1.076 4.983 1.00 84.75 340 LYS A CA 1
ATOM 2660 C C . LYS A 1 340 ? -24.078 0.394 5.640 1.00 84.75 340 LYS A C 1
ATOM 2662 O O . LYS A 1 340 ? -24.378 0.642 6.802 1.00 84.75 340 LYS A O 1
ATOM 2667 N N . MET A 1 341 ? -24.730 -0.487 4.894 1.00 87.56 341 MET A N 1
ATOM 2668 C CA . MET A 1 341 ? -25.935 -1.205 5.295 1.00 87.56 341 MET A CA 1
ATOM 2669 C C . MET A 1 341 ? -25.729 -2.715 5.160 1.00 87.56 341 MET A C 1
ATOM 2671 O O .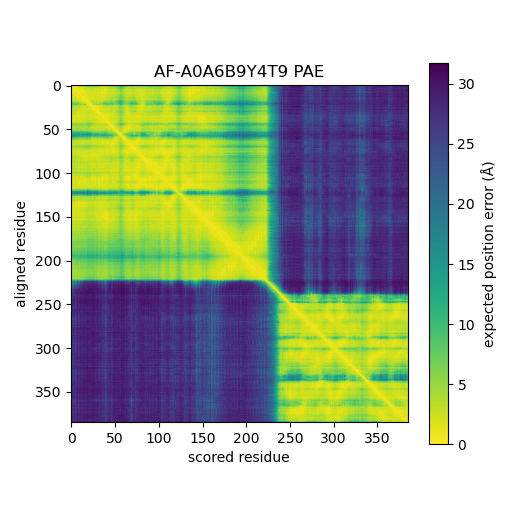 MET A 1 341 ? -24.881 -3.181 4.393 1.00 87.56 341 MET A O 1
ATOM 2675 N N . VAL A 1 342 ? -26.539 -3.474 5.889 1.00 92.81 342 VAL A N 1
ATOM 2676 C CA . VAL A 1 342 ? -26.690 -4.921 5.755 1.00 92.81 342 VAL A CA 1
ATOM 2677 C C . VAL A 1 342 ? -28.065 -5.209 5.162 1.00 92.81 342 VAL A C 1
ATOM 2679 O O . VAL A 1 342 ? -29.091 -4.784 5.691 1.00 92.81 342 VAL A O 1
ATOM 2682 N N . VAL A 1 343 ? -28.079 -5.942 4.056 1.00 94.88 343 VAL A N 1
ATOM 2683 C CA . VAL A 1 343 ? -29.279 -6.443 3.386 1.00 94.88 343 VAL A CA 1
ATOM 2684 C C . VAL A 1 343 ? -29.614 -7.797 3.992 1.00 94.88 343 VAL A C 1
ATOM 2686 O O . VAL A 1 343 ? -28.881 -8.759 3.775 1.00 94.88 343 VAL A O 1
ATOM 2689 N N . ARG A 1 344 ? -30.702 -7.901 4.753 1.00 95.06 344 ARG A N 1
ATOM 2690 C CA . ARG A 1 344 ? -31.141 -9.186 5.313 1.00 95.06 344 ARG A CA 1
ATOM 2691 C C . ARG A 1 344 ? -32.122 -9.856 4.369 1.00 95.06 344 ARG A C 1
ATOM 2693 O O . ARG A 1 344 ? -32.980 -9.193 3.784 1.00 95.06 344 ARG A O 1
ATOM 2700 N N . PHE A 1 345 ? -32.027 -11.172 4.243 1.00 95.69 345 PHE A N 1
ATOM 2701 C CA . PHE A 1 345 ? -32.919 -11.935 3.378 1.00 95.69 345 PHE A CA 1
ATOM 2702 C C . PHE A 1 345 ? -34.118 -12.490 4.144 1.00 95.69 345 PHE A C 1
ATOM 2704 O O . PHE A 1 345 ? -34.084 -12.665 5.368 1.00 95.69 345 PHE A O 1
ATOM 2711 N N . GLU A 1 346 ? -35.204 -12.775 3.425 1.00 93.56 346 GLU A N 1
ATOM 2712 C CA . GLU A 1 346 ? -36.326 -13.517 3.991 1.00 93.56 346 GLU A CA 1
ATOM 2713 C C . GLU A 1 346 ? -35.814 -14.890 4.460 1.00 93.56 346 GLU A C 1
ATOM 2715 O O . GLU A 1 346 ? -35.054 -15.537 3.727 1.00 93.56 346 GLU A O 1
ATOM 2720 N N . PRO A 1 347 ? -36.174 -15.342 5.677 1.00 89.88 347 PRO A N 1
ATOM 2721 C CA . PRO A 1 347 ? -35.780 -16.657 6.161 1.00 89.88 347 PRO A CA 1
ATOM 2722 C C . PRO A 1 347 ? -36.174 -17.738 5.158 1.00 89.88 347 PRO A C 1
ATOM 2724 O O . PRO A 1 347 ? -37.343 -17.857 4.791 1.00 89.88 347 PRO A O 1
ATOM 2727 N N . GLY A 1 348 ? -35.186 -18.507 4.709 1.00 87.50 348 GLY A N 1
ATOM 2728 C CA . GLY A 1 348 ? -35.405 -19.560 3.733 1.00 87.50 348 GLY A CA 1
ATOM 2729 C C . GLY A 1 348 ? -35.623 -19.099 2.293 1.00 87.50 348 GLY A C 1
ATOM 2730 O O . GLY A 1 348 ? -36.321 -19.765 1.534 1.00 87.50 348 GLY A O 1
ATOM 2731 N N . SER A 1 349 ? -35.055 -17.955 1.919 1.00 92.31 349 SER A N 1
ATOM 2732 C CA . SER A 1 349 ? -35.081 -17.466 0.538 1.00 92.31 349 SER A CA 1
ATOM 2733 C C . SER A 1 349 ? -33.718 -17.478 -0.153 1.00 92.31 349 SER A C 1
ATOM 2735 O O . SER A 1 349 ? -33.667 -17.158 -1.333 1.00 92.31 349 SER A O 1
ATOM 2737 N N . LEU A 1 350 ? -32.635 -17.829 0.551 1.00 94.56 350 LEU A N 1
ATOM 2738 C CA . LEU A 1 350 ? -31.288 -17.924 -0.008 1.00 94.56 350 LEU A CA 1
ATOM 2739 C C . LEU A 1 350 ? -31.085 -19.287 -0.686 1.00 94.56 350 LEU A C 1
ATOM 2741 O O . LEU A 1 350 ? -31.127 -20.330 -0.030 1.00 94.56 350 LEU A O 1
ATOM 2745 N N . TYR A 1 351 ? -30.841 -19.262 -1.996 1.00 93.19 351 TYR A N 1
ATOM 2746 C CA . TYR A 1 351 ? -30.650 -20.454 -2.822 1.00 93.19 351 TYR A CA 1
ATOM 2747 C C . TYR A 1 351 ? -29.352 -20.389 -3.627 1.00 93.19 351 TYR A C 1
ATOM 2749 O O . TYR A 1 351 ? -28.933 -19.311 -4.061 1.00 93.19 351 TYR A O 1
ATOM 2757 N N . GLU A 1 352 ? -28.769 -21.557 -3.898 1.00 95.38 352 GLU A N 1
ATOM 2758 C CA . GLU A 1 352 ? -27.825 -21.734 -5.007 1.00 95.38 352 GLU A CA 1
ATOM 2759 C C . GLU A 1 352 ? -28.612 -21.946 -6.309 1.00 95.38 352 GLU A C 1
ATOM 2761 O O . GLU A 1 352 ? -29.648 -22.608 -6.328 1.00 95.38 352 GLU A O 1
ATOM 2766 N N . LEU A 1 353 ? -28.165 -21.354 -7.411 1.00 95.50 353 LEU A N 1
ATOM 2767 C CA . LEU A 1 353 ? -28.837 -21.472 -8.701 1.00 95.50 353 LEU A CA 1
ATOM 2768 C C . LEU A 1 353 ? -28.423 -22.774 -9.397 1.00 95.50 353 LEU A C 1
ATOM 2770 O O . LEU A 1 353 ? -27.237 -23.040 -9.576 1.00 95.50 353 LEU A O 1
ATOM 2774 N N . ALA A 1 354 ? -29.404 -23.564 -9.835 1.00 94.69 354 ALA A N 1
ATOM 2775 C CA . ALA A 1 354 ? -29.190 -24.804 -10.593 1.00 94.69 354 ALA A CA 1
ATOM 2776 C C . ALA A 1 354 ? -28.648 -24.531 -12.002 1.00 94.69 354 ALA A C 1
ATOM 2778 O O . ALA A 1 354 ? -27.989 -25.371 -12.611 1.00 94.69 354 ALA A O 1
ATOM 2779 N N . ASP A 1 355 ? -28.987 -23.362 -12.524 1.00 95.25 355 ASP A N 1
ATOM 2780 C CA . ASP A 1 355 ? -28.654 -22.831 -13.832 1.00 95.25 355 ASP A CA 1
ATOM 2781 C C . ASP A 1 355 ? -27.955 -21.472 -13.649 1.00 95.25 355 ASP A C 1
ATOM 2783 O O . ASP A 1 355 ? -28.561 -20.435 -13.928 1.00 95.25 355 ASP A O 1
ATOM 2787 N N . PRO A 1 356 ? -26.709 -21.454 -13.127 1.00 96.25 356 PRO A N 1
ATOM 2788 C CA . PRO A 1 356 ? -25.972 -20.219 -12.877 1.00 96.25 356 PRO A CA 1
ATOM 2789 C C . PRO A 1 356 ? -25.707 -19.462 -14.181 1.00 96.25 356 PRO A C 1
ATOM 2791 O O . PRO A 1 356 ? -25.625 -20.059 -15.254 1.00 96.25 356 PRO A O 1
ATOM 2794 N N . ILE A 1 357 ? -25.552 -18.140 -14.084 1.00 96.75 357 ILE A N 1
ATOM 2795 C CA . ILE A 1 357 ? -25.361 -17.273 -15.257 1.00 96.75 357 ILE A CA 1
ATOM 2796 C C . ILE A 1 357 ? -23.860 -17.037 -15.452 1.00 96.75 357 ILE A C 1
ATOM 2798 O O . ILE A 1 357 ? -23.259 -16.349 -14.617 1.00 96.75 357 ILE A O 1
ATOM 2802 N N . PRO A 1 358 ? -23.229 -17.603 -16.494 1.00 93.25 358 PRO A N 1
ATOM 2803 C CA . PRO A 1 358 ? -21.804 -17.447 -16.734 1.00 93.25 358 PRO A CA 1
ATOM 2804 C C . PRO A 1 358 ? -21.425 -16.042 -17.197 1.00 93.25 358 PRO A C 1
ATOM 2806 O O . PRO A 1 358 ? -22.187 -15.349 -17.870 1.00 93.25 358 PRO A O 1
ATOM 2809 N N . PHE A 1 359 ? -20.204 -15.647 -16.854 1.00 91.06 359 PHE A N 1
ATOM 2810 C CA . PHE A 1 359 ? -19.563 -14.458 -17.393 1.00 91.06 359 PHE A CA 1
ATOM 2811 C C . PHE A 1 359 ? -19.323 -14.552 -18.909 1.00 91.06 359 PHE A C 1
ATOM 2813 O O . PHE A 1 359 ? -18.857 -15.588 -19.386 1.00 91.06 359 PHE A O 1
ATOM 2820 N N . GLU A 1 360 ? -19.519 -13.441 -19.630 1.00 87.94 360 GLU A N 1
ATOM 2821 C CA . GLU A 1 360 ? -19.102 -13.294 -21.035 1.00 87.94 360 GLU A CA 1
ATOM 2822 C C . GLU A 1 360 ? -18.152 -12.111 -21.274 1.00 87.94 360 GLU A C 1
ATOM 2824 O O . GLU A 1 360 ? -16.959 -12.334 -21.494 1.00 87.94 360 GLU A O 1
ATOM 2829 N N . THR A 1 361 ? -18.632 -10.861 -21.220 1.00 78.81 361 THR A N 1
ATOM 2830 C CA . THR A 1 361 ? -17.757 -9.675 -21.326 1.00 78.81 361 THR A CA 1
ATOM 2831 C C . THR A 1 361 ? -17.944 -8.688 -20.184 1.00 78.81 361 THR A C 1
ATOM 2833 O O . THR A 1 361 ? -16.976 -8.072 -19.729 1.00 78.81 361 THR A O 1
ATOM 2836 N N . LYS A 1 362 ? -19.164 -8.561 -19.663 1.00 78.88 362 LYS A N 1
ATOM 2837 C CA . LYS A 1 362 ? -19.513 -7.638 -18.587 1.00 78.88 362 LYS A CA 1
ATOM 2838 C C . LYS A 1 362 ? -19.631 -8.359 -17.260 1.00 78.88 362 LYS A C 1
ATOM 2840 O O . LYS A 1 362 ? -20.191 -9.444 -17.159 1.00 78.88 362 LYS A O 1
ATOM 2845 N N . TYR A 1 363 ? -19.163 -7.706 -16.207 1.00 82.50 363 TYR A N 1
ATOM 2846 C CA . TYR A 1 363 ? -19.417 -8.122 -14.835 1.00 82.50 363 TYR A CA 1
ATOM 2847 C C . TYR A 1 363 ? -19.566 -6.889 -13.935 1.00 82.50 363 TYR A C 1
ATOM 2849 O O . TYR A 1 363 ? -19.085 -5.803 -14.281 1.00 82.50 363 TYR A O 1
ATOM 2857 N N . PRO A 1 364 ? -20.242 -7.008 -12.781 1.00 75.44 364 PRO A N 1
ATOM 2858 C CA . PRO A 1 364 ? -20.446 -5.874 -11.903 1.00 75.44 364 PRO A CA 1
ATOM 2859 C C . PRO A 1 364 ? -19.147 -5.591 -11.135 1.00 75.44 364 PRO A C 1
ATOM 2861 O O . PRO A 1 364 ? -18.756 -6.366 -10.272 1.00 75.44 364 PRO A O 1
ATOM 2864 N N . GLN A 1 365 ? -18.471 -4.473 -11.425 1.00 68.56 365 GLN A N 1
ATOM 2865 C CA . GLN A 1 365 ? -17.365 -3.971 -10.584 1.00 68.56 365 GLN A CA 1
ATOM 2866 C C . GLN A 1 365 ? -17.867 -3.334 -9.274 1.00 68.56 365 GLN A C 1
ATOM 2868 O O . GLN A 1 365 ? -17.140 -3.220 -8.293 1.00 68.56 365 GLN A O 1
ATOM 2873 N N . SER A 1 366 ? -19.137 -2.936 -9.258 1.00 76.00 366 SER A N 1
ATOM 2874 C CA . SER A 1 366 ? -19.919 -2.499 -8.103 1.00 76.00 366 SER A CA 1
ATOM 2875 C C . SER A 1 366 ? -21.349 -3.014 -8.270 1.00 76.00 366 SER A C 1
ATOM 2877 O O . SER A 1 366 ? -21.690 -3.518 -9.342 1.00 76.00 366 SER A O 1
ATOM 2879 N N . HIS A 1 367 ? -22.188 -2.911 -7.234 1.00 80.69 367 HIS A N 1
ATOM 2880 C CA . HIS A 1 367 ? -23.557 -3.416 -7.331 1.00 80.69 367 HIS A CA 1
ATOM 2881 C C . HIS A 1 367 ? -24.319 -2.759 -8.491 1.00 80.69 367 HIS A C 1
ATOM 2883 O O . HIS A 1 367 ? -24.300 -1.538 -8.663 1.00 80.69 367 HIS A O 1
ATOM 2889 N N . ARG A 1 368 ? -24.981 -3.584 -9.301 1.00 87.00 368 ARG A N 1
ATOM 2890 C CA . ARG A 1 368 ? -25.803 -3.151 -10.438 1.00 87.00 368 ARG A CA 1
ATOM 2891 C C . ARG A 1 368 ? -27.251 -3.535 -10.196 1.00 87.00 368 ARG A C 1
ATOM 2893 O O . ARG A 1 368 ? -27.529 -4.465 -9.447 1.00 87.00 368 ARG A O 1
ATOM 2900 N N . TYR A 1 369 ? -28.167 -2.817 -10.830 1.00 92.19 369 TYR A N 1
ATOM 2901 C CA . TYR A 1 369 ? -29.581 -3.162 -10.795 1.00 92.19 369 TYR A CA 1
ATOM 2902 C C . TYR A 1 369 ? -29.999 -3.793 -12.114 1.00 92.19 369 TYR A C 1
ATOM 2904 O O . TYR A 1 369 ? -29.622 -3.306 -13.176 1.00 92.19 369 TYR A O 1
ATOM 2912 N N . THR A 1 370 ? -30.810 -4.835 -12.016 1.00 94.56 370 THR A N 1
ATOM 2913 C CA . THR A 1 370 ? -31.477 -5.509 -13.129 1.00 94.56 370 THR A CA 1
ATOM 2914 C C . THR A 1 370 ? -32.905 -5.870 -12.709 1.00 94.56 370 THR A C 1
ATOM 2916 O O . THR A 1 370 ? -33.368 -5.415 -11.655 1.00 94.56 370 THR A O 1
ATOM 2919 N N . THR A 1 371 ? -33.618 -6.657 -13.509 1.00 97.25 371 THR A N 1
ATOM 2920 C CA . THR A 1 371 ? -34.970 -7.130 -13.184 1.00 97.25 371 THR A CA 1
ATOM 2921 C C . THR A 1 371 ? -35.003 -8.636 -12.948 1.00 97.25 371 THR A C 1
ATOM 2923 O O . THR A 1 371 ? -34.114 -9.376 -13.380 1.00 97.25 371 THR A O 1
ATOM 2926 N N . LEU A 1 372 ? -36.034 -9.109 -12.251 1.00 97.25 372 LEU A N 1
ATOM 2927 C CA . LEU A 1 372 ? -36.226 -10.534 -12.002 1.00 97.25 372 LEU A CA 1
ATOM 2928 C C . LEU A 1 372 ? -36.477 -11.300 -13.307 1.00 97.25 372 LEU A C 1
ATOM 2930 O O . LEU A 1 372 ? -35.980 -12.414 -13.457 1.00 97.25 372 LEU A O 1
ATOM 2934 N N . GLY A 1 373 ? -37.164 -10.686 -14.273 1.00 96.69 373 GLY A N 1
ATOM 2935 C CA . GLY A 1 373 ? -37.328 -11.228 -15.620 1.00 96.69 373 GLY A CA 1
ATOM 2936 C C . GLY A 1 373 ? -35.982 -11.446 -16.315 1.00 96.69 373 GLY A C 1
ATOM 2937 O O . GLY A 1 373 ? -35.714 -12.549 -16.784 1.00 96.69 373 GLY A O 1
ATOM 2938 N N . ALA A 1 374 ? -35.089 -10.447 -16.290 1.00 96.44 374 ALA A N 1
ATOM 2939 C CA . ALA A 1 374 ? -33.746 -10.575 -16.861 1.00 96.44 374 ALA A CA 1
ATOM 2940 C C . ALA A 1 374 ? -32.920 -11.659 -16.149 1.00 96.44 374 ALA A C 1
ATOM 2942 O O . ALA A 1 374 ? -32.297 -12.491 -16.806 1.00 96.44 374 ALA A O 1
ATOM 2943 N N . LEU A 1 375 ? -32.976 -11.717 -14.811 1.00 96.62 375 LEU A N 1
ATOM 2944 C CA . LEU A 1 375 ? -32.330 -12.782 -14.038 1.00 96.62 375 LEU A CA 1
ATOM 2945 C C . LEU A 1 375 ? -32.846 -14.170 -14.450 1.00 96.62 375 LEU A C 1
ATOM 2947 O O . LEU A 1 375 ? -32.048 -15.093 -14.562 1.00 96.62 375 LEU A O 1
ATOM 2951 N N . ARG A 1 376 ? -34.151 -14.337 -14.694 1.00 97.00 376 ARG A N 1
ATOM 2952 C CA . ARG A 1 376 ? -34.756 -15.619 -15.095 1.00 97.00 376 ARG A CA 1
ATOM 2953 C C . ARG A 1 376 ? -34.313 -16.097 -16.474 1.00 97.00 376 ARG A C 1
ATOM 2955 O O . ARG A 1 376 ? -34.208 -17.304 -16.672 1.00 97.00 376 ARG A O 1
ATOM 2962 N N . THR A 1 377 ? -34.093 -15.179 -17.414 1.00 96.06 377 THR A N 1
ATOM 2963 C CA . THR A 1 377 ? -33.914 -15.524 -18.833 1.00 96.06 377 THR A CA 1
ATOM 2964 C C . THR A 1 377 ? -32.495 -15.356 -19.363 1.00 96.06 377 THR A C 1
ATOM 2966 O O . THR A 1 377 ? -32.224 -15.872 -20.439 1.00 96.06 377 THR A O 1
ATOM 2969 N N . ALA A 1 378 ? -31.606 -1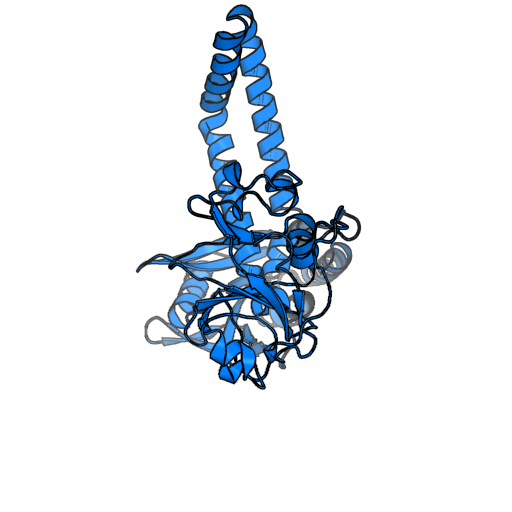4.652 -18.655 1.00 96.00 378 ALA A N 1
ATOM 2970 C CA . ALA A 1 378 ? -30.240 -14.385 -19.114 1.00 96.00 378 ALA A CA 1
ATOM 2971 C C . ALA A 1 378 ? -29.463 -15.674 -19.436 1.00 96.00 378 ALA A C 1
ATOM 2973 O O . ALA A 1 378 ? -29.489 -16.631 -18.653 1.00 96.00 378 ALA A O 1
ATOM 2974 N N . GLU A 1 379 ? -28.755 -15.691 -20.560 1.00 94.81 379 GLU A N 1
ATOM 2975 C CA . GLU A 1 379 ? -27.816 -16.758 -20.912 1.00 94.81 379 GLU A CA 1
ATOM 2976 C C . GLU A 1 379 ? -26.419 -16.435 -20.384 1.00 94.81 379 GLU A C 1
ATOM 2978 O O . GLU A 1 379 ? -25.736 -17.332 -19.891 1.00 94.81 379 GLU A O 1
ATOM 2983 N N . THR A 1 380 ? -26.026 -15.159 -20.418 1.00 95.69 380 THR A N 1
ATOM 2984 C CA . THR A 1 380 ? -24.755 -14.670 -19.873 1.00 95.69 380 THR A CA 1
ATOM 2985 C C . THR A 1 380 ? -24.951 -13.407 -19.037 1.00 95.69 380 THR A C 1
ATOM 2987 O O . THR A 1 380 ? -26.031 -12.815 -18.971 1.00 95.69 380 THR A O 1
ATOM 2990 N N . THR A 1 381 ? -23.897 -12.977 -18.344 1.00 92.19 381 THR A N 1
ATOM 2991 C CA . THR A 1 381 ? -23.922 -11.723 -17.583 1.00 92.19 381 THR A CA 1
ATOM 2992 C C . THR A 1 381 ? -24.188 -10.492 -18.456 1.00 92.19 381 THR A C 1
ATOM 2994 O O . THR A 1 381 ? -24.666 -9.489 -17.927 1.00 92.19 381 THR A O 1
ATOM 2997 N N . ASP A 1 382 ? -23.943 -10.553 -19.769 1.00 89.38 382 ASP A N 1
ATOM 2998 C CA . ASP A 1 382 ? -24.154 -9.441 -20.704 1.00 89.38 382 ASP A CA 1
ATOM 2999 C C . ASP A 1 382 ? -25.641 -9.124 -20.934 1.00 89.38 382 ASP A C 1
ATOM 3001 O O . ASP A 1 382 ? -25.976 -7.978 -21.250 1.00 89.38 382 ASP A O 1
ATOM 3005 N N . ASP A 1 383 ? -26.520 -10.114 -20.734 1.00 90.75 383 ASP A N 1
ATOM 3006 C CA . ASP A 1 383 ? -27.975 -9.997 -20.906 1.00 90.75 383 ASP A CA 1
ATOM 3007 C C . ASP A 1 383 ? -28.660 -9.252 -19.753 1.00 90.75 383 ASP A C 1
ATOM 3009 O O . ASP A 1 383 ? -29.790 -8.778 -19.888 1.00 90.75 383 ASP A O 1
ATOM 3013 N N . MET A 1 384 ? -27.998 -9.172 -18.596 1.00 89.12 384 MET A N 1
ATOM 3014 C CA . MET A 1 384 ? -28.580 -8.635 -17.364 1.00 89.12 384 MET A CA 1
ATOM 3015 C C . MET A 1 384 ? -27.809 -7.446 -16.769 1.00 89.12 384 MET A C 1
ATOM 3017 O O . MET A 1 384 ? -28.341 -6.813 -15.852 1.00 89.12 384 MET A O 1
ATOM 3021 N N . LEU A 1 385 ? -26.596 -7.144 -17.264 1.00 83.31 385 LEU A N 1
ATOM 3022 C CA . LEU A 1 385 ? -25.703 -6.058 -16.812 1.00 83.31 385 LEU A CA 1
ATOM 3023 C C . LEU A 1 385 ? -25.397 -5.041 -17.923 1.00 83.31 385 LEU A C 1
ATOM 3025 O O . LEU A 1 385 ? -25.305 -3.840 -17.580 1.00 83.31 385 LEU A O 1
#

Mean predicted aligned error: 15.68 Å

Radius of gyration: 25.83 Å; Cα contacts (8 Å, |Δi|>4): 696; chains: 1; bounding box: 76×48×68 Å

Nearest PDB structures (foldseek):
  6h2j-assembly1_A  TM=7.448E-01  e=9.142E-02  Escherichia coli
  6n9j-assembly2_B  TM=4.193E-01  e=4.355E-01  Bacteroides thetaiotaomicron VPI-5482
  4be7-assembly1_B  TM=3.491E-01  e=1.769E-01  Escherichia coli
  4be7-assembly2_D  TM=2.979E-01  e=2.119E-01  Escherichia coli
  3wvb-assembly1_B  TM=3.063E-01  e=1.536E+00  Methanocaldococcus jannaschii DSM 2661

Foldseek 3Di:
DALVLLVVLLVQLVVVCVVPVQFWFVCLCVRRVQSVCVVLVQDPPPQKDAQCWAQFPNDTGGFGIFGHDPNAGQETEHEGASNDDDDVVNVVVQLRRCVRRVHAWYWYYNSQWIWIWGWDDDPPDIDIDTLDIDGSNLVSQQVLRSNLSRPVCSVVVVNVVSSVLLVVLVVVLVCLVVCVQVQLQVQLVVCCVVPNVVCSVVSSVVSSVVSVVSSVVSVSVNRCPPHPDDPDPPPQQPVPPQPAFQAPEADALQPQDDDQQFKEKEFEDEPSCVSQCGNQQKDWLAADPDDGQKYWYQHDDPQQWGWKMFGFDDKAQQVPSPGPDRPCSRDPPVSNDPRIIMTHGDRNGIHTYPQIAHADPDDDPGIDMFGSNQSNDHNHPVSTD

Secondary structure (DSSP,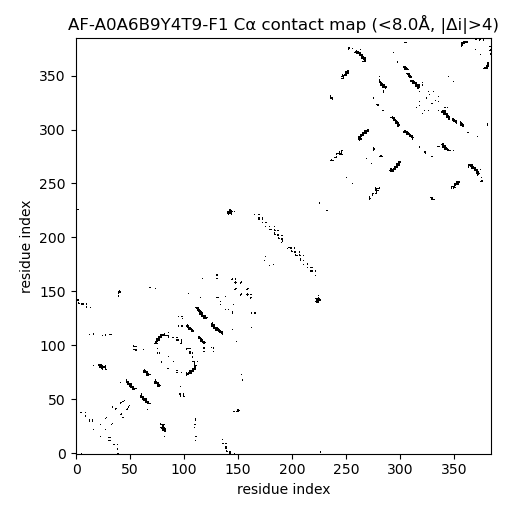 8-state):
--HHHHHHHHHHHHHHHHH-TT--HHHHIIIIIHHHHHHTT--TTTTEEEEEEEEETTEEEEEEEEEEETTEEEEEEEE--TTS---HHHHHHHHHHHHHHT--EEEEE-SSEEEEEEEEEETTEEEEEEEEEEEGGGGGG-HHHHHTTSHHHHHHTHHHHHHHHHHHHHHHHHHHHHSHHHHHHHHHHHHHHHT-GGGHHHHHHHHHHHHHHHHHHHHHHHH-SSSSSSS---SS------SS-----EE-GGGS-S-TT-EEEEEEE-GGGHHHHHHHTEEEEE---S--SEEEEEETTTT-EEEEEEEEEEEE-TTTS--SS-GGGTS-GGGS-TT-EEEEEPTT--EEEEEEEE-SS---SS-EEEEHHHHHH-SSGGGT-

Sequence (385 aa):
MNKGVVREYVERSDAVLDSSPQMDEANTKAAVLRDFLELLDWQIPQNTQLEYAVEAFGQTYKVDYALILDGTPVAFLEAKGADTSLTVDHEEQLSSYMTNKNVTYGILTNGKQYRFFQRRVDASNVDVQKVGDVALENLPNRLAVLKAYEKDAIESGESGKILGRINELREARRTLETEKDEVAVELANVLADRISDAISPLAETQAKEMIDRLVSDISSEIDAGDGSTDDRVSESSTDIEPTDDQIIDTIRRADIKGDDDAKVAVFPTRESGLPFLKENNAWGFVRVGSEFEYVAMYVTGDVRQVKYAAKVKDIVPPNEADLKRPPLSYVDRNEIDEGKMVVRFEPGSLYELADPIPFETKYPQSHRYTTLGALRTAETTDDML

pLDDT: mean 86.82, std 13.82, range [25.53, 98.44]

Solvent-accessible surface area (backbone atoms only — not comparable to full-atom values): 20696 Å² total; per-residue (Å²): 134,54,46,66,62,43,44,53,52,37,56,55,38,49,56,51,43,70,77,43,52,78,30,47,41,71,53,30,46,67,75,39,46,48,64,52,34,48,69,27,68,40,44,86,69,83,35,31,40,70,59,35,81,36,70,46,99,95,41,82,44,62,40,51,31,28,35,40,55,98,90,38,60,45,30,39,38,41,76,36,17,49,64,46,82,90,52,68,69,59,52,52,52,52,44,46,49,27,61,66,65,70,22,40,34,38,38,42,32,22,78,55,43,42,35,31,33,39,47,46,75,56,96,91,47,76,45,70,42,78,77,42,81,39,46,42,91,47,45,53,55,30,34,36,61,52,50,34,63,18,46,66,29,52,73,73,48,48,18,62,53,50,53,47,52,46,50,54,47,51,51,53,39,52,49,50,69,73,42,36,70,59,56,12,47,53,56,11,48,58,48,16,77,74,75,39,66,89,46,28,74,60,36,26,54,52,35,43,54,49,50,53,50,50,44,51,50,48,50,48,56,53,23,48,34,70,73,85,60,81,95,63,82,79,60,80,49,65,89,54,73,50,91,41,74,47,56,73,51,73,40,48,49,76,73,62,83,79,58,49,80,39,34,21,39,36,35,59,38,47,74,59,51,44,32,55,35,27,44,52,44,30,51,70,57,38,75,78,93,68,91,54,51,30,39,33,34,31,31,40,83,92,70,38,25,36,39,35,38,30,37,50,62,50,75,35,46,66,92,73,56,77,58,88,59,63,68,72,73,68,38,57,70,84,54,63,48,93,76,30,27,23,38,33,38,38,89,81,38,38,27,37,40,71,64,51,29,38,60,74,87,45,76,56,93,53,75,41,76,38,31,42,40,36,66,42,66,39,74,32,32,59,66,46,106